Protein AF-A0A7W0VMN9-F1 (afdb_monomer_lite)

Secondary structure (DSSP, 8-state):
-----STTTTT-PPPPTT---HHHHHHHHHHHHHHHHHHHHTT-TTHHHHHHHHHHHHHHHHHHHTT-SSSHHHHHHHHHHHHHHHHHHHHHHHTT-TTS-HHHHHHHHHHHH--S-HHHHHHHHHHIIIIIIHHHHHHHHHHHTTTT-GGGGTTS-HHHHHHHHHSS-SSSSS-HHHHHHHHHHHHHHHHHHHHHHHHHHHHH-HHHHHH-HHHHHHHHHHHHHHHHHHHHHHHHHHHHHHH--SHHHHHHHHHHHHHHHHHHHHHHHT--SSHHHHHHHHHHHHHS-----HHHHHHHHHHHHH-TTTHHHHHHHHHHTT--HHHHHHHHHHTT-HHHHHHHHHHHHHHS-HHHHHHHHHHHHT--HHHHHHHHHHHHTT--GGGS-HHHHHHHHHHHHHHHHHHHHHHHHTTT-HHHHHHHHHHHHHHHHHHHHTT------PPP-TTS----THHHHHHHHS-S-HHHHHHHIIIIIS-SS---THHHHHHHHHHHTT--S-----

pLDDT: mean 73.87, std 20.2, range [22.75, 97.88]

Foldseek 3Di:
DPPPFDCVLLQLDDAPPVGFDLVLLVVLLVVLVVVLVVCVVVVQLVNLQSLLLSLLLVLLSVCLVVVVAPDSRLSRQLSNSLSSSVVVLVVCVVVVPPSNFPLSVLLNVCRVVVPDDSVLSNQSVVLCSQLANNLVSLLSSCVVVVLLPPVVVVPDDPVRVVVVVVPACPQQSGRCSSVVRLVVSLVSCVVSVVVSCVVSCVVRPVCVVVPDPPVVVVVVVVSNVVNVVSSVVSVLLSSQCSQQDDSLSNVLSSLLSSLVSNLVSLVSVQDDPDVVSVVVVVVVVVVCQDEPDPVSLVSLLVVLVVRVSCNLSSLLSCLQSQYQLLVSLVVCVVVVNLLSSLSSLLSNCVRHDPVSNVVLLVVLQVLDPSSLSSVVSVVLNVNQCVSHHVNSLVVLLVVLVVLLLVLLVLCLQCVVPVVSNVVSVVVNVVSLVSNVSSVDPPDDPDPNPNPDDPPDPPVSLVCQCVPPDPVSNVVSVVVPSDDDDDDDPPVVVVVVVVVVVPPPDDDDDD

Structure (mmCIF, N/CA/C/O backbone):
data_AF-A0A7W0VMN9-F1
#
_entry.id   AF-A0A7W0VMN9-F1
#
loop_
_atom_site.group_PDB
_atom_site.id
_atom_site.type_symbol
_atom_site.label_atom_id
_atom_site.label_alt_id
_atom_site.label_comp_id
_atom_site.label_asym_id
_atom_site.label_entity_id
_atom_site.label_seq_id
_atom_site.pdbx_PDB_ins_code
_atom_site.Cartn_x
_atom_site.Cartn_y
_atom_site.Cartn_z
_atom_site.occupancy
_atom_site.B_iso_or_equiv
_atom_site.auth_seq_id
_atom_site.auth_comp_id
_atom_site.auth_asym_id
_atom_site.auth_atom_id
_atom_site.pdbx_PDB_model_num
ATOM 1 N N . MET A 1 1 ? 13.255 -24.224 16.334 1.00 30.80 1 MET A N 1
ATOM 2 C CA . MET A 1 1 ? 12.423 -23.167 16.952 1.00 30.80 1 MET A CA 1
ATOM 3 C C . MET A 1 1 ? 11.241 -22.925 16.034 1.00 30.80 1 MET A C 1
ATOM 5 O O . MET A 1 1 ? 11.462 -22.666 14.859 1.00 30.80 1 MET A O 1
ATOM 9 N N . ARG A 1 2 ? 10.010 -23.141 16.511 1.00 28.59 2 ARG A N 1
ATOM 10 C CA . ARG A 1 2 ? 8.799 -22.928 15.706 1.00 28.59 2 ARG A CA 1
ATOM 11 C C . ARG A 1 2 ? 8.671 -21.428 15.426 1.00 28.59 2 ARG A C 1
ATOM 13 O O . ARG A 1 2 ? 8.818 -20.636 16.347 1.00 28.59 2 ARG A O 1
ATOM 20 N N . SER A 1 3 ? 8.473 -21.075 14.159 1.00 35.06 3 SER A N 1
ATOM 21 C CA . SER A 1 3 ? 8.228 -19.712 13.689 1.00 35.06 3 SER A CA 1
ATOM 22 C C . SER A 1 3 ? 6.997 -19.141 14.404 1.00 35.06 3 SER A C 1
ATOM 24 O O . SER A 1 3 ? 5.867 -19.415 14.013 1.00 35.06 3 SER A O 1
ATOM 26 N N . THR A 1 4 ? 7.209 -18.335 15.444 1.00 42.00 4 THR A N 1
ATOM 27 C CA . THR A 1 4 ? 6.246 -17.363 16.009 1.00 42.00 4 THR A CA 1
ATOM 28 C C . THR A 1 4 ? 6.082 -16.168 15.046 1.00 42.00 4 THR A C 1
ATOM 30 O O . THR A 1 4 ? 6.075 -14.990 15.404 1.00 42.00 4 THR A O 1
ATOM 33 N N . GLY A 1 5 ? 6.091 -16.480 13.746 1.00 57.03 5 GLY A N 1
ATOM 34 C CA . GLY A 1 5 ? 6.514 -15.608 12.665 1.00 57.03 5 GLY A CA 1
ATOM 35 C C . GLY A 1 5 ? 5.425 -14.650 12.238 1.00 57.03 5 GLY A C 1
ATOM 36 O O . GLY A 1 5 ? 4.455 -15.051 11.613 1.00 57.03 5 GLY A O 1
ATOM 37 N N . ILE A 1 6 ? 5.637 -13.366 12.522 1.00 58.22 6 ILE A N 1
ATOM 38 C CA . ILE A 1 6 ? 4.911 -12.211 11.968 1.00 58.22 6 ILE A CA 1
ATOM 39 C C . ILE A 1 6 ? 3.453 -12.104 12.440 1.00 58.22 6 ILE A C 1
ATOM 41 O O . ILE A 1 6 ? 3.096 -11.039 12.918 1.00 58.22 6 ILE A O 1
ATOM 45 N N . TRP A 1 7 ? 2.646 -13.167 12.413 1.00 61.31 7 TRP A N 1
ATOM 46 C CA . TRP A 1 7 ? 1.221 -13.172 12.787 1.00 61.31 7 TRP A CA 1
ATOM 47 C C . TRP A 1 7 ? 0.976 -12.774 14.239 1.00 61.31 7 TRP A C 1
ATOM 49 O O . TRP A 1 7 ? 0.133 -11.921 14.501 1.00 61.31 7 TRP A O 1
ATOM 59 N N . GLU A 1 8 ? 1.783 -13.303 15.162 1.00 60.16 8 GLU A N 1
ATOM 60 C CA . GLU A 1 8 ? 1.782 -12.855 16.558 1.00 60.16 8 GLU A CA 1
ATOM 61 C C . GLU A 1 8 ? 2.255 -11.405 16.677 1.00 60.16 8 GLU A C 1
ATOM 63 O O . GLU A 1 8 ? 1.735 -10.668 17.499 1.00 60.16 8 GLU A O 1
ATOM 68 N N . ARG A 1 9 ? 3.183 -10.939 15.831 1.00 60.81 9 ARG A N 1
ATOM 69 C CA . ARG A 1 9 ? 3.671 -9.548 15.858 1.00 60.81 9 ARG A CA 1
ATOM 70 C C . ARG A 1 9 ? 2.675 -8.537 15.285 1.00 60.81 9 ARG A C 1
ATOM 72 O O . ARG A 1 9 ? 2.675 -7.410 15.756 1.00 60.81 9 ARG A O 1
ATOM 79 N N . VAL A 1 10 ? 1.812 -8.920 14.347 1.00 59.84 10 VAL A N 1
ATOM 80 C CA . VAL A 1 10 ? 0.769 -8.040 13.771 1.00 59.84 10 VAL A CA 1
ATOM 81 C C . VAL A 1 10 ? -0.614 -8.238 14.402 1.00 59.84 10 VAL A C 1
ATOM 83 O O . VAL A 1 10 ? -1.604 -7.706 13.913 1.00 59.84 10 VAL A O 1
ATOM 86 N N . GLY A 1 11 ? -0.690 -9.033 15.470 1.00 51.75 11 GLY A N 1
ATOM 87 C CA . GLY A 1 11 ? -1.902 -9.227 16.262 1.00 51.75 11 GLY A CA 1
ATOM 88 C C . GLY A 1 11 ? -3.013 -10.040 15.587 1.00 51.75 11 GLY A C 1
ATOM 89 O O . GLY A 1 11 ? -4.190 -9.931 15.925 1.00 51.75 11 GLY A O 1
ATOM 90 N N . GLN A 1 12 ? -2.661 -10.874 14.609 1.00 65.44 12 GLN A N 1
ATOM 91 C CA . GLN A 1 12 ? -3.611 -11.770 13.952 1.00 65.44 12 GLN A CA 1
ATOM 92 C C . GLN A 1 12 ? -3.632 -13.113 14.681 1.00 65.44 12 GLN A C 1
ATOM 94 O O . GLN A 1 12 ? -2.879 -14.031 14.346 1.00 65.44 12 GLN A O 1
ATOM 99 N N . HIS A 1 13 ? -4.496 -13.223 15.688 1.00 66.19 13 HIS A N 1
ATOM 100 C CA . HIS A 1 13 ? -4.770 -14.490 16.355 1.00 66.19 13 HIS A CA 1
ATOM 101 C C . HIS A 1 13 ? -5.756 -15.352 15.554 1.00 66.19 13 HIS A C 1
ATOM 103 O O . HIS A 1 13 ? -6.503 -14.884 14.683 1.00 66.19 13 HIS A O 1
ATOM 109 N N . ALA A 1 14 ? -5.728 -16.656 15.833 1.00 66.94 14 ALA A N 1
ATOM 110 C CA . ALA A 1 14 ? -6.786 -17.546 15.384 1.00 66.94 14 ALA A CA 1
ATOM 111 C C . ALA A 1 14 ? -8.127 -17.065 15.970 1.00 66.94 14 ALA A C 1
ATOM 113 O O . ALA A 1 14 ? -8.134 -16.546 17.089 1.00 66.94 14 ALA A O 1
ATOM 114 N N . PRO A 1 15 ? -9.244 -17.230 15.239 1.00 72.00 15 PRO A N 1
ATOM 115 C CA . PRO A 1 15 ? -10.556 -16.909 15.788 1.00 72.00 15 PRO A CA 1
ATOM 116 C C . PRO A 1 15 ? -10.796 -17.694 17.089 1.00 72.00 15 PRO A C 1
ATOM 118 O O . PRO A 1 15 ? -10.224 -18.782 17.259 1.00 72.00 15 PRO A O 1
ATOM 121 N N . PRO A 1 16 ? -11.654 -17.190 17.995 1.00 77.88 16 PRO A N 1
ATOM 122 C CA . PRO A 1 16 ? -12.044 -17.934 19.185 1.00 77.88 16 PRO A CA 1
ATOM 123 C C . PRO A 1 16 ? -12.636 -19.293 18.791 1.00 77.88 16 PRO A C 1
ATOM 125 O O . PRO A 1 16 ? -13.150 -19.465 17.686 1.00 77.88 16 PRO A O 1
ATOM 128 N N . ALA A 1 17 ? -12.599 -20.272 19.699 1.00 76.25 17 ALA A N 1
ATOM 129 C CA . ALA A 1 17 ? -13.088 -21.627 19.415 1.00 76.25 17 ALA A CA 1
ATOM 130 C C . ALA A 1 17 ? -14.570 -21.663 18.987 1.00 76.25 17 ALA A C 1
ATOM 132 O O . ALA A 1 17 ? -14.974 -22.542 18.232 1.00 76.25 17 ALA A O 1
ATOM 133 N N . SER A 1 18 ? -15.366 -20.689 19.438 1.00 78.56 18 SER A N 1
ATOM 134 C CA . SER A 1 18 ? -16.763 -20.483 19.037 1.00 78.56 18 SER A CA 1
ATOM 135 C C . SER A 1 18 ? -16.936 -19.912 17.622 1.00 78.56 18 SER A C 1
ATOM 137 O O . SER A 1 18 ? -18.060 -19.848 17.132 1.00 78.56 18 SER A O 1
ATOM 139 N N . GLY A 1 19 ? -15.850 -19.475 16.980 1.00 83.62 19 GLY A N 1
ATOM 140 C CA . GLY A 1 19 ? -15.862 -18.704 15.741 1.00 83.62 19 GLY A CA 1
ATOM 141 C C . GLY A 1 19 ? -16.318 -17.255 15.940 1.00 83.62 19 GLY A C 1
ATOM 142 O O . GLY A 1 19 ? -16.834 -16.878 16.997 1.00 83.62 19 GLY A O 1
ATOM 143 N N . TYR A 1 20 ? -16.129 -16.440 14.902 1.00 91.94 20 TYR A N 1
ATOM 144 C CA . TYR A 1 20 ? -16.684 -15.091 14.847 1.00 91.94 20 TYR A CA 1
ATOM 145 C C . TYR A 1 20 ? -18.137 -15.121 14.378 1.00 91.94 20 TYR A C 1
ATOM 147 O O . TYR A 1 20 ? -18.510 -15.868 13.474 1.00 91.94 20 TYR A O 1
ATOM 155 N N . SER A 1 21 ? -18.972 -14.305 15.013 1.00 94.75 21 SER A N 1
ATOM 156 C CA . SER A 1 21 ? -20.405 -14.213 14.739 1.00 94.75 21 SER A CA 1
ATOM 157 C C . SER A 1 21 ? -20.916 -12.810 15.054 1.00 94.75 21 SER A C 1
ATOM 159 O O . SER A 1 21 ? -20.266 -12.058 15.777 1.00 94.75 21 SER A O 1
ATOM 161 N N . ILE A 1 22 ? -22.109 -12.468 14.562 1.00 96.56 22 ILE A N 1
ATOM 162 C CA . ILE A 1 22 ? -22.743 -11.178 14.876 1.00 96.56 22 ILE A CA 1
ATOM 163 C C . ILE A 1 22 ? -22.941 -11.026 16.393 1.00 96.56 22 ILE A C 1
ATOM 165 O O . ILE A 1 22 ? -22.652 -9.964 16.927 1.00 96.56 22 ILE A O 1
ATOM 169 N N . ALA A 1 23 ? -23.331 -12.093 17.099 1.00 95.94 23 ALA A N 1
ATOM 170 C CA . ALA A 1 23 ? -23.473 -12.075 18.557 1.00 95.94 23 ALA A CA 1
ATOM 171 C C . ALA A 1 23 ? -22.131 -11.844 19.280 1.00 95.94 23 ALA A C 1
ATOM 173 O O . ALA A 1 23 ? -22.070 -11.135 20.280 1.00 95.94 23 ALA A O 1
ATOM 174 N N . CYS A 1 24 ? -21.036 -12.405 18.755 1.00 94.81 24 CYS A N 1
ATOM 175 C CA . CYS A 1 24 ? -19.689 -12.107 19.245 1.00 94.81 24 CYS A CA 1
ATOM 176 C C . CYS A 1 24 ? -19.335 -10.627 19.031 1.00 94.81 24 CYS A C 1
ATOM 178 O O . CYS A 1 24 ? -18.818 -9.990 19.945 1.00 94.81 24 CYS A O 1
ATOM 180 N N . PHE A 1 25 ? -19.667 -10.061 17.867 1.00 96.94 25 PHE A N 1
ATOM 181 C CA . PHE A 1 25 ? -19.450 -8.641 17.597 1.00 96.94 25 PHE A CA 1
ATOM 182 C C . PHE A 1 25 ? -20.280 -7.737 18.520 1.00 96.94 25 PHE A C 1
ATOM 184 O O . PHE A 1 25 ? -19.755 -6.757 19.034 1.00 96.94 25 PHE A O 1
ATOM 191 N N . GLU A 1 26 ? -21.538 -8.088 18.803 1.00 97.62 26 GLU A N 1
ATOM 192 C CA . GLU A 1 26 ? -22.372 -7.388 19.792 1.00 97.62 26 GLU A CA 1
ATOM 193 C C . GLU A 1 26 ? -21.724 -7.382 21.181 1.00 97.62 26 GLU A C 1
ATOM 195 O O . GLU A 1 26 ? -21.602 -6.317 21.787 1.00 97.62 26 GLU A O 1
ATOM 200 N N . GLY A 1 27 ? -21.232 -8.537 21.641 1.00 96.88 27 GLY A N 1
ATOM 201 C CA . GLY A 1 27 ? -20.497 -8.645 22.904 1.00 96.88 27 GLY A CA 1
ATOM 202 C C . GLY A 1 27 ? -19.271 -7.730 22.954 1.00 96.88 27 GLY A C 1
ATOM 203 O O . GLY A 1 27 ? -19.061 -7.033 23.946 1.00 96.88 27 GLY A O 1
ATOM 204 N N . TYR A 1 28 ? -18.515 -7.639 21.856 1.00 96.50 28 TYR A N 1
ATOM 205 C CA . TYR A 1 28 ? -17.405 -6.694 21.760 1.00 96.50 28 TYR A CA 1
ATOM 206 C C . TYR A 1 28 ? -17.846 -5.233 21.885 1.00 96.50 28 TYR A C 1
ATOM 208 O O . TYR A 1 28 ? -17.182 -4.462 22.575 1.00 96.50 28 TYR A O 1
ATOM 216 N N . LEU A 1 29 ? -18.969 -4.831 21.278 1.00 97.75 29 LEU A N 1
ATOM 217 C CA . LEU A 1 29 ? -19.458 -3.452 21.409 1.00 97.75 29 LEU A CA 1
ATOM 218 C C . LEU A 1 29 ? -19.889 -3.129 22.844 1.00 97.75 29 LEU A C 1
ATOM 220 O O . LEU A 1 29 ? -19.682 -2.007 23.308 1.00 97.75 29 LEU A O 1
ATOM 224 N N . GLU A 1 30 ? -20.450 -4.100 23.567 1.00 97.88 30 GLU A N 1
ATOM 225 C CA . GLU A 1 30 ? -20.770 -3.940 24.989 1.00 97.88 30 GLU A CA 1
ATOM 226 C C . GLU A 1 30 ? -19.510 -3.771 25.849 1.00 97.88 30 GLU A C 1
ATOM 228 O O . GLU A 1 30 ? -19.485 -2.943 26.764 1.00 97.88 30 GLU A O 1
ATOM 233 N N . GLU A 1 31 ? -18.455 -4.538 25.571 1.00 96.94 31 GLU A N 1
ATOM 234 C CA . GLU A 1 31 ? -17.163 -4.412 26.253 1.00 96.94 31 GLU A CA 1
ATOM 235 C C . GLU A 1 31 ? -16.491 -3.067 25.964 1.00 96.94 31 GLU A C 1
ATOM 237 O O . GLU A 1 31 ? -16.035 -2.395 26.893 1.00 96.94 31 GLU A O 1
ATOM 242 N N . MET A 1 32 ? -16.494 -2.638 24.700 1.00 97.38 32 MET A N 1
ATOM 243 C CA . MET A 1 32 ? -16.014 -1.321 24.280 1.00 97.38 32 MET A CA 1
ATOM 244 C C . MET A 1 32 ? -16.763 -0.193 25.000 1.00 97.38 32 MET A C 1
ATOM 246 O O . MET A 1 32 ? -16.139 0.725 25.528 1.00 97.38 32 MET A O 1
ATOM 250 N N . ALA A 1 33 ? -18.094 -0.279 25.105 1.00 97.50 33 ALA A N 1
ATOM 251 C CA . ALA A 1 33 ? -18.896 0.710 25.826 1.00 97.50 33 ALA A CA 1
ATOM 252 C C . ALA A 1 33 ? -18.536 0.780 27.322 1.00 97.50 33 ALA A C 1
ATOM 254 O O . ALA A 1 33 ? -18.390 1.869 27.875 1.00 97.50 33 ALA A O 1
ATOM 255 N N . LYS A 1 34 ? -18.325 -0.367 27.983 1.00 97.81 34 LYS A N 1
ATOM 256 C CA . LYS A 1 34 ? -17.879 -0.414 29.391 1.00 97.81 34 LYS A CA 1
ATOM 257 C C . LYS A 1 34 ? -16.476 0.178 29.566 1.00 97.81 34 LYS A C 1
ATOM 259 O O . LYS A 1 34 ? -16.221 0.916 30.524 1.00 97.81 34 LYS A O 1
ATOM 264 N N . ARG A 1 35 ? -15.558 -0.124 28.643 1.00 96.88 35 ARG A N 1
ATOM 265 C CA . ARG A 1 35 ? -14.196 0.427 28.654 1.00 96.88 35 ARG A CA 1
ATOM 266 C C . ARG A 1 35 ? -14.194 1.933 28.406 1.00 96.88 35 ARG A C 1
ATOM 268 O O . ARG A 1 35 ? -13.466 2.645 29.092 1.00 96.88 35 ARG A O 1
ATOM 275 N N . LEU A 1 36 ? -15.050 2.427 27.513 1.00 96.00 36 LEU A N 1
ATOM 276 C CA . LEU A 1 36 ? -15.234 3.856 27.277 1.00 96.00 36 LEU A CA 1
ATOM 277 C C . LEU A 1 36 ? -15.627 4.598 28.560 1.00 96.00 36 LEU A C 1
ATOM 279 O O . LEU A 1 36 ? -15.024 5.624 28.870 1.00 96.00 36 LEU A O 1
ATOM 283 N N . GLU A 1 37 ? -16.575 4.073 29.340 1.00 96.81 37 GLU A N 1
ATOM 284 C CA . GLU A 1 37 ? -16.949 4.675 30.630 1.00 96.81 37 GLU A CA 1
ATOM 285 C C . GLU A 1 37 ? -15.781 4.696 31.625 1.00 96.81 37 GLU A C 1
ATOM 287 O O . GLU A 1 37 ? -15.580 5.684 32.330 1.00 96.81 37 GLU A O 1
ATOM 292 N N . THR A 1 38 ? -14.951 3.650 31.624 1.00 96.25 38 THR A N 1
ATOM 293 C CA . THR A 1 38 ? -13.733 3.590 32.450 1.00 96.25 38 THR A CA 1
ATOM 294 C C . THR A 1 38 ? -12.704 4.639 32.017 1.00 96.25 38 THR A C 1
ATOM 296 O O . THR A 1 38 ? -12.115 5.331 32.849 1.00 96.25 38 THR A O 1
ATOM 299 N N . PHE A 1 39 ? -12.491 4.810 30.709 1.00 94.12 39 PHE A N 1
ATOM 300 C CA . PHE A 1 39 ? -11.617 5.864 30.198 1.00 94.12 39 PHE A CA 1
ATOM 301 C C . PHE A 1 39 ? -12.159 7.254 30.546 1.00 94.12 39 PHE A C 1
ATOM 303 O O . PHE A 1 39 ? -11.403 8.106 31.011 1.00 94.12 39 PHE A O 1
ATOM 310 N N . ARG A 1 40 ? -13.474 7.473 30.428 1.00 92.44 40 ARG A N 1
ATOM 311 C CA . ARG A 1 40 ? -14.129 8.732 30.815 1.00 92.44 40 ARG A CA 1
ATOM 312 C C . ARG A 1 40 ? -13.946 9.045 32.298 1.00 92.44 40 ARG A C 1
ATOM 314 O O . ARG A 1 40 ? -13.535 10.159 32.627 1.00 92.44 40 ARG A O 1
ATOM 321 N N . SER A 1 41 ? -14.190 8.082 33.192 1.00 94.81 41 SER A N 1
ATOM 322 C CA . SER A 1 41 ? -14.037 8.289 34.640 1.00 94.81 41 SER A CA 1
ATOM 323 C C . SER A 1 41 ? -12.601 8.642 35.025 1.00 94.81 41 SER A C 1
ATOM 325 O O . SER A 1 41 ? -12.381 9.439 35.936 1.00 94.81 41 SER A O 1
ATOM 327 N N . ASN A 1 42 ? -11.631 8.096 34.291 1.00 92.94 42 ASN A N 1
ATOM 328 C CA . ASN A 1 42 ? -10.207 8.317 34.524 1.00 92.94 42 ASN A CA 1
ATOM 329 C C . ASN A 1 42 ? -9.643 9.524 33.758 1.00 92.94 42 ASN A C 1
ATOM 331 O O . ASN A 1 42 ? -8.457 9.816 33.892 1.00 92.94 42 ASN A O 1
ATOM 335 N N . ARG A 1 43 ? -10.473 10.232 32.973 1.00 88.75 43 ARG A N 1
ATOM 336 C CA . ARG A 1 43 ? -10.049 11.296 32.040 1.00 88.75 43 ARG A CA 1
ATOM 337 C C . ARG A 1 43 ? -8.940 10.838 31.087 1.00 88.75 43 ARG A C 1
ATOM 339 O O . ARG A 1 43 ? -8.044 11.602 30.742 1.00 88.75 43 ARG A O 1
ATOM 346 N N . ASP A 1 44 ? -9.009 9.581 30.678 1.00 90.50 44 ASP A N 1
ATOM 347 C CA . ASP A 1 44 ? -8.083 8.977 29.738 1.00 90.50 44 ASP A CA 1
ATOM 348 C C . ASP A 1 44 ? -8.436 9.419 28.312 1.00 90.50 44 ASP A C 1
ATOM 350 O O . ASP A 1 44 ? -9.546 9.188 27.825 1.00 90.50 44 ASP A O 1
ATOM 354 N N . HIS A 1 45 ? -7.489 10.056 27.621 1.00 89.06 45 HIS A N 1
ATOM 355 C CA . HIS A 1 45 ? -7.705 10.560 26.265 1.00 89.06 45 HIS A CA 1
ATOM 356 C C . HIS A 1 45 ? -7.922 9.452 25.224 1.00 89.06 45 HIS A C 1
ATOM 358 O O . HIS A 1 45 ? -8.445 9.739 24.143 1.00 89.06 45 HIS A O 1
ATOM 364 N N . ARG A 1 46 ? -7.627 8.184 25.550 1.00 91.88 46 ARG A N 1
ATOM 365 C CA . ARG A 1 46 ? -8.024 7.026 24.730 1.00 91.88 46 ARG A CA 1
ATOM 366 C C . ARG A 1 46 ? -9.542 6.925 24.554 1.00 91.88 46 ARG A C 1
ATOM 368 O O . ARG A 1 46 ? -9.985 6.381 23.543 1.00 91.88 46 ARG A O 1
ATOM 375 N N . ALA A 1 47 ? -10.335 7.534 25.448 1.00 91.56 47 ALA A N 1
ATOM 376 C CA . ALA A 1 47 ? -11.789 7.656 25.307 1.00 91.56 47 ALA A CA 1
ATOM 377 C C . ALA A 1 47 ? -12.218 8.253 23.955 1.00 91.56 47 ALA A C 1
ATOM 379 O O . ALA A 1 47 ? -13.256 7.871 23.422 1.00 91.56 47 ALA A O 1
ATOM 380 N N . VAL A 1 48 ? -11.427 9.168 23.379 1.00 87.69 48 VAL A N 1
ATOM 381 C CA . VAL A 1 48 ? -11.755 9.826 22.103 1.00 87.69 48 VAL A CA 1
ATOM 382 C C . VAL A 1 48 ? -11.824 8.810 20.964 1.00 87.69 48 VAL A C 1
ATOM 384 O O . VAL A 1 48 ? -12.788 8.796 20.192 1.00 87.69 48 VAL A O 1
ATOM 387 N N . PHE A 1 49 ? -10.806 7.956 20.849 1.00 90.50 49 PHE A N 1
ATOM 388 C CA . PHE A 1 49 ? -10.787 6.937 19.807 1.00 90.50 49 PHE A CA 1
ATOM 389 C C . PHE A 1 49 ? -11.740 5.784 20.126 1.00 90.50 49 PHE A C 1
ATOM 391 O O . PHE A 1 49 ? -12.453 5.352 19.228 1.00 90.50 49 PHE A O 1
ATOM 398 N N . GLU A 1 50 ? -11.823 5.348 21.385 1.00 94.50 50 GLU A N 1
ATOM 399 C CA . GLU A 1 50 ? -12.771 4.311 21.813 1.00 94.50 50 GLU A CA 1
ATOM 400 C C . GLU A 1 50 ? -14.215 4.680 21.425 1.00 94.50 50 GLU A C 1
ATOM 402 O O . GLU A 1 50 ? -14.921 3.883 20.811 1.00 94.50 50 GLU A O 1
ATOM 407 N N . LEU A 1 51 ? -14.628 5.927 21.686 1.00 92.12 51 LEU A N 1
ATOM 408 C CA . LEU A 1 51 ? -15.933 6.454 21.282 1.00 92.12 51 LEU A CA 1
ATOM 409 C C . LEU A 1 51 ? -16.098 6.488 19.760 1.00 92.12 51 LEU A C 1
ATOM 411 O O . LEU A 1 51 ? -17.118 6.044 19.235 1.00 92.12 51 LEU A O 1
ATOM 415 N N . THR A 1 52 ? -15.095 7.014 19.053 1.00 89.56 52 THR A N 1
ATOM 416 C CA . THR A 1 52 ? -15.091 7.084 17.584 1.00 89.56 52 THR A CA 1
ATOM 417 C C . THR A 1 52 ? -15.303 5.701 16.975 1.00 89.56 52 THR A C 1
ATOM 419 O O . THR A 1 52 ? -16.144 5.521 16.090 1.00 89.56 52 THR A O 1
ATOM 422 N N . TYR A 1 53 ? -14.561 4.720 17.483 1.00 93.19 53 TYR A N 1
ATOM 423 C CA . TYR A 1 53 ? -14.594 3.358 16.996 1.00 93.19 53 TYR A CA 1
ATOM 424 C C . TYR A 1 53 ? -15.910 2.665 17.356 1.00 93.19 53 TYR A C 1
ATOM 426 O O . TYR A 1 53 ? -16.527 2.061 16.485 1.00 93.19 53 TYR A O 1
ATOM 434 N N . LEU A 1 54 ? -16.415 2.833 18.583 1.00 94.81 54 LEU A N 1
ATOM 435 C CA . LEU A 1 54 ? -17.713 2.295 18.996 1.00 94.81 54 LEU A CA 1
ATOM 436 C C . LEU A 1 54 ? -18.856 2.806 18.105 1.00 94.81 54 LEU A C 1
ATOM 438 O O . LEU A 1 54 ? -19.671 2.013 17.633 1.00 94.81 54 LEU A O 1
ATOM 442 N N . VAL A 1 55 ? -18.904 4.115 17.832 1.00 91.38 55 VAL A N 1
ATOM 443 C CA . VAL A 1 55 ? -19.935 4.719 16.968 1.00 91.38 55 VAL A CA 1
ATOM 444 C C . VAL A 1 55 ? -19.876 4.144 15.554 1.00 91.38 55 VAL A C 1
ATOM 446 O O . VAL A 1 55 ? -20.921 3.829 14.979 1.00 91.38 55 VAL A O 1
ATOM 449 N N . PHE A 1 56 ? -18.674 3.987 14.993 1.00 91.69 56 PHE A N 1
ATOM 450 C CA . PHE A 1 56 ? -18.494 3.380 13.676 1.00 91.69 56 PHE A CA 1
ATOM 451 C C . PHE A 1 56 ? -18.915 1.906 13.663 1.00 91.69 56 PHE A C 1
ATOM 453 O O . PHE A 1 56 ? -19.712 1.491 12.821 1.00 91.69 56 PHE A O 1
ATOM 460 N N . SER A 1 57 ? -18.454 1.125 14.636 1.00 95.25 57 SER A N 1
ATOM 461 C CA . SER A 1 57 ? -18.738 -0.306 14.740 1.00 95.25 57 SER A CA 1
ATOM 462 C C . SER A 1 57 ? -20.223 -0.603 14.948 1.00 95.25 57 SER A C 1
ATOM 464 O O . SER A 1 57 ? -20.731 -1.589 14.421 1.00 95.25 57 SER A O 1
ATOM 466 N N . GLN A 1 58 ? -20.971 0.291 15.601 1.00 95.12 58 GLN A N 1
ATOM 467 C CA . GLN A 1 58 ? -22.434 0.217 15.633 1.00 95.12 58 GLN A CA 1
ATOM 468 C C . GLN A 1 58 ? -23.055 0.358 14.235 1.00 95.12 58 GLN A C 1
ATOM 470 O O . GLN A 1 58 ? -24.023 -0.329 13.931 1.00 95.12 58 GLN A O 1
ATOM 475 N N . GLN A 1 59 ? -22.518 1.217 13.357 1.00 93.62 59 GLN A N 1
ATOM 476 C CA . GLN A 1 59 ? -22.995 1.298 11.965 1.00 93.62 59 GLN A CA 1
ATOM 477 C C . GLN A 1 59 ? -22.688 0.018 11.184 1.00 93.62 59 GLN A C 1
ATOM 479 O O . GLN A 1 59 ? -23.526 -0.443 10.410 1.00 93.62 59 GLN A O 1
ATOM 484 N N . VAL A 1 60 ? -21.523 -0.588 11.424 1.00 95.25 60 VAL A N 1
ATOM 485 C CA . VAL A 1 60 ? -21.174 -1.895 10.850 1.00 95.25 60 VAL A CA 1
ATOM 486 C C . VAL A 1 60 ? -22.134 -2.979 11.340 1.00 95.25 60 VAL A C 1
ATOM 488 O O . VAL A 1 60 ? -22.626 -3.758 10.528 1.00 95.25 60 VAL A O 1
ATOM 491 N N . LEU A 1 61 ? -22.476 -3.001 12.632 1.00 97.00 61 LEU A N 1
ATOM 492 C CA . LEU A 1 61 ? -23.438 -3.954 13.189 1.00 97.00 61 LEU A CA 1
ATOM 493 C C . LEU A 1 61 ? -24.820 -3.820 12.533 1.00 97.00 61 LEU A C 1
ATOM 495 O O . LEU A 1 61 ? -25.406 -4.827 12.135 1.00 97.00 61 LEU A O 1
ATOM 499 N N . GLU A 1 62 ? -25.324 -2.595 12.371 1.00 95.62 62 GLU A N 1
ATOM 500 C CA . GLU A 1 62 ? -26.595 -2.352 11.677 1.00 95.62 62 GLU A CA 1
ATOM 501 C C . GLU A 1 62 ? -26.541 -2.823 10.217 1.00 95.62 62 GLU A C 1
ATOM 503 O O . GLU A 1 62 ? -27.470 -3.471 9.733 1.00 95.62 62 GLU A O 1
ATOM 508 N N . ALA A 1 63 ? -25.429 -2.579 9.519 1.00 95.12 63 ALA A N 1
ATOM 509 C CA . ALA A 1 63 ? -25.230 -3.061 8.156 1.00 95.12 63 ALA A CA 1
ATOM 510 C C . ALA A 1 63 ? -25.180 -4.594 8.066 1.00 95.12 63 ALA A C 1
ATOM 512 O O . ALA A 1 63 ? -25.728 -5.172 7.122 1.00 95.12 63 ALA A O 1
ATOM 513 N N . LEU A 1 64 ? -24.566 -5.254 9.055 1.00 96.44 64 LEU A N 1
ATOM 514 C CA . LEU A 1 64 ? -24.531 -6.710 9.150 1.00 96.44 64 LEU A CA 1
ATOM 515 C C . LEU A 1 64 ? -25.938 -7.279 9.394 1.00 96.44 64 LEU A C 1
ATOM 517 O O . LEU A 1 64 ? -26.365 -8.201 8.698 1.00 96.44 64 LEU A O 1
ATOM 521 N N . LYS A 1 65 ? -26.705 -6.692 10.322 1.00 96.25 65 LYS A N 1
ATOM 522 C CA . LYS A 1 65 ? -28.104 -7.075 10.588 1.00 96.25 65 LYS A CA 1
ATOM 523 C C . LYS A 1 65 ? -29.003 -6.860 9.371 1.00 96.25 65 LYS A C 1
ATOM 525 O O . LYS A 1 65 ? -29.856 -7.698 9.080 1.00 96.25 65 LYS A O 1
ATOM 530 N N . ALA A 1 66 ? -28.765 -5.783 8.625 1.00 95.81 66 ALA A N 1
ATOM 531 C CA . ALA A 1 66 ? -29.452 -5.470 7.376 1.00 95.81 66 ALA A CA 1
ATOM 532 C C . ALA A 1 66 ? -28.972 -6.303 6.171 1.00 95.81 66 ALA A C 1
ATOM 534 O O . ALA A 1 66 ? -29.516 -6.144 5.080 1.00 95.81 66 ALA A O 1
ATOM 535 N N . LYS A 1 67 ? -27.978 -7.187 6.348 1.00 95.50 67 LYS A N 1
ATOM 536 C CA . LYS A 1 67 ? -27.400 -8.040 5.297 1.00 95.50 67 LYS A CA 1
ATOM 537 C C . LYS A 1 67 ? -26.917 -7.255 4.067 1.00 95.50 67 LYS A C 1
ATOM 539 O O . LYS A 1 67 ? -27.194 -7.635 2.934 1.00 95.50 67 LYS A O 1
ATOM 544 N N . ARG A 1 68 ? -26.203 -6.143 4.289 1.00 93.38 68 ARG A N 1
ATOM 545 C CA . ARG A 1 68 ? -25.669 -5.275 3.214 1.00 93.38 68 ARG A CA 1
ATOM 546 C C . ARG A 1 68 ? -24.459 -5.859 2.465 1.00 93.38 68 ARG A C 1
ATOM 548 O O . ARG A 1 68 ? -24.061 -5.273 1.463 1.00 93.38 68 ARG A O 1
ATOM 555 N N . PHE A 1 69 ? -23.877 -6.959 2.943 1.00 91.81 69 PHE A N 1
ATOM 556 C CA . PHE A 1 69 ? -22.695 -7.600 2.356 1.00 91.81 69 PHE A CA 1
ATOM 557 C C . PHE A 1 69 ? -23.085 -8.846 1.556 1.00 91.81 69 PHE A C 1
ATOM 559 O O . PHE A 1 69 ? -24.025 -9.554 1.919 1.00 91.81 69 PHE A O 1
ATOM 566 N N . GLU A 1 70 ? -22.349 -9.115 0.482 1.00 89.12 70 GLU A N 1
ATOM 567 C CA . GLU A 1 70 ? -22.522 -10.287 -0.373 1.00 89.12 70 GLU A CA 1
ATOM 568 C C . GLU A 1 70 ? -22.046 -11.559 0.355 1.00 89.12 70 GLU A C 1
ATOM 570 O O . GLU A 1 70 ? -22.783 -12.546 0.404 1.00 89.12 70 GLU A O 1
ATOM 575 N N . ASP A 1 71 ? -20.883 -11.523 1.018 1.00 89.75 71 ASP A N 1
ATOM 576 C CA . ASP A 1 71 ? -20.437 -12.560 1.955 1.00 89.75 71 ASP A CA 1
ATOM 577 C C . ASP A 1 71 ? -20.491 -12.070 3.409 1.00 89.75 71 ASP A C 1
ATOM 579 O O . ASP A 1 71 ? -19.559 -11.491 3.976 1.00 89.75 71 ASP A O 1
ATOM 583 N N . MET A 1 72 ? -21.614 -12.388 4.045 1.00 93.00 72 MET A N 1
ATOM 584 C CA . MET A 1 72 ? -21.874 -12.077 5.447 1.00 93.00 72 MET A CA 1
ATOM 585 C C . MET A 1 72 ? -20.889 -12.722 6.427 1.00 93.00 72 MET A C 1
ATOM 587 O O . MET A 1 72 ? -20.630 -12.141 7.483 1.00 93.00 72 MET A O 1
ATOM 591 N N . ALA A 1 73 ? -20.352 -13.905 6.121 1.00 90.69 73 ALA A N 1
ATOM 592 C CA . ALA A 1 73 ? -19.413 -14.587 7.008 1.00 90.69 73 ALA A CA 1
ATOM 593 C C . ALA A 1 73 ? -18.053 -13.884 6.990 1.00 90.69 73 ALA A C 1
ATOM 595 O O . ALA A 1 73 ? -17.496 -13.601 8.050 1.00 90.69 73 ALA A O 1
ATOM 596 N N . TRP A 1 74 ? -17.566 -13.531 5.798 1.00 90.25 74 TRP A N 1
ATOM 597 C CA . TRP A 1 74 ? -16.334 -12.760 5.647 1.00 90.25 74 TRP A CA 1
ATOM 598 C C . TRP A 1 74 ? -16.447 -11.372 6.288 1.00 90.25 74 TRP A C 1
ATOM 600 O O . TRP A 1 74 ? -15.557 -10.968 7.034 1.00 90.25 74 TRP A O 1
ATOM 610 N N . ALA A 1 75 ? -17.559 -10.662 6.067 1.00 93.62 75 ALA A N 1
ATOM 611 C CA . ALA A 1 75 ? -17.773 -9.338 6.652 1.00 93.62 75 ALA A CA 1
ATOM 612 C C . ALA A 1 75 ? -17.857 -9.378 8.192 1.00 93.62 75 ALA A C 1
ATOM 614 O O . ALA A 1 75 ? -17.333 -8.491 8.867 1.00 93.62 75 ALA A O 1
ATOM 615 N N . THR A 1 76 ? -18.475 -10.422 8.755 1.00 94.62 76 THR A N 1
ATOM 616 C CA . THR A 1 76 ? -18.545 -10.625 10.212 1.00 94.62 76 THR A CA 1
ATOM 617 C C . THR A 1 76 ? -17.171 -10.955 10.801 1.00 94.62 76 THR A C 1
ATOM 619 O O . THR A 1 76 ? -16.795 -10.387 11.823 1.00 94.62 76 THR A O 1
ATOM 622 N N . ASP A 1 77 ? -16.401 -11.834 10.151 1.00 92.25 77 ASP A N 1
ATOM 623 C CA . ASP A 1 77 ? -15.035 -12.169 10.569 1.00 92.25 77 ASP A CA 1
ATOM 624 C C . ASP A 1 77 ? -14.129 -10.921 10.539 1.00 92.25 77 ASP A C 1
ATOM 626 O O . ASP A 1 77 ? -13.462 -10.631 11.533 1.00 92.25 77 ASP A O 1
ATOM 630 N N . MET A 1 78 ? -14.203 -10.110 9.475 1.00 92.19 78 MET A N 1
ATOM 631 C CA . MET A 1 78 ? -13.521 -8.813 9.385 1.00 92.19 78 MET A CA 1
ATOM 632 C C . MET A 1 78 ? -13.846 -7.896 10.568 1.00 92.19 78 MET A C 1
ATOM 634 O O . MET A 1 78 ? -12.927 -7.369 11.195 1.00 92.19 78 MET A O 1
ATOM 638 N N . ALA A 1 79 ? -15.135 -7.711 10.878 1.00 94.56 79 ALA A N 1
ATOM 639 C CA . ALA A 1 79 ? -15.592 -6.817 11.942 1.00 94.56 79 ALA A CA 1
ATOM 640 C C . ALA A 1 79 ? -15.089 -7.256 13.328 1.00 94.56 79 ALA A C 1
ATOM 642 O O . ALA A 1 79 ? -14.559 -6.442 14.083 1.00 94.56 79 ALA A O 1
ATOM 643 N N . CYS A 1 80 ? -15.182 -8.551 13.643 1.00 94.75 80 CYS A N 1
ATOM 644 C CA . CYS A 1 80 ? -14.670 -9.091 14.900 1.00 94.75 80 CYS A CA 1
ATOM 645 C C . CYS A 1 80 ? -13.139 -8.989 15.004 1.00 94.75 80 CYS A C 1
ATOM 647 O O . CYS A 1 80 ? -12.626 -8.525 16.022 1.00 94.75 80 CYS A O 1
ATOM 649 N N . ARG A 1 81 ? -12.399 -9.362 13.949 1.00 92.19 81 ARG A N 1
ATOM 650 C CA . ARG A 1 81 ? -10.926 -9.272 13.931 1.00 92.19 81 ARG A CA 1
ATOM 651 C C . ARG A 1 81 ? -10.426 -7.849 14.130 1.00 92.19 81 ARG A C 1
ATOM 653 O O . ARG A 1 81 ? -9.380 -7.650 14.740 1.00 92.19 81 ARG A O 1
ATOM 660 N N . PHE A 1 82 ? -11.154 -6.870 13.603 1.00 92.06 82 PHE A N 1
ATOM 661 C CA . PHE A 1 82 ? -10.840 -5.458 13.777 1.00 92.06 82 PHE A CA 1
ATOM 662 C C . PHE A 1 82 ? -10.842 -5.060 15.258 1.00 92.06 82 PHE A C 1
ATOM 664 O O . PHE A 1 82 ? -9.925 -4.383 15.727 1.00 92.06 82 PHE A O 1
ATOM 671 N N . VAL A 1 83 ? -11.834 -5.531 16.022 1.00 93.94 83 VAL A N 1
ATOM 672 C CA . VAL A 1 83 ? -11.902 -5.293 17.471 1.00 93.94 83 VAL A CA 1
ATOM 673 C C . VAL A 1 83 ? -10.794 -6.039 18.208 1.00 93.94 83 VAL A C 1
ATOM 675 O O . VAL A 1 83 ? -10.110 -5.435 19.032 1.00 93.94 83 VAL A O 1
ATOM 678 N N . ASP A 1 84 ? -10.550 -7.305 17.865 1.00 91.94 84 ASP A N 1
ATOM 679 C CA . ASP A 1 84 ? -9.483 -8.097 18.488 1.00 91.94 84 ASP A CA 1
ATOM 680 C C . ASP A 1 84 ? -8.103 -7.468 18.309 1.00 91.94 84 ASP A C 1
ATOM 682 O O . ASP A 1 84 ? -7.319 -7.428 19.259 1.00 91.94 84 ASP A O 1
ATOM 686 N N . VAL A 1 85 ? -7.788 -6.975 17.108 1.00 90.88 85 VAL A N 1
ATOM 687 C CA . VAL A 1 85 ? -6.513 -6.291 16.872 1.00 90.88 85 VAL A CA 1
ATOM 688 C C . VAL A 1 85 ? -6.435 -5.037 17.734 1.00 90.88 85 VAL A C 1
ATOM 690 O O . VAL A 1 85 ? -5.449 -4.866 18.442 1.00 90.88 85 VAL A O 1
ATOM 693 N N . TYR A 1 86 ? -7.475 -4.200 17.768 1.00 92.75 86 TYR A N 1
ATOM 694 C CA . TYR A 1 86 ? -7.463 -3.000 18.607 1.00 92.75 86 TYR A CA 1
ATOM 695 C C . TYR A 1 86 ? -7.259 -3.316 20.101 1.00 92.75 86 TYR A C 1
ATOM 697 O O . TYR A 1 86 ? -6.424 -2.686 20.755 1.00 92.75 86 TYR A O 1
ATOM 705 N N . HIS A 1 87 ? -7.948 -4.330 20.632 1.00 91.75 87 HIS A N 1
ATOM 706 C CA . HIS A 1 87 ? -7.756 -4.795 22.009 1.00 91.75 87 HIS A CA 1
ATOM 707 C C . HIS A 1 87 ? -6.313 -5.236 22.270 1.00 91.75 87 HIS A C 1
ATOM 709 O O . HIS A 1 87 ? -5.721 -4.854 23.277 1.00 91.75 87 HIS A O 1
ATOM 715 N N . GLN A 1 88 ? -5.700 -5.968 21.341 1.00 88.88 88 GLN A N 1
ATOM 716 C CA . GLN A 1 88 ? -4.299 -6.363 21.477 1.00 88.88 88 GLN A CA 1
ATOM 717 C C . GLN A 1 88 ? -3.347 -5.167 21.458 1.00 88.88 88 GLN A C 1
ATOM 719 O O . GLN A 1 88 ? -2.360 -5.162 22.193 1.00 88.88 88 GLN A O 1
ATOM 724 N N . GLN A 1 89 ? -3.625 -4.144 20.649 1.00 90.88 89 GLN A N 1
ATOM 725 C CA . GLN A 1 89 ? -2.809 -2.931 20.625 1.00 90.88 89 GLN A CA 1
ATOM 726 C C . GLN A 1 89 ? -2.903 -2.172 21.957 1.00 90.88 89 GLN A C 1
ATOM 728 O O . GLN A 1 89 ? -1.877 -1.696 22.447 1.00 90.88 89 GLN A O 1
ATOM 733 N N . LEU A 1 90 ? -4.087 -2.132 22.581 1.00 92.38 90 LEU A N 1
ATOM 734 C CA . LEU A 1 90 ? -4.263 -1.621 23.945 1.00 92.38 90 LEU A CA 1
ATOM 735 C C . LEU A 1 90 ? -3.477 -2.449 24.972 1.00 92.38 90 LEU A C 1
ATOM 737 O O . LEU A 1 90 ? -2.713 -1.882 25.749 1.00 92.38 90 LEU A O 1
ATOM 741 N N . GLU A 1 91 ? -3.586 -3.781 24.945 1.00 91.62 91 GLU A N 1
ATOM 742 C CA . GLU A 1 91 ? -2.850 -4.650 25.876 1.00 91.62 91 GLU A CA 1
ATOM 743 C C . GLU A 1 91 ? -1.330 -4.488 25.759 1.00 91.62 91 GLU A C 1
ATOM 745 O O . GLU A 1 91 ? -0.615 -4.440 26.764 1.00 91.62 91 GLU A O 1
ATOM 750 N N . ARG A 1 92 ? -0.820 -4.400 24.527 1.00 91.31 92 ARG A N 1
ATOM 751 C CA . ARG A 1 92 ? 0.602 -4.158 24.256 1.00 91.31 92 ARG A CA 1
ATOM 752 C C . ARG A 1 92 ? 1.051 -2.816 24.794 1.00 91.31 92 ARG A C 1
ATOM 754 O O . ARG A 1 92 ? 2.136 -2.725 25.363 1.00 91.31 92 ARG A O 1
ATOM 761 N N . TRP A 1 93 ? 0.232 -1.785 24.619 1.00 94.06 93 TRP A N 1
ATOM 762 C CA . TRP A 1 93 ? 0.514 -0.470 25.170 1.00 94.06 93 TRP A CA 1
ATOM 763 C C . TRP A 1 93 ? 0.583 -0.499 26.698 1.00 94.06 93 TRP A C 1
ATOM 765 O O . TRP A 1 93 ? 1.582 -0.058 27.265 1.00 94.06 93 TRP A O 1
ATOM 775 N N . ASP A 1 94 ? -0.408 -1.099 27.357 1.00 92.88 94 ASP A N 1
ATOM 776 C CA . ASP A 1 94 ? -0.473 -1.173 28.820 1.00 92.88 94 ASP A CA 1
ATOM 777 C C . ASP A 1 94 ? 0.713 -1.959 29.412 1.00 92.88 94 ASP A C 1
ATOM 779 O O . ASP A 1 94 ? 1.241 -1.607 30.468 1.00 92.88 94 ASP A O 1
ATOM 783 N N . ARG A 1 95 ? 1.197 -2.990 28.705 1.00 94.00 95 ARG A N 1
ATOM 784 C CA . ARG A 1 95 ? 2.391 -3.771 29.085 1.00 94.00 95 ARG A CA 1
ATOM 785 C C . ARG A 1 95 ? 3.718 -3.140 28.646 1.00 94.00 95 ARG A C 1
ATOM 787 O O . ARG A 1 95 ? 4.768 -3.710 28.934 1.00 94.00 95 ARG A O 1
ATOM 794 N N . ARG A 1 96 ? 3.687 -1.992 27.955 1.00 92.50 96 ARG A N 1
ATOM 795 C CA . ARG A 1 96 ? 4.854 -1.330 27.339 1.00 92.50 96 ARG A CA 1
ATOM 796 C C . ARG A 1 96 ? 5.655 -2.273 26.429 1.00 92.50 96 ARG A C 1
ATOM 798 O O . ARG A 1 96 ? 6.884 -2.302 26.460 1.00 92.50 96 ARG A O 1
ATOM 805 N N . ASP A 1 97 ? 4.945 -3.049 25.614 1.00 89.50 97 ASP A N 1
ATOM 806 C CA . ASP A 1 97 ? 5.530 -4.025 24.697 1.00 89.50 97 ASP A CA 1
ATOM 807 C C . ASP A 1 97 ? 6.419 -3.331 23.635 1.00 89.50 97 ASP A C 1
ATOM 809 O O . ASP A 1 97 ? 5.942 -2.465 22.884 1.00 89.50 97 ASP A O 1
ATOM 813 N N . PRO A 1 98 ? 7.710 -3.702 23.513 1.00 84.75 98 PRO A N 1
ATOM 814 C CA . PRO A 1 98 ? 8.602 -3.135 22.501 1.00 84.75 98 PRO A CA 1
ATOM 815 C C . PRO A 1 98 ? 8.167 -3.440 21.057 1.00 84.75 98 PRO A C 1
ATOM 817 O O . PRO A 1 98 ? 8.546 -2.698 20.147 1.00 84.75 98 PRO A O 1
ATOM 820 N N . TYR A 1 99 ? 7.356 -4.479 20.834 1.00 81.50 99 TYR A N 1
ATOM 821 C CA . TYR A 1 99 ? 6.828 -4.871 19.524 1.00 81.50 99 TYR A CA 1
ATOM 822 C C . TYR A 1 99 ? 5.539 -4.143 19.124 1.00 81.50 99 TYR A C 1
ATOM 824 O O . TYR A 1 99 ? 4.988 -4.431 18.059 1.00 81.50 99 TYR A O 1
ATOM 832 N N . LEU A 1 100 ? 5.040 -3.199 19.931 1.00 87.12 100 LEU A N 1
ATOM 833 C CA . LEU A 1 100 ? 3.975 -2.302 19.488 1.00 87.12 100 LEU A CA 1
ATOM 834 C C . LEU A 1 100 ? 4.440 -1.518 18.250 1.00 87.12 100 LEU A C 1
ATOM 836 O O . LEU A 1 100 ? 5.520 -0.920 18.261 1.00 87.12 100 LEU A O 1
ATOM 840 N N . CYS A 1 1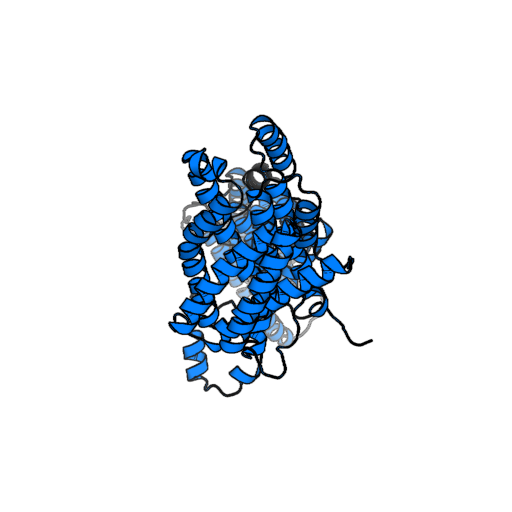01 ? 3.635 -1.522 17.184 1.00 86.19 101 CYS A N 1
ATOM 841 C CA . CYS A 1 101 ? 3.995 -0.817 15.958 1.00 86.19 101 CYS A CA 1
ATOM 842 C C . CYS A 1 101 ? 4.086 0.693 16.191 1.00 86.19 101 CYS A C 1
ATOM 844 O O . CYS A 1 101 ? 3.458 1.252 17.100 1.00 86.19 101 CYS A O 1
ATOM 846 N N . ARG A 1 102 ? 4.881 1.371 15.361 1.00 87.19 102 ARG A N 1
ATOM 847 C CA . ARG A 1 102 ? 5.187 2.784 15.582 1.00 87.19 102 ARG A CA 1
ATOM 848 C C . ARG A 1 102 ? 3.940 3.657 15.465 1.00 87.19 102 ARG A C 1
ATOM 850 O O . ARG A 1 102 ? 3.788 4.572 16.266 1.00 87.19 102 ARG A O 1
ATOM 857 N N . ALA A 1 103 ? 3.044 3.367 14.521 1.00 88.81 103 ALA A N 1
ATOM 858 C CA . ALA A 1 103 ? 1.821 4.146 14.333 1.00 88.81 103 ALA A CA 1
ATOM 859 C C . ALA A 1 103 ? 0.932 4.150 15.592 1.00 88.81 103 ALA A C 1
ATOM 861 O O . ALA A 1 103 ? 0.508 5.217 16.037 1.00 88.81 103 ALA A O 1
ATOM 862 N N . TRP A 1 104 ? 0.718 2.981 16.209 1.00 93.31 104 TRP A N 1
ATOM 863 C CA . TRP A 1 104 ? -0.037 2.871 17.461 1.00 93.31 104 TRP A CA 1
ATOM 864 C C . TRP A 1 104 ? 0.712 3.466 18.653 1.00 93.31 104 TRP A C 1
ATOM 866 O O . TRP A 1 104 ? 0.100 4.161 19.460 1.00 93.31 104 TRP A O 1
ATOM 876 N N . ARG A 1 105 ? 2.034 3.263 18.742 1.00 92.50 105 ARG A N 1
ATOM 877 C CA . ARG A 1 105 ? 2.867 3.884 19.783 1.00 92.50 105 ARG A CA 1
ATOM 878 C C . ARG A 1 105 ? 2.731 5.406 19.768 1.00 92.50 105 ARG A C 1
ATOM 880 O O . ARG A 1 105 ? 2.394 5.984 20.791 1.00 92.50 105 ARG A O 1
ATOM 887 N N . VAL A 1 106 ? 2.907 6.031 18.604 1.00 89.31 106 VAL A N 1
ATOM 888 C CA . VAL A 1 106 ? 2.766 7.484 18.433 1.00 89.31 106 VAL A CA 1
ATOM 889 C C . VAL A 1 106 ? 1.366 7.957 18.828 1.00 89.31 106 VAL A C 1
ATOM 891 O O . VAL A 1 106 ? 1.229 8.983 19.489 1.00 89.31 106 VAL A O 1
ATOM 894 N N . ALA A 1 107 ? 0.320 7.220 18.440 1.00 91.50 107 ALA A N 1
ATOM 895 C CA . ALA A 1 107 ? -1.049 7.569 18.800 1.00 91.50 107 ALA A CA 1
ATOM 896 C C . ALA A 1 107 ? -1.263 7.535 20.322 1.00 91.50 107 ALA A C 1
ATOM 898 O O . ALA A 1 107 ? -1.800 8.491 20.882 1.00 91.50 107 ALA A O 1
ATOM 899 N N . PHE A 1 108 ? -0.835 6.465 20.996 1.00 93.25 108 PHE A N 1
ATOM 900 C CA . PHE A 1 108 ? -1.030 6.326 22.437 1.00 93.25 108 PHE A CA 1
ATOM 901 C C . PHE A 1 108 ? -0.133 7.254 23.262 1.00 93.25 108 PHE A C 1
ATOM 903 O O . PHE A 1 108 ? -0.632 7.845 24.214 1.00 93.25 108 PHE A O 1
ATOM 910 N N . GLU A 1 109 ? 1.131 7.461 22.874 1.00 90.44 109 GLU A N 1
ATOM 911 C CA . GLU A 1 109 ? 2.021 8.462 23.489 1.00 90.44 109 GLU A CA 1
ATOM 912 C C . GLU A 1 109 ? 1.392 9.855 23.413 1.00 90.44 109 GLU A C 1
ATOM 914 O O . GLU A 1 109 ? 1.319 10.570 24.407 1.00 90.44 109 GLU A O 1
ATOM 919 N N . ALA A 1 110 ? 0.853 10.224 22.250 1.00 85.25 110 ALA A N 1
ATOM 920 C CA . ALA A 1 110 ? 0.194 11.509 22.072 1.00 85.25 110 ALA A CA 1
ATOM 921 C C . ALA A 1 110 ? -1.070 11.680 22.935 1.00 85.25 110 ALA A C 1
ATOM 923 O O . ALA A 1 110 ? -1.366 12.792 23.384 1.00 85.25 110 ALA A O 1
ATOM 924 N N . MET A 1 111 ? -1.822 10.597 23.152 1.00 88.19 111 MET A N 1
ATOM 925 C CA . MET A 1 111 ? -2.983 10.586 24.044 1.00 88.19 111 MET A CA 1
ATOM 926 C C . MET A 1 111 ? -2.561 10.663 25.520 1.00 88.19 111 MET A C 1
ATOM 928 O O . MET A 1 111 ? -3.155 11.437 26.270 1.00 88.19 111 MET A O 1
ATOM 932 N N . GLU A 1 112 ? -1.518 9.933 25.926 1.00 88.88 112 GLU A N 1
ATOM 933 C CA . GLU A 1 112 ? -0.960 9.953 27.288 1.00 88.88 112 GLU A CA 1
ATOM 934 C C . GLU A 1 112 ? -0.375 11.332 27.643 1.00 88.88 112 GLU A C 1
ATOM 936 O O . GLU A 1 112 ? -0.637 11.855 28.725 1.00 88.88 112 GLU A O 1
ATOM 941 N N . ASP A 1 113 ? 0.321 11.977 26.703 1.00 83.31 113 ASP A N 1
ATOM 942 C CA . ASP A 1 113 ? 0.906 13.311 26.874 1.00 83.31 113 ASP A CA 1
ATOM 943 C C . ASP A 1 113 ? -0.137 14.425 27.066 1.00 83.31 113 ASP A C 1
ATOM 945 O O . ASP A 1 113 ? 0.172 15.481 27.620 1.00 83.31 113 ASP A O 1
ATOM 949 N N . GLY A 1 114 ? -1.353 14.253 26.535 1.00 74.88 114 GLY A N 1
ATOM 950 C CA . GLY A 1 114 ? -2.453 15.219 26.649 1.00 74.88 114 GLY A CA 1
ATOM 951 C C . GLY A 1 114 ? -2.237 16.580 25.973 1.00 74.88 114 GLY A C 1
ATOM 952 O O . GLY A 1 114 ? -3.030 17.499 26.170 1.00 74.88 114 GLY A O 1
ATOM 953 N N . ARG A 1 115 ? -1.174 16.732 25.173 1.00 71.44 115 ARG A N 1
ATOM 954 C CA . ARG A 1 115 ? -0.806 17.995 24.501 1.00 71.44 115 ARG A CA 1
ATOM 955 C C . ARG A 1 115 ? -1.466 18.191 23.135 1.00 71.44 115 ARG A C 1
ATOM 957 O O . ARG A 1 115 ? -1.413 19.297 22.598 1.00 71.44 115 ARG A O 1
ATOM 964 N N . LEU A 1 116 ? -2.043 17.140 22.550 1.00 70.38 116 LEU A N 1
ATOM 965 C CA . LEU A 1 116 ? -2.702 17.217 21.246 1.00 70.38 116 LEU A CA 1
ATOM 966 C C . LEU A 1 116 ? -4.183 17.574 21.368 1.00 70.38 116 LEU A C 1
ATOM 968 O O . LEU A 1 116 ? -4.871 17.193 22.311 1.00 70.38 116 LEU A O 1
ATOM 972 N N . HIS A 1 117 ? -4.696 18.261 20.349 1.00 75.31 117 HIS A N 1
ATOM 973 C CA . HIS A 1 117 ? -6.127 18.509 20.219 1.00 75.31 117 HIS A CA 1
ATOM 974 C C . HIS A 1 117 ? -6.857 17.187 19.929 1.00 75.31 117 HIS A C 1
ATOM 976 O O . HIS A 1 117 ? -6.337 16.334 19.207 1.00 75.31 117 HIS A O 1
ATOM 982 N N . VAL A 1 118 ? -8.100 17.060 20.403 1.00 76.94 118 VAL A N 1
ATOM 983 C CA . VAL A 1 118 ? -8.978 15.876 20.245 1.00 76.94 118 VAL A CA 1
ATOM 984 C C . VAL A 1 118 ? -8.960 15.312 18.819 1.00 76.94 118 VAL A C 1
ATOM 986 O O . VAL A 1 118 ? -8.839 14.109 18.613 1.00 76.94 118 VAL A O 1
ATOM 989 N N . LEU A 1 119 ? -9.024 16.191 17.816 1.00 74.81 119 LEU A N 1
ATOM 990 C CA . LEU A 1 119 ? -9.043 15.809 16.406 1.00 74.81 119 LEU A CA 1
ATOM 991 C C . LEU A 1 119 ? -7.727 15.178 15.930 1.00 74.81 119 LEU A C 1
ATOM 993 O O . LEU A 1 119 ? -7.756 14.256 15.122 1.00 74.81 119 LEU A O 1
ATOM 997 N N . GLN A 1 120 ? -6.581 15.647 16.427 1.00 78.56 120 GLN A N 1
ATOM 998 C CA . GLN A 1 120 ? -5.284 15.052 16.096 1.00 78.56 120 GLN A CA 1
ATOM 999 C C . GLN A 1 120 ? -5.147 13.667 16.731 1.00 78.56 120 GLN A C 1
ATOM 1001 O O . GLN A 1 120 ? -4.746 12.732 16.047 1.00 78.56 120 GLN A O 1
ATOM 1006 N N . ALA A 1 121 ? -5.534 13.521 18.003 1.00 81.50 121 ALA A N 1
ATOM 1007 C CA . ALA A 1 121 ? -5.530 12.229 18.692 1.00 81.50 121 ALA A CA 1
ATOM 1008 C C . ALA A 1 121 ? -6.429 11.204 17.978 1.00 81.50 121 ALA A C 1
ATOM 1010 O O . ALA A 1 121 ? -6.007 10.079 17.712 1.00 81.50 121 ALA A O 1
ATOM 1011 N N . MET A 1 122 ? -7.634 11.626 17.579 1.00 83.75 122 MET A N 1
ATOM 1012 C CA . MET A 1 122 ? -8.560 10.808 16.796 1.00 83.75 122 MET A CA 1
ATOM 1013 C C . MET A 1 122 ? -7.953 10.387 15.450 1.00 83.75 122 MET A C 1
ATOM 1015 O O . MET A 1 122 ? -7.968 9.206 15.114 1.00 83.75 122 MET A O 1
ATOM 1019 N N . LEU A 1 123 ? -7.388 11.330 14.686 1.00 83.19 123 LEU A N 1
ATOM 1020 C CA . LEU A 1 123 ? -6.785 11.036 13.383 1.00 83.19 123 LEU A CA 1
ATOM 1021 C C . LEU A 1 123 ? -5.563 10.115 13.497 1.00 83.19 123 LEU A C 1
ATOM 1023 O O . LEU A 1 123 ? -5.391 9.257 12.637 1.00 83.19 123 LEU A O 1
ATOM 1027 N N . LEU A 1 124 ? -4.738 10.248 14.542 1.00 88.00 124 LEU A N 1
ATOM 1028 C CA . LEU A 1 124 ? -3.593 9.359 14.775 1.00 88.00 124 LEU A CA 1
ATOM 1029 C C . LEU A 1 124 ? -4.027 7.910 14.993 1.00 88.00 124 LEU A C 1
ATOM 1031 O O . LEU A 1 124 ? -3.435 6.998 14.417 1.00 88.00 124 LEU A O 1
ATOM 1035 N N . ALA A 1 125 ? -5.072 7.707 15.791 1.00 90.75 125 ALA A N 1
ATOM 1036 C CA . ALA A 1 125 ? -5.600 6.379 16.056 1.00 90.75 125 ALA A CA 1
ATOM 1037 C C . ALA A 1 125 ? -6.316 5.789 14.832 1.00 90.75 125 ALA A C 1
ATOM 1039 O O . ALA A 1 125 ? -6.070 4.638 14.490 1.00 90.75 125 ALA A O 1
ATOM 1040 N N . ILE A 1 126 ? -7.104 6.588 14.099 1.00 88.19 126 ILE A N 1
ATOM 1041 C CA . ILE A 1 126 ? -7.681 6.184 12.802 1.00 88.19 126 ILE A CA 1
ATOM 1042 C C . ILE A 1 126 ? -6.572 5.782 11.824 1.00 88.19 126 ILE A C 1
ATOM 1044 O O . ILE A 1 126 ? -6.685 4.765 11.146 1.00 88.19 126 ILE A O 1
ATOM 1048 N N . ASN A 1 127 ? -5.485 6.554 11.764 1.00 88.38 127 ASN A N 1
ATOM 1049 C CA . ASN A 1 127 ? -4.341 6.238 10.924 1.00 88.38 127 ASN A CA 1
ATOM 1050 C C . ASN A 1 127 ? -3.731 4.883 11.289 1.00 88.38 127 ASN A C 1
ATOM 1052 O O . ASN A 1 127 ? -3.558 4.049 10.409 1.00 88.38 127 ASN A O 1
ATOM 1056 N N . ALA A 1 128 ? -3.442 4.640 12.567 1.00 91.88 128 ALA A N 1
ATOM 1057 C CA . ALA A 1 128 ? -2.914 3.351 12.993 1.00 91.88 128 ALA A CA 1
ATOM 1058 C C . ALA A 1 128 ? -3.900 2.212 12.671 1.00 91.88 128 ALA A C 1
ATOM 1060 O O . ALA A 1 128 ? -3.520 1.201 12.088 1.00 91.88 128 ALA A O 1
ATOM 1061 N N . HIS A 1 129 ? -5.189 2.419 12.921 1.00 92.31 129 HIS A N 1
ATOM 1062 C CA . HIS A 1 129 ? -6.203 1.393 12.716 1.00 92.31 129 HIS A CA 1
ATOM 1063 C C . HIS A 1 129 ? -6.480 1.053 11.244 1.00 92.31 129 HIS A C 1
ATOM 1065 O O . HIS A 1 129 ? -6.778 -0.088 10.904 1.00 92.31 129 HIS A O 1
ATOM 1071 N N . ILE A 1 130 ? -6.359 2.025 10.338 1.00 87.88 130 ILE A N 1
ATOM 1072 C CA . ILE A 1 130 ? -6.647 1.816 8.913 1.00 87.88 130 ILE A CA 1
ATOM 1073 C C . ILE A 1 130 ? -5.369 1.552 8.122 1.00 87.88 130 ILE A C 1
ATOM 1075 O O . ILE A 1 130 ? -5.316 0.590 7.361 1.00 87.88 130 ILE A O 1
ATOM 1079 N N . HIS A 1 131 ? -4.325 2.365 8.286 1.00 85.38 131 HIS A N 1
ATOM 1080 C CA . HIS A 1 131 ? -3.094 2.183 7.517 1.00 85.38 131 HIS A CA 1
ATOM 1081 C C . HIS A 1 131 ? -2.262 0.997 8.001 1.00 85.38 131 HIS A C 1
ATOM 1083 O O . HIS A 1 131 ? -1.564 0.415 7.179 1.00 85.38 131 HIS A O 1
ATOM 1089 N N . TYR A 1 132 ? -2.316 0.635 9.290 1.00 90.12 132 TYR A N 1
ATOM 1090 C CA . TYR A 1 132 ? -1.566 -0.510 9.812 1.00 90.12 132 TYR A CA 1
ATOM 1091 C C . TYR A 1 132 ? -2.436 -1.770 9.914 1.00 90.12 132 TYR A C 1
ATOM 1093 O O . TYR A 1 132 ? -2.150 -2.757 9.240 1.00 90.12 132 TYR A O 1
ATOM 1101 N N . ASP A 1 133 ? -3.512 -1.751 10.710 1.00 92.25 133 ASP A N 1
ATOM 1102 C CA . ASP A 1 133 ? -4.228 -2.989 11.075 1.00 92.25 133 ASP A CA 1
ATOM 1103 C C . ASP A 1 133 ? -5.009 -3.614 9.904 1.00 92.25 133 ASP A C 1
ATOM 1105 O O . ASP A 1 133 ? -5.002 -4.837 9.722 1.00 92.25 133 ASP A O 1
ATOM 1109 N N . LEU A 1 134 ? -5.670 -2.788 9.083 1.00 91.25 134 LEU A N 1
ATOM 1110 C CA . LEU A 1 134 ? -6.627 -3.235 8.063 1.00 91.25 134 LEU A CA 1
ATOM 1111 C C . LEU A 1 134 ? -6.052 -4.257 7.080 1.00 91.25 134 LEU A C 1
ATOM 1113 O O . LEU A 1 134 ? -6.736 -5.223 6.727 1.00 91.25 134 LEU A O 1
ATOM 1117 N N . ALA A 1 135 ? -4.801 -4.075 6.651 1.00 90.12 135 ALA A N 1
ATOM 1118 C CA . ALA A 1 135 ? -4.196 -4.962 5.665 1.00 90.12 135 ALA A CA 1
ATOM 1119 C C . ALA A 1 135 ? -4.046 -6.387 6.226 1.00 90.12 135 ALA A C 1
ATOM 1121 O O . ALA A 1 135 ? -4.296 -7.373 5.521 1.00 90.12 135 ALA A O 1
ATOM 1122 N N . PHE A 1 136 ? -3.696 -6.485 7.513 1.00 90.31 136 PHE A N 1
ATOM 1123 C CA . PHE A 1 136 ? -3.547 -7.742 8.239 1.00 90.31 136 PHE A CA 1
ATOM 1124 C C . PHE A 1 136 ? -4.894 -8.380 8.567 1.00 90.31 136 PHE A C 1
ATOM 1126 O O . PHE A 1 136 ? -5.026 -9.595 8.421 1.00 90.31 136 PHE A O 1
ATOM 1133 N N . VAL A 1 137 ? -5.899 -7.584 8.944 1.00 91.19 137 VAL A N 1
ATOM 1134 C CA . VAL A 1 137 ? -7.255 -8.092 9.205 1.00 91.19 137 VAL A CA 1
ATOM 1135 C C . VAL A 1 137 ? -7.873 -8.666 7.932 1.00 91.19 137 VAL A C 1
ATOM 1137 O O . VAL A 1 137 ? -8.347 -9.802 7.942 1.00 91.19 137 VAL A O 1
ATOM 1140 N N . THR A 1 138 ? -7.760 -7.949 6.811 1.00 89.25 138 THR A N 1
ATOM 1141 C CA . THR A 1 138 ? -8.250 -8.405 5.498 1.00 89.25 138 THR A CA 1
ATOM 1142 C C . THR A 1 138 ? -7.611 -9.728 5.087 1.00 89.25 138 THR A C 1
ATOM 1144 O O . THR A 1 138 ? -8.282 -10.634 4.584 1.00 89.25 138 THR A O 1
ATOM 1147 N N . LEU A 1 139 ? -6.317 -9.889 5.357 1.00 86.38 139 LEU A N 1
ATOM 1148 C CA . LEU A 1 139 ? -5.614 -11.143 5.129 1.00 86.38 139 LEU A CA 1
ATOM 1149 C C . LEU A 1 139 ? -6.085 -12.270 6.060 1.00 86.38 139 LEU A C 1
ATOM 1151 O O . LEU A 1 139 ? -6.269 -13.398 5.598 1.00 86.38 139 LEU A O 1
ATOM 1155 N N . GLY A 1 140 ? -6.266 -11.984 7.351 1.00 86.69 140 GLY A N 1
ATOM 1156 C CA . GLY A 1 140 ? -6.777 -12.937 8.337 1.00 86.69 140 GLY A CA 1
ATOM 1157 C C . GLY A 1 140 ? -8.146 -13.487 7.940 1.00 86.69 140 GLY A C 1
ATOM 1158 O O . GLY A 1 140 ? -8.327 -14.706 7.894 1.00 86.69 140 GLY A O 1
ATOM 1159 N N . ALA A 1 141 ? -9.059 -12.600 7.541 1.00 88.00 141 ALA A N 1
ATOM 1160 C CA . ALA A 1 141 ? -10.389 -12.971 7.071 1.00 88.00 141 ALA A CA 1
ATOM 1161 C C . ALA A 1 141 ? -10.352 -13.787 5.777 1.00 88.00 141 ALA A C 1
ATOM 1163 O O . ALA A 1 141 ? -10.967 -14.850 5.685 1.00 88.00 141 ALA A O 1
ATOM 1164 N N . SER A 1 142 ? -9.548 -13.359 4.798 1.00 83.62 142 SER A N 1
ATOM 1165 C CA . SER A 1 142 ? -9.384 -14.091 3.531 1.00 83.62 142 SER A CA 1
ATOM 1166 C C . SER A 1 142 ? -8.844 -15.512 3.756 1.00 83.62 142 SER A C 1
ATOM 1168 O O . SER A 1 142 ? -9.262 -16.469 3.102 1.00 83.62 142 SER A O 1
ATOM 1170 N N . ARG A 1 143 ? -7.939 -15.693 4.728 1.00 80.25 143 ARG A N 1
ATOM 1171 C CA . ARG A 1 143 ? -7.452 -17.023 5.128 1.00 80.25 143 ARG A CA 1
ATOM 1172 C C . ARG A 1 143 ? -8.521 -17.868 5.788 1.00 80.25 143 ARG A C 1
ATOM 1174 O O . ARG A 1 143 ? -8.633 -19.044 5.452 1.00 80.25 143 ARG A O 1
ATOM 1181 N N . HIS A 1 144 ? -9.270 -17.287 6.720 1.00 81.62 144 HIS A N 1
ATOM 1182 C CA . HIS A 1 144 ? -10.311 -18.003 7.445 1.00 81.62 144 HIS A CA 1
ATOM 1183 C C . HIS A 1 144 ? -11.403 -18.518 6.500 1.00 81.62 144 HIS A C 1
ATOM 1185 O O . HIS A 1 144 ? -11.808 -19.673 6.596 1.00 81.62 144 HIS A O 1
ATOM 1191 N N . CYS A 1 145 ? -11.785 -17.715 5.504 1.00 78.69 145 CYS A N 1
ATOM 1192 C CA . CYS A 1 145 ? -12.731 -18.108 4.458 1.00 78.69 145 CYS A CA 1
ATOM 1193 C C . CYS A 1 145 ? -12.164 -19.110 3.431 1.00 78.69 145 CYS A C 1
ATOM 1195 O O . CYS A 1 145 ? -12.867 -19.498 2.494 1.00 78.69 145 CYS A O 1
ATOM 1197 N N . GLY A 1 146 ? -10.905 -19.534 3.584 1.00 74.00 146 GLY A N 1
ATOM 1198 C CA . GLY A 1 146 ? -10.256 -20.511 2.715 1.00 74.00 146 GLY A CA 1
ATOM 1199 C C . GLY A 1 146 ? -9.860 -19.970 1.341 1.00 74.00 146 GLY A C 1
ATOM 1200 O O . GLY A 1 146 ? -9.507 -20.766 0.469 1.00 74.00 146 GLY A O 1
ATOM 1201 N N . ASP A 1 147 ? -9.873 -18.647 1.137 1.00 71.81 147 ASP A N 1
ATOM 1202 C CA . ASP A 1 147 ? -9.587 -18.029 -0.166 1.00 71.81 147 ASP A CA 1
ATOM 1203 C C . ASP A 1 147 ? -8.137 -18.268 -0.612 1.00 71.81 147 ASP A C 1
ATOM 1205 O O . ASP A 1 147 ? -7.842 -18.253 -1.801 1.00 71.81 147 ASP A O 1
ATOM 1209 N N . LEU A 1 148 ? -7.239 -18.553 0.337 1.00 69.81 148 LEU A N 1
ATOM 1210 C CA . LEU A 1 148 ? -5.823 -18.829 0.073 1.00 69.81 148 LEU A CA 1
ATOM 1211 C C . LEU A 1 148 ? -5.493 -20.328 -0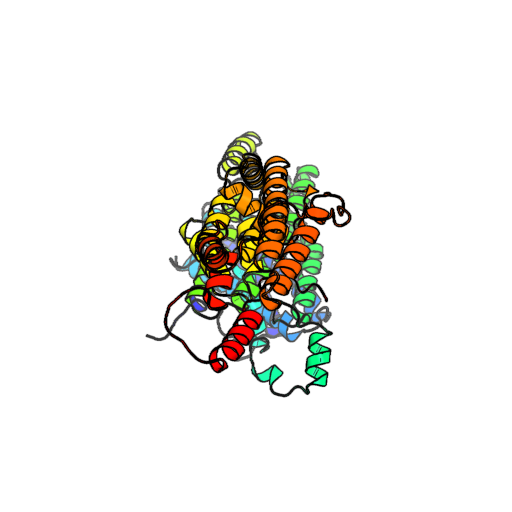.038 1.00 69.81 148 LEU A C 1
ATOM 1213 O O . LEU A 1 148 ? -4.324 -20.698 -0.143 1.00 69.81 148 LEU A O 1
ATOM 1217 N N . SER A 1 149 ? -6.495 -21.212 0.027 1.00 60.56 149 SER A N 1
ATOM 1218 C CA . SER A 1 149 ? -6.281 -22.659 -0.069 1.00 60.56 149 SER A CA 1
ATOM 1219 C C . SER A 1 149 ? -6.287 -23.129 -1.530 1.00 60.56 149 SER A C 1
ATOM 1221 O O . SER A 1 149 ? -7.256 -22.936 -2.264 1.00 60.56 149 SER A O 1
ATOM 1223 N N . ALA A 1 150 ? -5.210 -23.800 -1.960 1.00 51.34 150 ALA A N 1
ATOM 1224 C CA . ALA A 1 150 ? -5.096 -24.359 -3.315 1.00 51.34 150 ALA A CA 1
ATOM 1225 C C . ALA A 1 150 ? -6.241 -25.342 -3.657 1.00 51.34 150 ALA A C 1
ATOM 1227 O O . ALA A 1 150 ? -6.631 -25.468 -4.818 1.00 51.34 150 ALA A O 1
ATOM 1228 N N . SER A 1 151 ? -6.834 -25.984 -2.642 1.00 42.31 151 SER A N 1
ATOM 1229 C CA . SER A 1 151 ? -7.893 -26.993 -2.786 1.00 42.31 151 SER A CA 1
ATOM 1230 C C . SER A 1 151 ? -9.200 -26.497 -3.410 1.00 42.31 151 SER A C 1
ATOM 1232 O O . SER A 1 151 ? -9.936 -27.329 -3.935 1.00 42.31 151 SER A O 1
ATOM 1234 N N . ARG A 1 152 ? -9.504 -25.188 -3.431 1.00 47.34 152 ARG A N 1
ATOM 1235 C CA . ARG A 1 152 ? -10.712 -24.694 -4.133 1.00 47.34 152 ARG A CA 1
ATOM 1236 C C . ARG A 1 152 ? -10.650 -24.900 -5.653 1.00 47.34 152 ARG A C 1
ATOM 1238 O O . ARG A 1 152 ? -11.692 -25.037 -6.281 1.00 47.34 152 ARG A O 1
ATOM 1245 N N . HIS A 1 153 ? -9.448 -24.984 -6.228 1.00 41.94 153 HIS A N 1
ATOM 1246 C CA . HIS A 1 153 ? -9.243 -25.115 -7.676 1.00 41.94 153 HIS A CA 1
ATOM 1247 C C . HIS A 1 153 ? -9.122 -26.574 -8.148 1.00 41.94 153 HIS A C 1
ATOM 1249 O O . HIS A 1 153 ? -9.209 -26.838 -9.342 1.00 41.94 153 HIS A O 1
ATOM 1255 N N . ALA A 1 154 ? -8.949 -27.534 -7.231 1.00 39.53 154 ALA A N 1
ATOM 1256 C CA . ALA A 1 154 ? -8.724 -28.943 -7.566 1.00 39.53 154 ALA A CA 1
ATOM 1257 C C . ALA A 1 154 ? -10.008 -29.720 -7.935 1.00 39.53 154 ALA A C 1
ATOM 1259 O O . ALA A 1 154 ? -9.919 -30.834 -8.443 1.00 39.53 154 ALA A O 1
ATOM 1260 N N . GLY A 1 155 ? -11.193 -29.149 -7.679 1.00 41.28 155 GLY A N 1
ATOM 1261 C CA . GLY A 1 155 ? -12.495 -29.777 -7.952 1.00 41.28 155 GLY A CA 1
ATOM 1262 C C . GLY A 1 155 ? -13.365 -29.058 -8.990 1.00 41.28 155 GLY A C 1
ATOM 1263 O O . GLY A 1 155 ? -14.490 -29.490 -9.234 1.00 41.28 155 GLY A O 1
ATOM 1264 N N . MET A 1 156 ? -12.891 -27.958 -9.586 1.00 46.00 156 MET A N 1
ATOM 1265 C CA . MET A 1 156 ? -13.649 -27.202 -10.590 1.00 46.00 156 MET A CA 1
ATOM 1266 C C . MET A 1 156 ? -13.402 -27.768 -11.993 1.00 46.00 156 MET A C 1
ATOM 1268 O O . MET A 1 156 ? -12.264 -28.025 -12.379 1.00 46.00 156 MET A O 1
ATOM 1272 N N . SER A 1 157 ? -14.471 -27.959 -12.772 1.00 43.12 157 SER A N 1
ATOM 1273 C CA . SER A 1 157 ? -14.354 -28.387 -14.171 1.00 43.12 157 SER A CA 1
ATOM 1274 C C . SER A 1 157 ? -13.619 -27.330 -15.010 1.00 43.12 157 SER A C 1
ATOM 1276 O O . SER A 1 157 ? -13.650 -26.141 -14.692 1.00 43.12 157 SER A O 1
ATOM 1278 N N . SER A 1 158 ? -12.990 -27.734 -16.119 1.00 44.41 158 SER A N 1
ATOM 1279 C CA . SER A 1 158 ? -12.265 -26.828 -17.035 1.00 44.41 158 SER A CA 1
ATOM 1280 C C . SER A 1 158 ? -13.125 -25.669 -17.567 1.00 44.41 158 SER A C 1
ATOM 1282 O O . SER A 1 158 ? -12.617 -24.579 -17.837 1.00 44.41 158 SER A O 1
ATOM 1284 N N . VAL A 1 159 ? -14.440 -25.880 -17.661 1.00 44.84 159 VAL A N 1
ATOM 1285 C CA . VAL A 1 159 ? -15.426 -24.868 -18.062 1.00 44.84 159 VAL A CA 1
ATOM 1286 C C . VAL A 1 159 ? -15.727 -23.899 -16.917 1.00 44.84 159 VAL A C 1
ATOM 1288 O O . VAL A 1 159 ? -15.842 -22.705 -17.161 1.00 44.84 159 VAL A O 1
ATOM 1291 N N . ALA A 1 160 ? -15.787 -24.375 -15.669 1.00 45.72 160 ALA A N 1
ATOM 1292 C CA . ALA A 1 160 ? -15.930 -23.517 -14.492 1.00 45.72 160 ALA A CA 1
ATOM 1293 C C . ALA A 1 160 ? -14.661 -22.694 -14.223 1.00 45.72 160 ALA A C 1
ATOM 1295 O O . ALA A 1 160 ? -14.777 -21.546 -13.816 1.00 45.72 160 ALA A O 1
ATOM 1296 N N . LEU A 1 161 ? -13.474 -23.242 -14.517 1.00 47.09 161 LEU A N 1
ATOM 1297 C CA . LEU A 1 161 ? -12.204 -22.508 -14.512 1.00 47.09 161 LEU A CA 1
ATOM 1298 C C . LEU A 1 161 ? -12.167 -21.423 -15.595 1.00 47.09 161 LEU A C 1
ATOM 1300 O O . LEU A 1 161 ? -11.749 -20.305 -15.313 1.00 47.09 161 LEU A O 1
ATOM 1304 N N . SER A 1 162 ? -12.650 -21.722 -16.806 1.00 37.22 162 SER A N 1
ATOM 1305 C CA . SER A 1 162 ? -12.756 -20.727 -17.886 1.00 37.22 162 SER A CA 1
ATOM 1306 C C . SER A 1 162 ? -13.813 -19.663 -17.589 1.00 37.22 162 SER A C 1
ATOM 1308 O O . SER A 1 162 ? -13.578 -18.490 -17.852 1.00 37.22 162 SER A O 1
ATOM 1310 N N . LEU A 1 163 ? -14.948 -20.029 -16.980 1.00 36.97 163 LEU A N 1
ATOM 1311 C CA . LEU A 1 163 ? -15.940 -19.054 -16.527 1.00 36.97 163 LEU A CA 1
ATOM 1312 C C . LEU A 1 163 ? -15.440 -18.233 -15.334 1.00 36.97 163 LEU A C 1
ATOM 1314 O O . LEU A 1 163 ? -15.693 -17.043 -15.319 1.00 36.97 163 LEU A O 1
ATOM 1318 N N . SER A 1 164 ? -14.704 -18.805 -14.372 1.00 38.50 164 SER A N 1
ATOM 1319 C CA . SER A 1 164 ? -14.081 -18.043 -13.274 1.00 38.50 164 SER A CA 1
ATOM 1320 C C . SER A 1 164 ? -12.895 -17.193 -13.733 1.00 38.50 164 SER A C 1
ATOM 1322 O O . SER A 1 164 ? -12.595 -16.174 -13.124 1.00 38.50 164 SER A O 1
ATOM 1324 N N . ALA A 1 165 ? -12.223 -17.590 -14.815 1.00 36.09 165 ALA A N 1
ATOM 1325 C CA . ALA A 1 165 ? -11.247 -16.746 -15.492 1.00 36.09 165 ALA A CA 1
ATOM 1326 C C . ALA A 1 165 ? -11.950 -15.561 -16.178 1.00 36.09 165 ALA A C 1
ATOM 1328 O O . ALA A 1 165 ? -11.520 -14.427 -16.015 1.00 36.09 165 ALA A O 1
ATOM 1329 N N . LEU A 1 166 ? -13.095 -15.801 -16.834 1.00 34.00 166 LEU A N 1
ATOM 1330 C CA . LEU A 1 166 ? -13.933 -14.763 -17.456 1.00 34.00 166 LEU A CA 1
ATOM 1331 C C . LEU A 1 166 ? -14.701 -13.900 -16.438 1.00 34.00 166 LEU A C 1
ATOM 1333 O O . LEU A 1 166 ? -15.016 -12.744 -16.707 1.00 34.00 166 LEU A O 1
ATOM 1337 N N . THR A 1 167 ? -14.985 -14.434 -15.251 1.00 39.50 167 THR A N 1
ATOM 1338 C CA . THR A 1 167 ? -15.531 -13.708 -14.110 1.00 39.50 167 THR A CA 1
ATOM 1339 C C . THR A 1 167 ? -14.578 -13.839 -12.935 1.00 39.50 167 THR A C 1
ATOM 1341 O O . THR A 1 167 ? -14.743 -14.683 -12.052 1.00 39.50 167 THR A O 1
ATOM 1344 N N . THR A 1 168 ? -13.671 -12.869 -12.844 1.00 40.78 168 THR A N 1
ATOM 1345 C CA . THR A 1 168 ? -13.177 -12.373 -11.557 1.00 40.78 168 THR A CA 1
ATOM 1346 C C . THR A 1 168 ? -12.199 -13.258 -10.780 1.00 40.78 168 THR A C 1
ATOM 1348 O O . THR A 1 168 ? -12.362 -13.495 -9.583 1.00 40.78 168 THR A O 1
ATOM 1351 N N . LEU A 1 169 ? -11.107 -13.634 -11.447 1.00 44.25 169 LEU A N 1
ATOM 1352 C CA . LEU A 1 169 ? -9.871 -14.105 -10.806 1.00 44.25 169 LEU A CA 1
ATOM 1353 C C . LEU A 1 169 ? -8.602 -13.498 -11.428 1.00 44.25 169 LEU A C 1
ATOM 1355 O O . LEU A 1 169 ? -7.488 -13.954 -11.176 1.00 44.25 169 LEU A O 1
ATOM 1359 N N . GLU A 1 170 ? -8.747 -12.451 -12.238 1.00 43.19 170 GLU A N 1
ATOM 1360 C CA . GLU A 1 170 ? -7.617 -11.858 -12.943 1.00 43.19 170 GLU A CA 1
ATOM 1361 C C . GLU A 1 170 ? -6.865 -10.855 -12.055 1.00 43.19 170 GLU A C 1
ATOM 1363 O O . GLU A 1 170 ? -7.393 -9.838 -11.608 1.00 43.19 170 GLU A O 1
ATOM 1368 N N . ARG A 1 171 ? -5.581 -11.164 -11.840 1.00 43.59 171 ARG A N 1
ATOM 1369 C CA . ARG A 1 171 ? -4.502 -10.372 -11.213 1.00 43.59 171 ARG A CA 1
ATOM 1370 C C . ARG A 1 171 ? -4.348 -10.420 -9.694 1.00 43.59 171 ARG A C 1
ATOM 1372 O O . ARG A 1 171 ? -3.210 -10.315 -9.250 1.00 43.59 171 ARG A O 1
ATOM 1379 N N . THR A 1 172 ? -5.399 -10.588 -8.892 1.00 50.41 172 THR A N 1
ATOM 1380 C CA . THR A 1 172 ? -5.268 -10.479 -7.418 1.00 50.41 172 THR A CA 1
ATOM 1381 C C . THR A 1 172 ? -5.294 -11.798 -6.654 1.00 50.41 172 THR A C 1
ATOM 1383 O O . THR A 1 172 ? -4.913 -11.802 -5.490 1.00 50.41 172 THR A O 1
ATOM 1386 N N . GLY A 1 173 ? -5.722 -12.917 -7.248 1.00 55.78 173 GLY A N 1
ATOM 1387 C CA . GLY A 1 173 ? -5.821 -14.209 -6.546 1.00 55.78 173 GLY A CA 1
ATOM 1388 C C . GLY A 1 173 ? -6.843 -14.251 -5.397 1.00 55.78 173 GLY A C 1
ATOM 1389 O O . GLY A 1 173 ? -6.841 -15.202 -4.622 1.00 55.78 173 GLY A O 1
ATOM 1390 N N . VAL A 1 174 ? -7.709 -13.237 -5.286 1.00 60.97 174 VAL A N 1
ATOM 1391 C CA . VAL A 1 174 ? -8.764 -13.118 -4.269 1.00 60.97 174 VAL A CA 1
ATOM 1392 C C . VAL A 1 174 ? -10.113 -12.947 -4.973 1.00 60.97 174 VAL A C 1
ATOM 1394 O O . VAL A 1 174 ? -10.178 -12.166 -5.927 1.00 60.97 174 VAL A O 1
ATOM 1397 N N . PRO A 1 175 ? -11.194 -13.621 -4.526 1.00 65.12 175 PRO A N 1
ATOM 1398 C CA . PRO A 1 175 ? -12.518 -13.468 -5.128 1.00 65.12 175 PRO A CA 1
ATOM 1399 C C . PRO A 1 175 ? -12.978 -12.004 -5.146 1.00 65.12 175 PRO A C 1
ATOM 1401 O O . PRO A 1 175 ? -12.853 -11.300 -4.145 1.00 65.12 175 PRO A O 1
ATOM 1404 N N . THR A 1 176 ? -13.561 -11.527 -6.247 1.00 68.31 176 THR A N 1
ATOM 1405 C CA . THR A 1 176 ? -13.996 -10.115 -6.347 1.00 68.31 176 THR A CA 1
ATOM 1406 C C . THR A 1 176 ? -15.111 -9.727 -5.401 1.00 68.31 176 THR A C 1
ATOM 1408 O O . THR A 1 176 ? -15.212 -8.548 -5.064 1.00 68.31 176 THR A O 1
ATOM 1411 N N . VAL A 1 177 ? -15.886 -10.698 -4.917 1.00 73.94 177 VAL A N 1
ATOM 1412 C CA . VAL A 1 177 ? -16.819 -10.490 -3.808 1.00 73.94 177 VAL A CA 1
ATOM 1413 C C . VAL A 1 177 ? -16.118 -9.854 -2.603 1.00 73.94 177 VAL A C 1
ATOM 1415 O O . VAL A 1 177 ? -16.661 -8.936 -2.004 1.00 73.94 177 VAL A O 1
ATOM 1418 N N . ARG A 1 178 ? -14.852 -10.211 -2.327 1.00 83.12 178 ARG A N 1
ATOM 1419 C CA . ARG A 1 178 ? -14.056 -9.596 -1.250 1.00 83.12 178 ARG A CA 1
ATOM 1420 C C . ARG A 1 178 ? -13.812 -8.123 -1.490 1.00 83.12 178 ARG A C 1
ATOM 1422 O O . ARG A 1 178 ? -13.949 -7.330 -0.571 1.00 83.12 178 ARG A O 1
ATOM 1429 N N . TYR A 1 179 ? -13.475 -7.749 -2.721 1.00 80.56 179 TYR A N 1
ATOM 1430 C CA . TYR A 1 179 ? -13.276 -6.345 -3.058 1.00 80.56 179 TYR A CA 1
ATOM 1431 C C . TYR A 1 179 ? -14.593 -5.565 -2.979 1.00 80.56 179 TYR A C 1
ATOM 1433 O O . TYR A 1 179 ? -14.614 -4.456 -2.459 1.00 80.56 179 TYR A O 1
ATOM 1441 N N . ARG A 1 180 ? -15.710 -6.148 -3.430 1.00 82.50 180 ARG A N 1
ATOM 1442 C CA . ARG A 1 180 ? -17.036 -5.517 -3.332 1.00 82.50 180 ARG A CA 1
ATOM 1443 C C . ARG A 1 180 ? -17.464 -5.308 -1.883 1.00 82.50 180 ARG A C 1
ATOM 1445 O O . ARG A 1 180 ? -17.820 -4.189 -1.529 1.00 82.50 180 ARG A O 1
ATOM 1452 N N . ASP A 1 181 ? -17.355 -6.333 -1.042 1.00 86.44 181 ASP A N 1
ATOM 1453 C CA . ASP A 1 181 ? -17.672 -6.232 0.386 1.00 86.44 181 ASP A CA 1
ATOM 1454 C C . ASP A 1 181 ? -16.721 -5.278 1.113 1.00 86.44 181 ASP A C 1
ATOM 1456 O O . ASP A 1 181 ? -17.145 -4.505 1.974 1.00 86.44 181 ASP A O 1
ATOM 1460 N N . PHE A 1 182 ? -15.445 -5.248 0.715 1.00 83.00 182 PHE A N 1
ATOM 1461 C CA . PHE A 1 182 ? -14.503 -4.235 1.175 1.00 83.00 182 PHE A CA 1
ATOM 1462 C C . PHE A 1 182 ? -15.003 -2.827 0.816 1.00 83.00 182 PHE A C 1
ATOM 1464 O O . PHE A 1 182 ? -14.990 -1.951 1.674 1.00 83.00 182 PHE A O 1
ATOM 1471 N N . LEU A 1 183 ? -15.520 -2.592 -0.393 1.00 82.19 183 LEU A N 1
ATOM 1472 C CA . LEU A 1 183 ? -16.079 -1.291 -0.783 1.00 82.19 183 LEU A CA 1
ATOM 1473 C C . LEU A 1 183 ? -17.380 -0.926 -0.045 1.00 82.19 183 LEU A C 1
ATOM 1475 O O . LEU A 1 183 ? -17.625 0.264 0.160 1.00 82.19 183 LEU A O 1
ATOM 1479 N N . VAL A 1 184 ? -18.187 -1.893 0.411 1.00 85.19 184 VAL A N 1
ATOM 1480 C CA . VAL A 1 184 ? -19.380 -1.609 1.240 1.00 85.19 184 VAL A CA 1
ATOM 1481 C C . VAL A 1 184 ? -18.987 -0.882 2.529 1.00 85.19 184 VAL A C 1
ATOM 1483 O O . VAL A 1 184 ? -19.650 0.079 2.917 1.00 85.19 184 VAL A O 1
ATOM 1486 N N . ILE A 1 185 ? -17.869 -1.260 3.156 1.00 82.00 185 ILE A N 1
ATOM 1487 C CA . ILE A 1 185 ? -17.348 -0.558 4.340 1.00 82.00 185 ILE A CA 1
ATOM 1488 C C . ILE A 1 185 ? -17.010 0.908 4.024 1.00 82.00 185 ILE A C 1
ATOM 1490 O O . ILE A 1 185 ? -17.320 1.772 4.838 1.00 82.00 185 ILE A O 1
ATOM 1494 N N . ASN A 1 186 ? -16.477 1.229 2.836 1.00 75.38 186 ASN A N 1
ATOM 1495 C CA . ASN A 1 186 ? -16.208 2.628 2.451 1.00 75.38 186 ASN A CA 1
ATOM 1496 C C . ASN A 1 186 ? -17.497 3.462 2.422 1.00 75.38 186 ASN A C 1
ATOM 1498 O O . ASN A 1 186 ? -17.500 4.640 2.780 1.00 75.38 186 ASN A O 1
ATOM 1502 N N . GLN A 1 187 ? -18.609 2.852 2.003 1.00 78.62 187 GLN A N 1
ATOM 1503 C CA . GLN A 1 187 ? -19.910 3.508 2.045 1.00 78.62 187 GLN A CA 1
ATOM 1504 C C . GLN A 1 187 ? -20.372 3.737 3.493 1.00 78.62 187 GLN A C 1
ATOM 1506 O O . GLN A 1 187 ? -20.871 4.816 3.809 1.00 78.62 187 GLN A O 1
ATOM 1511 N N . LEU A 1 188 ? -20.173 2.761 4.384 1.00 81.94 188 LEU A N 1
ATOM 1512 C CA . LEU A 1 188 ? -20.504 2.911 5.805 1.00 81.94 188 LEU A CA 1
ATOM 1513 C C . LEU A 1 188 ? -19.648 3.979 6.488 1.00 81.94 188 LEU A C 1
ATOM 1515 O O . LEU A 1 188 ? -20.172 4.753 7.282 1.00 81.94 188 LEU A O 1
ATOM 1519 N N . GLU A 1 189 ? -18.357 4.067 6.161 1.00 74.06 189 GLU A N 1
ATOM 1520 C CA . GLU A 1 189 ? -17.476 5.141 6.633 1.00 74.06 189 GLU A CA 1
ATOM 1521 C C . GLU A 1 189 ? -18.027 6.505 6.217 1.00 74.06 189 GLU A C 1
ATOM 1523 O O . GLU A 1 189 ? -18.141 7.408 7.047 1.00 74.06 189 GLU A O 1
ATOM 1528 N N . TRP A 1 190 ? -18.455 6.640 4.959 1.00 72.69 190 TRP A N 1
ATOM 1529 C CA . TRP A 1 190 ? -19.068 7.870 4.464 1.00 72.69 190 TRP A CA 1
ATOM 1530 C C . TRP A 1 190 ? -20.330 8.260 5.245 1.00 72.69 190 TRP A C 1
ATOM 1532 O O . TRP A 1 190 ? -20.481 9.419 5.639 1.00 72.69 190 TRP A O 1
ATOM 1542 N N . GLU A 1 191 ? -21.216 7.295 5.498 1.00 76.25 191 GLU A N 1
ATOM 1543 C CA . GLU A 1 191 ? -22.441 7.478 6.288 1.00 76.25 191 GLU A CA 1
ATOM 1544 C C . GLU A 1 191 ? -22.118 7.824 7.760 1.00 76.25 191 GLU A C 1
ATOM 1546 O O . GLU A 1 191 ? -22.784 8.665 8.370 1.00 76.25 191 GLU A O 1
ATOM 1551 N N . ALA A 1 192 ? -21.053 7.242 8.320 1.00 77.69 192 ALA A N 1
ATOM 1552 C CA . ALA A 1 192 ? -20.671 7.395 9.719 1.00 77.69 192 ALA A CA 1
ATOM 1553 C C . ALA A 1 192 ? -19.911 8.693 10.034 1.00 77.69 192 ALA A C 1
ATOM 1555 O O . ALA A 1 192 ? -20.012 9.171 11.163 1.00 77.69 192 ALA A O 1
ATOM 1556 N N . ILE A 1 193 ? -19.182 9.298 9.082 1.00 72.25 193 ILE A N 1
ATOM 1557 C CA . ILE A 1 193 ? -18.361 10.505 9.329 1.00 72.25 193 ILE A CA 1
ATOM 1558 C C . ILE A 1 193 ? -19.165 11.616 10.012 1.00 72.25 193 ILE A C 1
ATOM 1560 O O . ILE A 1 193 ? -18.683 12.215 10.972 1.00 72.25 193 ILE A O 1
ATOM 1564 N N . ALA A 1 194 ? -20.382 11.897 9.536 1.00 70.88 194 ALA A N 1
ATOM 1565 C CA . ALA A 1 194 ? -21.224 12.936 10.127 1.00 70.88 194 ALA A CA 1
ATOM 1566 C C . ALA A 1 194 ? -21.587 12.596 11.581 1.00 70.88 194 ALA A C 1
ATOM 1568 O O . ALA A 1 194 ? -21.404 13.421 12.470 1.00 70.88 194 ALA A O 1
ATOM 1569 N N . LYS A 1 195 ? -21.994 11.346 11.828 1.00 76.44 195 LYS A N 1
ATOM 1570 C CA . LYS A 1 195 ? -22.371 10.853 13.156 1.00 76.44 195 LYS A CA 1
ATOM 1571 C C . LYS A 1 195 ? -21.198 10.878 14.139 1.00 76.44 195 LYS A C 1
ATOM 1573 O O . LYS A 1 195 ? -21.362 11.316 15.272 1.00 76.44 195 LYS A O 1
ATOM 1578 N N . ILE A 1 196 ? -20.014 10.447 13.706 1.00 76.38 196 ILE A N 1
ATOM 1579 C CA . ILE A 1 196 ? -18.788 10.471 14.515 1.00 76.38 196 ILE A CA 1
ATOM 1580 C C . ILE A 1 196 ? -18.416 11.911 14.864 1.00 76.38 196 ILE A C 1
ATOM 1582 O O . ILE A 1 196 ? -18.136 12.203 16.021 1.00 76.38 196 ILE A O 1
ATOM 1586 N N . GLN A 1 197 ? -18.430 12.819 13.884 1.00 68.12 197 GLN A N 1
ATOM 1587 C CA . GLN A 1 197 ? -18.122 14.228 14.126 1.00 68.12 197 GLN A CA 1
ATOM 1588 C C . GLN A 1 197 ? -19.091 14.848 15.132 1.00 68.12 197 GLN A C 1
ATOM 1590 O O . GLN A 1 197 ? -18.636 15.518 16.057 1.00 68.12 197 GLN A O 1
ATOM 1595 N N . ASP A 1 198 ? -20.392 14.606 14.973 1.00 71.44 198 ASP A N 1
ATOM 1596 C CA . ASP A 1 198 ? -21.411 15.151 15.867 1.00 71.44 198 ASP A CA 1
ATOM 1597 C C . ASP A 1 198 ? -21.210 14.644 17.298 1.00 71.44 198 ASP A C 1
ATOM 1599 O O . ASP A 1 198 ? -21.142 15.453 18.218 1.00 71.44 198 ASP A O 1
ATOM 1603 N N . VAL A 1 199 ? -21.014 13.338 17.490 1.00 75.50 199 VAL A N 1
ATOM 1604 C CA . VAL A 1 199 ? -20.843 12.743 18.825 1.00 75.50 199 VAL A CA 1
ATOM 1605 C C . VAL A 1 199 ? -19.513 13.159 19.468 1.00 75.50 199 VAL A C 1
ATOM 1607 O O . VAL A 1 199 ? -19.487 13.662 20.590 1.00 75.50 199 VAL A O 1
ATOM 1610 N N . VAL A 1 200 ? -18.392 13.018 18.755 1.00 71.62 200 VAL A N 1
ATOM 1611 C CA . VAL A 1 200 ? -17.052 13.241 19.325 1.00 71.62 200 VAL A CA 1
ATOM 1612 C C . VAL A 1 200 ? -16.790 14.723 19.600 1.00 71.62 200 VAL A C 1
ATOM 1614 O O . VAL A 1 200 ? -16.214 15.061 20.640 1.00 71.62 200 VAL A O 1
ATOM 1617 N N . LEU A 1 201 ? -17.204 15.625 18.700 1.00 67.50 201 LEU A N 1
ATOM 1618 C CA . LEU A 1 201 ? -16.973 17.063 18.874 1.00 67.50 201 LEU A CA 1
ATOM 1619 C C . LEU A 1 201 ? -17.920 17.685 19.901 1.00 67.50 201 LEU A C 1
ATOM 1621 O O . LEU A 1 201 ? -17.476 18.561 20.645 1.00 67.50 201 LEU A O 1
ATOM 1625 N N . GLN A 1 202 ? -19.183 17.244 19.974 1.00 67.00 202 GLN A N 1
ATOM 1626 C CA . GLN A 1 202 ? -20.107 17.728 21.005 1.00 67.00 202 GLN A CA 1
ATOM 1627 C C . GLN A 1 202 ? -19.611 17.380 22.410 1.00 67.00 202 GLN A C 1
ATOM 1629 O O . GLN A 1 202 ? -19.669 18.232 23.293 1.00 67.00 202 GLN A O 1
ATOM 1634 N N . GLU A 1 203 ? -19.083 16.170 22.609 1.00 68.00 203 GLU A N 1
ATOM 1635 C CA . GLU A 1 203 ? -18.616 15.733 23.926 1.00 68.00 203 GLU A CA 1
ATOM 1636 C C . GLU A 1 203 ? -17.290 16.377 24.354 1.00 68.00 203 GLU A C 1
ATOM 1638 O O . GLU A 1 203 ? -17.130 16.735 25.518 1.00 68.00 203 GLU A O 1
ATOM 1643 N N . ASN A 1 204 ? -16.332 16.541 23.434 1.00 63.09 204 ASN A N 1
ATOM 1644 C CA . ASN A 1 204 ? -14.959 16.899 23.809 1.00 63.09 204 ASN A CA 1
ATOM 1645 C C . ASN A 1 204 ? -14.590 18.365 23.533 1.00 63.09 204 ASN A C 1
ATOM 1647 O O . ASN A 1 204 ? -13.618 18.871 24.095 1.00 63.09 204 ASN A O 1
ATOM 1651 N N . SER A 1 205 ? -15.318 19.076 22.662 1.00 63.44 205 SER A N 1
ATOM 1652 C CA . SER A 1 205 ? -15.066 20.503 22.429 1.00 63.44 205 SER A CA 1
ATOM 1653 C C . SER A 1 205 ? -16.292 21.245 21.868 1.00 63.44 205 SER A C 1
ATOM 1655 O O . SER A 1 205 ? -16.358 21.547 20.670 1.00 63.44 205 SER A O 1
ATOM 1657 N N . PRO A 1 206 ? -17.243 21.642 22.737 1.00 59.25 206 PRO A N 1
ATOM 1658 C CA . PRO A 1 206 ? -18.436 22.392 22.331 1.00 59.25 206 PRO A CA 1
ATOM 1659 C C . PRO A 1 206 ? -18.100 23.705 21.604 1.00 59.25 206 PRO A C 1
ATOM 1661 O O . PRO A 1 206 ? -18.801 24.119 20.682 1.00 59.25 206 PRO A O 1
ATOM 1664 N N . LEU A 1 207 ? -16.989 24.349 21.979 1.00 52.22 207 LEU A N 1
ATOM 1665 C CA . LEU A 1 207 ? -16.498 25.570 21.336 1.00 52.22 207 LEU A CA 1
ATOM 1666 C C . LEU A 1 207 ? -16.013 25.333 19.897 1.00 52.22 207 LEU A C 1
ATOM 1668 O O . LEU A 1 207 ? -16.228 26.200 19.057 1.00 52.22 207 LEU A O 1
ATOM 1672 N N . LEU A 1 208 ? -15.413 24.179 19.570 1.00 55.94 208 LEU A N 1
ATOM 1673 C CA . LEU A 1 208 ? -15.037 23.833 18.188 1.00 55.94 208 LEU A CA 1
ATOM 1674 C C . LEU A 1 208 ? -16.251 23.443 17.333 1.00 55.94 208 LEU A C 1
ATOM 1676 O O . LEU A 1 208 ? -16.268 23.751 16.141 1.00 55.94 208 LEU A O 1
ATOM 1680 N N . TYR A 1 209 ? -17.278 22.834 17.937 1.00 53.16 209 TYR A N 1
ATOM 1681 C CA . TYR A 1 209 ? -18.552 22.533 17.272 1.00 53.16 209 TYR A CA 1
ATOM 1682 C C . TYR A 1 209 ? -19.249 23.811 16.766 1.00 53.16 209 TYR A C 1
ATOM 1684 O O . TYR A 1 209 ? -19.719 23.860 15.628 1.00 53.16 209 TYR A O 1
ATOM 1692 N N . TRP A 1 210 ? -19.232 24.884 17.565 1.00 50.19 210 TRP A N 1
ATOM 1693 C CA . TRP A 1 210 ? -19.769 26.195 17.173 1.00 50.19 210 TRP A CA 1
ATOM 1694 C C . TRP A 1 210 ? -18.758 27.088 16.428 1.00 50.19 210 TRP A C 1
ATOM 1696 O O . TRP A 1 210 ? -19.153 27.986 15.684 1.00 50.19 210 TRP A O 1
ATOM 1706 N N . GLY A 1 211 ? -17.458 26.841 16.605 1.00 44.59 211 GLY A N 1
ATOM 1707 C CA . GLY A 1 211 ? -16.397 27.820 16.364 1.00 44.59 211 GLY A CA 1
ATOM 1708 C C . GLY A 1 211 ? -15.808 27.913 14.960 1.00 44.59 211 GLY A C 1
ATOM 1709 O O . GLY A 1 211 ? -15.165 28.921 14.683 1.00 44.59 211 GLY A O 1
ATOM 1710 N N . ASN A 1 212 ? -15.986 26.954 14.038 1.00 43.75 212 ASN A N 1
ATOM 1711 C CA . ASN A 1 212 ? -15.547 27.202 12.654 1.00 43.75 212 ASN A CA 1
ATOM 1712 C C . ASN A 1 212 ? -16.134 26.249 11.595 1.00 43.75 212 ASN A C 1
ATOM 1714 O O . ASN A 1 212 ? -15.561 25.207 11.267 1.00 43.75 212 ASN A O 1
ATOM 1718 N N . ARG A 1 213 ? -17.240 26.655 10.954 1.00 48.78 213 ARG A N 1
ATOM 1719 C CA . ARG A 1 213 ? -17.825 25.949 9.789 1.00 48.78 213 ARG A CA 1
ATOM 1720 C C . ARG A 1 213 ? -16.833 25.752 8.630 1.00 48.78 213 ARG A C 1
ATOM 1722 O O . ARG A 1 213 ? -16.992 24.814 7.851 1.00 48.78 213 ARG A O 1
ATOM 1729 N N . LEU A 1 214 ? -15.826 26.620 8.498 1.00 43.94 214 LEU A N 1
ATOM 1730 C CA . LEU A 1 214 ? -14.791 26.538 7.460 1.00 43.94 214 LEU A CA 1
ATOM 1731 C C . LEU A 1 214 ? -13.706 25.506 7.792 1.00 43.94 214 LEU A C 1
ATOM 1733 O O . LEU A 1 214 ? -13.394 24.677 6.937 1.00 43.94 214 LEU A O 1
ATOM 1737 N N . THR A 1 215 ? -13.193 25.488 9.027 1.00 47.03 215 THR A N 1
ATOM 1738 C CA . THR A 1 215 ? -12.235 24.460 9.477 1.00 47.03 215 THR A CA 1
ATOM 1739 C C . THR A 1 215 ? -12.877 23.077 9.431 1.00 47.03 215 THR A C 1
ATOM 1741 O O . THR A 1 215 ? -12.278 22.158 8.889 1.00 47.03 215 THR A O 1
ATOM 1744 N N . LEU A 1 216 ? -14.145 22.947 9.841 1.00 52.22 216 LEU A N 1
ATOM 1745 C CA . LEU A 1 216 ? -14.908 21.697 9.725 1.00 52.22 216 LEU A CA 1
ATOM 1746 C C . LEU A 1 216 ? -15.023 21.195 8.274 1.00 52.22 216 LEU A C 1
ATOM 1748 O O . LEU A 1 216 ? -14.907 19.996 8.037 1.00 52.22 216 LEU A O 1
ATOM 1752 N N . ARG A 1 217 ? -15.203 22.086 7.286 1.00 53.34 217 ARG A N 1
ATOM 1753 C CA . ARG A 1 217 ? -15.249 21.710 5.858 1.00 53.34 217 ARG A CA 1
ATOM 1754 C C . ARG A 1 217 ? -13.888 21.271 5.318 1.00 53.34 217 ARG A C 1
ATOM 1756 O O . ARG A 1 217 ? -13.817 20.265 4.617 1.00 53.34 217 ARG A O 1
ATOM 1763 N N . ALA A 1 218 ? -12.823 22.000 5.648 1.00 44.81 218 ALA A N 1
ATOM 1764 C CA . ALA A 1 218 ? -11.469 21.662 5.216 1.00 44.81 218 ALA A CA 1
ATOM 1765 C C . ALA A 1 218 ? -10.985 20.350 5.852 1.00 44.81 218 ALA A C 1
ATOM 1767 O O . ALA A 1 218 ? -10.464 19.485 5.150 1.00 44.81 218 ALA A O 1
ATOM 1768 N N . THR A 1 219 ? -11.224 20.157 7.152 1.00 52.62 219 THR A N 1
ATOM 1769 C CA . THR A 1 219 ? -10.869 18.914 7.839 1.00 52.62 219 THR A CA 1
ATOM 1770 C C . THR A 1 219 ? -11.743 17.745 7.396 1.00 52.62 219 THR A C 1
ATOM 1772 O O . THR A 1 219 ? -11.238 16.634 7.301 1.00 52.62 219 THR A O 1
ATOM 1775 N N . ARG A 1 220 ? -13.018 17.976 7.042 1.00 57.34 220 ARG A N 1
ATOM 1776 C CA . ARG A 1 220 ? -13.864 16.945 6.421 1.00 57.34 220 ARG A CA 1
ATOM 1777 C C . ARG A 1 220 ? -13.278 16.482 5.089 1.00 57.34 220 ARG A C 1
ATOM 1779 O O . ARG A 1 220 ? -13.110 15.287 4.909 1.00 57.34 220 ARG A O 1
ATOM 1786 N N . TYR A 1 221 ? -12.904 17.402 4.202 1.00 53.00 221 TYR A N 1
ATOM 1787 C CA . TYR A 1 221 ? -12.294 17.045 2.917 1.00 53.00 221 TYR A CA 1
ATOM 1788 C C . TYR A 1 221 ? -10.928 16.353 3.080 1.00 53.00 221 TYR A C 1
ATOM 1790 O O . TYR A 1 221 ? -10.655 15.356 2.416 1.00 53.00 221 TYR A O 1
ATOM 1798 N N . PHE A 1 222 ? -10.080 16.850 3.987 1.00 54.34 222 PHE A N 1
ATOM 1799 C CA . PHE A 1 222 ? -8.772 16.254 4.268 1.00 54.34 222 PHE A CA 1
ATOM 1800 C C . PHE A 1 222 ? -8.895 14.857 4.891 1.00 54.34 222 PHE A C 1
ATOM 1802 O O . PHE A 1 222 ? -8.279 13.921 4.394 1.00 54.34 222 PHE A O 1
ATOM 1809 N N . GLY A 1 223 ? -9.733 14.699 5.920 1.00 58.88 223 GLY A N 1
ATOM 1810 C CA . GLY A 1 223 ? -10.003 13.408 6.553 1.00 58.88 223 GLY A CA 1
ATOM 1811 C C . GLY A 1 223 ? -10.630 12.404 5.585 1.00 58.88 223 GLY A C 1
ATOM 1812 O O . GLY A 1 223 ? -10.209 11.258 5.558 1.00 58.88 223 GLY A O 1
ATOM 1813 N N . GLN A 1 224 ? -11.561 12.840 4.727 1.00 61.03 224 GLN A N 1
ATOM 1814 C CA . GLN A 1 224 ? -12.158 11.996 3.683 1.00 61.03 224 GLN A CA 1
ATOM 1815 C C . GLN A 1 224 ? -11.120 11.485 2.688 1.00 61.03 224 GLN A C 1
ATOM 1817 O O . GLN A 1 224 ? -11.085 10.296 2.390 1.00 61.03 224 GLN A O 1
ATOM 1822 N N . ARG A 1 225 ? -10.262 12.373 2.179 1.00 59.69 225 ARG A N 1
ATOM 1823 C CA . ARG A 1 225 ? -9.231 11.983 1.216 1.00 59.69 225 ARG A CA 1
ATOM 1824 C C . ARG A 1 225 ? -8.202 11.043 1.841 1.00 59.69 225 ARG A C 1
ATOM 1826 O O . ARG A 1 225 ? -7.829 10.063 1.212 1.00 59.69 225 ARG A O 1
ATOM 1833 N N . LEU A 1 226 ? -7.803 11.322 3.081 1.00 61.62 226 LEU A N 1
ATOM 1834 C CA . LEU A 1 226 ? -6.878 10.487 3.841 1.00 61.62 226 LEU A CA 1
ATOM 1835 C C . LEU A 1 226 ? -7.461 9.086 4.071 1.00 61.62 226 LEU A C 1
ATOM 1837 O O . LEU A 1 226 ? -6.777 8.111 3.800 1.00 61.62 226 LEU A O 1
ATOM 1841 N N . LEU A 1 227 ? -8.736 8.984 4.465 1.00 65.31 227 LEU A N 1
ATOM 1842 C CA . LEU A 1 227 ? -9.445 7.708 4.625 1.00 65.31 227 LEU A CA 1
ATOM 1843 C C . LEU A 1 227 ? -9.534 6.912 3.314 1.00 65.31 227 LEU A C 1
ATOM 1845 O O . LEU A 1 227 ? -9.210 5.728 3.296 1.00 65.31 227 LEU A O 1
ATOM 1849 N N . MET A 1 228 ? -9.929 7.553 2.209 1.00 64.50 228 MET A N 1
ATOM 1850 C CA . MET A 1 228 ? -10.045 6.876 0.911 1.00 64.50 228 MET A CA 1
ATOM 1851 C C . MET A 1 228 ? -8.689 6.367 0.407 1.00 64.50 228 MET A C 1
ATOM 1853 O O . MET A 1 228 ? -8.571 5.193 0.056 1.00 64.50 228 MET A O 1
ATOM 1857 N N . ASP A 1 229 ? -7.659 7.219 0.431 1.00 65.94 229 ASP A N 1
ATOM 1858 C CA . ASP A 1 229 ? -6.308 6.843 0.002 1.00 65.94 229 ASP A CA 1
ATOM 1859 C C . ASP A 1 229 ? -5.738 5.726 0.908 1.00 65.94 229 ASP A C 1
ATOM 1861 O O . ASP A 1 229 ? -5.079 4.805 0.417 1.00 65.94 229 ASP A O 1
ATOM 1865 N N . ALA A 1 230 ? -6.038 5.750 2.215 1.00 71.12 230 ALA A N 1
ATOM 1866 C CA . ALA A 1 230 ? -5.647 4.712 3.171 1.00 71.12 230 ALA A CA 1
ATOM 1867 C C . ALA A 1 230 ? -6.266 3.351 2.856 1.00 71.12 230 ALA A C 1
ATOM 1869 O O . ALA A 1 230 ? -5.566 2.338 2.835 1.00 71.12 230 ALA A O 1
ATOM 1870 N N . ARG A 1 231 ? -7.578 3.325 2.604 1.00 77.81 231 ARG A N 1
ATOM 1871 C CA . ARG A 1 231 ? -8.344 2.103 2.330 1.00 77.81 231 ARG A CA 1
ATOM 1872 C C . ARG A 1 231 ? -7.911 1.460 1.018 1.00 77.81 231 ARG A C 1
ATOM 1874 O O . ARG A 1 231 ? -7.683 0.250 0.982 1.00 77.81 231 ARG A O 1
ATOM 1881 N N . ASP A 1 232 ? -7.720 2.267 -0.024 1.00 74.12 232 ASP A N 1
ATOM 1882 C CA . ASP A 1 232 ? -7.188 1.795 -1.302 1.00 74.12 232 ASP A CA 1
ATOM 1883 C C . ASP A 1 232 ? -5.781 1.213 -1.127 1.00 74.12 232 ASP A C 1
ATOM 1885 O O . ASP A 1 232 ? -5.522 0.088 -1.557 1.00 74.12 232 ASP A O 1
ATOM 1889 N N . SER A 1 233 ? -4.889 1.936 -0.442 1.00 77.12 233 SER A N 1
ATOM 1890 C CA . SER A 1 233 ? -3.526 1.463 -0.150 1.00 77.12 233 SER A CA 1
ATOM 1891 C C . SER A 1 233 ? -3.539 0.154 0.639 1.00 77.12 233 SER A C 1
ATOM 1893 O O . SER A 1 233 ? -2.801 -0.776 0.320 1.00 77.12 233 SER A O 1
ATOM 1895 N N . SER A 1 234 ? -4.427 0.041 1.627 1.00 85.06 234 SER A N 1
ATOM 1896 C CA . SER A 1 234 ? -4.559 -1.158 2.447 1.00 85.06 234 SER A CA 1
ATOM 1897 C C . SER A 1 234 ? -4.973 -2.380 1.628 1.00 85.06 234 SER A C 1
ATOM 1899 O O . SER A 1 234 ? -4.386 -3.448 1.792 1.00 85.06 234 SER A O 1
ATOM 1901 N N . TRP A 1 235 ? -5.901 -2.225 0.676 1.00 84.62 235 TRP A N 1
ATOM 1902 C CA . TRP A 1 235 ? -6.270 -3.312 -0.232 1.00 84.62 235 TRP A CA 1
ATOM 1903 C C . TRP A 1 235 ? -5.061 -3.824 -1.029 1.00 84.62 235 TRP A C 1
ATOM 1905 O O . TRP A 1 235 ? -4.822 -5.032 -1.109 1.00 84.62 235 TRP A O 1
ATOM 1915 N N . TYR A 1 236 ? -4.252 -2.915 -1.577 1.00 80.50 236 TYR A N 1
ATOM 1916 C CA . TYR A 1 236 ? -3.024 -3.278 -2.288 1.00 80.50 236 TYR A CA 1
ATOM 1917 C C . TYR A 1 236 ? -2.012 -3.972 -1.375 1.00 80.50 236 TYR A C 1
ATOM 1919 O O . TYR A 1 236 ? -1.449 -5.002 -1.744 1.00 80.50 236 TYR A O 1
ATOM 1927 N N . GLN A 1 237 ? -1.828 -3.473 -0.157 1.00 87.19 237 GLN A N 1
ATOM 1928 C CA . GLN A 1 237 ? -0.948 -4.080 0.838 1.00 87.19 237 GLN A CA 1
ATOM 1929 C C . GLN A 1 237 ? -1.423 -5.479 1.253 1.00 87.19 237 GLN A C 1
ATOM 1931 O O . GLN A 1 237 ? -0.603 -6.389 1.382 1.00 87.19 237 GLN A O 1
ATOM 1936 N N . THR A 1 238 ? -2.734 -5.710 1.370 1.00 87.69 238 THR A N 1
ATOM 1937 C CA . THR A 1 238 ? -3.285 -7.057 1.557 1.00 87.69 238 THR A CA 1
ATOM 1938 C C . THR A 1 238 ? -2.917 -7.965 0.391 1.00 87.69 238 THR A C 1
ATOM 1940 O O . THR A 1 238 ? -2.479 -9.089 0.627 1.00 87.69 238 THR A O 1
ATOM 1943 N N . MET A 1 239 ? -3.037 -7.501 -0.858 1.00 84.00 239 MET A N 1
ATOM 1944 C CA . MET A 1 239 ? -2.647 -8.313 -2.018 1.00 84.00 239 MET A CA 1
ATOM 1945 C C . MET A 1 239 ? -1.153 -8.656 -1.988 1.00 84.00 239 MET A C 1
ATOM 1947 O O . MET A 1 239 ? -0.785 -9.802 -2.245 1.00 84.00 239 MET A O 1
ATOM 1951 N N . LEU A 1 240 ? -0.293 -7.707 -1.604 1.00 85.81 240 LEU A N 1
ATOM 1952 C CA . LEU A 1 240 ? 1.134 -7.972 -1.400 1.00 85.81 240 LEU A CA 1
ATOM 1953 C C . LEU A 1 240 ? 1.364 -9.068 -0.351 1.00 85.81 240 LEU A C 1
ATOM 1955 O O . LEU A 1 240 ? 2.138 -9.992 -0.593 1.00 85.81 240 LEU A O 1
ATOM 1959 N N . LEU A 1 241 ? 0.673 -9.005 0.791 1.00 87.38 241 LEU A N 1
ATOM 1960 C CA . LEU A 1 241 ? 0.809 -10.005 1.853 1.00 87.38 241 LEU A CA 1
ATOM 1961 C C . LEU A 1 241 ? 0.252 -11.383 1.464 1.00 87.38 241 LEU A C 1
ATOM 1963 O O . LEU A 1 241 ? 0.799 -12.400 1.894 1.00 87.38 241 LEU A O 1
ATOM 1967 N N . ILE A 1 242 ? -0.829 -11.430 0.682 1.00 83.25 242 ILE A N 1
ATOM 1968 C CA . ILE A 1 242 ? -1.443 -12.674 0.197 1.00 83.25 242 ILE A CA 1
ATOM 1969 C C . ILE A 1 242 ? -0.473 -13.442 -0.704 1.00 83.25 242 ILE A C 1
ATOM 1971 O O . ILE A 1 242 ? -0.328 -14.655 -0.558 1.00 83.25 242 ILE A O 1
ATOM 1975 N N . HIS A 1 243 ? 0.224 -12.732 -1.592 1.00 80.56 243 HIS A N 1
ATOM 1976 C CA . HIS A 1 243 ? 1.150 -13.322 -2.565 1.00 80.56 243 HIS A CA 1
ATOM 1977 C C . HIS A 1 243 ? 2.601 -13.409 -2.083 1.00 80.56 243 HIS A C 1
ATOM 1979 O O . HIS A 1 243 ? 3.462 -13.903 -2.817 1.00 80.56 243 HIS A O 1
ATOM 1985 N N . ALA A 1 244 ? 2.888 -12.952 -0.862 1.00 84.38 244 ALA A N 1
ATOM 1986 C CA . ALA A 1 244 ? 4.198 -13.086 -0.240 1.00 84.38 244 ALA A CA 1
ATOM 1987 C C . ALA A 1 244 ? 4.479 -14.557 0.114 1.00 84.38 244 ALA A C 1
ATOM 1989 O O . ALA A 1 244 ? 3.835 -15.156 0.984 1.00 84.38 244 ALA A O 1
ATOM 1990 N N . ARG A 1 245 ? 5.481 -15.146 -0.544 1.00 81.88 245 ARG A N 1
ATOM 1991 C CA . ARG A 1 245 ? 5.710 -16.603 -0.574 1.00 81.88 245 ARG A CA 1
ATOM 1992 C C . ARG A 1 245 ? 6.365 -17.138 0.697 1.00 81.88 245 ARG A C 1
ATOM 1994 O O . ARG A 1 245 ? 6.129 -18.276 1.094 1.00 81.88 245 ARG A O 1
ATOM 2001 N N . ASN A 1 246 ? 7.177 -16.325 1.361 1.00 83.81 246 ASN A N 1
ATOM 2002 C CA . ASN A 1 246 ? 7.975 -16.719 2.523 1.00 83.81 246 ASN A CA 1
ATOM 2003 C C . ASN A 1 246 ? 7.989 -15.620 3.600 1.00 83.81 246 ASN A C 1
ATOM 2005 O O . ASN A 1 246 ? 7.499 -14.512 3.384 1.00 83.81 246 ASN A O 1
ATOM 2009 N N . ASP A 1 247 ? 8.535 -15.937 4.777 1.00 84.94 247 ASP A N 1
ATOM 2010 C CA . ASP A 1 247 ? 8.558 -15.008 5.917 1.00 84.94 247 ASP A CA 1
ATOM 2011 C C . ASP A 1 247 ? 9.378 -13.744 5.632 1.00 84.94 247 ASP A C 1
ATOM 2013 O O . ASP A 1 247 ? 9.048 -12.681 6.147 1.00 84.94 247 ASP A O 1
ATOM 2017 N N . ARG A 1 248 ? 10.395 -13.822 4.765 1.00 87.56 248 ARG A N 1
ATOM 2018 C CA . ARG A 1 248 ? 11.193 -12.656 4.367 1.00 87.56 248 ARG A CA 1
ATOM 2019 C C . ARG A 1 248 ? 10.388 -11.688 3.501 1.00 87.56 248 ARG A C 1
ATOM 2021 O O . ARG A 1 248 ? 10.424 -10.490 3.754 1.00 87.56 248 ARG A O 1
ATOM 2028 N N . GLU A 1 249 ? 9.656 -12.187 2.505 1.00 89.50 249 GLU A N 1
ATOM 2029 C CA . GLU A 1 249 ? 8.769 -11.352 1.680 1.00 89.50 249 GLU A CA 1
ATOM 2030 C C . GLU A 1 249 ? 7.680 -10.703 2.540 1.00 89.50 249 GLU A C 1
ATOM 2032 O O . GLU A 1 249 ? 7.431 -9.505 2.424 1.00 89.50 249 GLU A O 1
ATOM 2037 N N . ARG A 1 250 ? 7.085 -11.471 3.463 1.00 88.38 250 ARG A N 1
ATOM 2038 C CA . ARG A 1 250 ? 6.084 -10.952 4.403 1.00 88.38 250 ARG A CA 1
ATOM 2039 C C . ARG A 1 250 ? 6.648 -9.860 5.305 1.00 88.38 250 ARG A C 1
ATOM 2041 O O . ARG A 1 250 ? 5.988 -8.848 5.490 1.00 88.38 250 ARG A O 1
ATOM 2048 N N . ASP A 1 251 ? 7.859 -10.035 5.826 1.00 88.31 251 ASP A N 1
ATOM 2049 C CA . ASP A 1 251 ? 8.530 -9.024 6.648 1.00 88.31 251 ASP A CA 1
ATOM 2050 C C . ASP A 1 251 ? 8.764 -7.714 5.880 1.00 88.31 251 ASP A C 1
ATOM 2052 O O . ASP A 1 251 ? 8.491 -6.636 6.406 1.00 88.31 251 ASP A O 1
ATOM 2056 N N . ILE A 1 252 ? 9.196 -7.794 4.615 1.00 90.56 252 ILE A N 1
ATOM 2057 C CA . ILE A 1 252 ? 9.385 -6.616 3.753 1.00 90.56 252 ILE A CA 1
ATOM 2058 C C . ILE A 1 252 ? 8.060 -5.865 3.561 1.00 90.56 252 ILE A C 1
ATOM 2060 O O . ILE A 1 252 ? 8.020 -4.643 3.703 1.00 90.56 252 ILE A O 1
ATOM 2064 N N . VAL A 1 253 ? 6.967 -6.580 3.277 1.00 89.94 253 VAL A N 1
ATOM 2065 C CA . VAL A 1 253 ? 5.642 -5.963 3.104 1.00 89.94 253 VAL A CA 1
ATOM 2066 C C . VAL A 1 253 ? 5.119 -5.387 4.426 1.00 89.94 253 VAL A C 1
ATOM 2068 O O . VAL A 1 253 ? 4.591 -4.279 4.441 1.00 89.94 253 VAL A O 1
ATOM 2071 N N . THR A 1 254 ? 5.323 -6.067 5.556 1.00 89.50 254 THR A N 1
ATOM 2072 C CA . THR A 1 254 ? 4.976 -5.532 6.883 1.00 89.50 254 THR A CA 1
ATOM 2073 C C . THR A 1 254 ? 5.741 -4.244 7.193 1.00 89.50 254 THR A C 1
ATOM 2075 O O . THR A 1 254 ? 5.147 -3.291 7.693 1.00 89.50 254 THR A O 1
ATOM 2078 N N . ARG A 1 255 ? 7.037 -4.172 6.860 1.00 87.56 255 ARG A N 1
ATOM 2079 C CA . ARG A 1 255 ? 7.835 -2.944 7.009 1.00 87.56 255 ARG A CA 1
ATOM 2080 C C . ARG A 1 255 ? 7.345 -1.812 6.105 1.00 87.56 255 ARG A C 1
ATOM 2082 O O . ARG A 1 255 ? 7.364 -0.663 6.534 1.00 87.56 255 ARG A O 1
ATOM 2089 N N . LEU A 1 256 ? 6.878 -2.119 4.892 1.00 87.56 256 LEU A N 1
ATOM 2090 C CA . LEU A 1 256 ? 6.220 -1.141 4.016 1.00 87.56 256 LEU A CA 1
ATOM 2091 C C . LEU A 1 256 ? 4.955 -0.565 4.669 1.00 87.56 256 LEU A C 1
ATOM 2093 O O . LEU A 1 256 ? 4.794 0.653 4.701 1.00 87.56 256 LEU A O 1
ATOM 2097 N N . ILE A 1 257 ? 4.097 -1.427 5.218 1.00 88.25 257 ILE A N 1
ATOM 2098 C CA . ILE A 1 257 ? 2.864 -1.022 5.908 1.00 88.25 257 ILE A CA 1
ATOM 2099 C C . ILE A 1 257 ? 3.185 -0.123 7.116 1.00 88.25 257 ILE A C 1
ATOM 2101 O O . ILE A 1 257 ? 2.618 0.963 7.250 1.00 88.25 257 ILE A O 1
ATOM 2105 N N . ASP A 1 258 ? 4.149 -0.524 7.954 1.00 86.38 258 ASP A N 1
ATOM 2106 C CA . ASP A 1 258 ? 4.576 0.260 9.123 1.00 86.38 258 ASP A CA 1
ATOM 2107 C C . ASP A 1 258 ? 5.173 1.617 8.734 1.00 86.38 258 ASP A C 1
ATOM 2109 O O . ASP A 1 258 ? 4.852 2.636 9.349 1.00 86.38 258 ASP A O 1
ATOM 2113 N N . ALA A 1 259 ? 6.004 1.655 7.686 1.00 82.88 259 ALA A N 1
ATOM 2114 C CA . ALA A 1 259 ? 6.586 2.891 7.175 1.00 82.88 259 ALA A CA 1
ATOM 2115 C C . ALA A 1 259 ? 5.502 3.858 6.681 1.00 82.88 259 ALA A C 1
ATOM 2117 O O . ALA A 1 259 ? 5.548 5.043 7.006 1.00 82.88 259 ALA A O 1
ATOM 2118 N N . TYR A 1 260 ? 4.500 3.357 5.953 1.00 81.44 260 TYR A N 1
ATOM 2119 C CA . TYR A 1 260 ? 3.409 4.185 5.445 1.00 81.44 260 TYR A CA 1
ATOM 2120 C C . TYR A 1 260 ? 2.545 4.759 6.579 1.00 81.44 260 TYR A C 1
ATOM 2122 O O . TYR A 1 260 ? 2.361 5.975 6.663 1.00 81.44 260 TYR A O 1
ATOM 2130 N N . ALA A 1 261 ? 2.104 3.913 7.516 1.00 85.81 261 ALA A N 1
ATOM 2131 C CA . ALA A 1 261 ? 1.337 4.349 8.685 1.00 85.81 261 ALA A CA 1
ATOM 2132 C C . ALA A 1 261 ? 2.134 5.335 9.565 1.00 85.81 261 ALA A C 1
ATOM 2134 O O . ALA A 1 261 ? 1.578 6.275 10.136 1.00 85.81 261 ALA A O 1
ATOM 2135 N N . SER A 1 262 ? 3.452 5.154 9.646 1.00 83.38 262 SER A N 1
ATOM 2136 C CA . SER A 1 262 ? 4.368 6.037 10.369 1.00 83.38 262 SER A CA 1
ATOM 2137 C C . SER A 1 262 ? 4.530 7.411 9.724 1.00 83.38 262 SER A C 1
ATOM 2139 O O . SER A 1 262 ? 4.486 8.413 10.440 1.00 83.38 262 SER A O 1
ATOM 2141 N N . SER A 1 263 ? 4.685 7.477 8.399 1.00 77.38 263 SER A N 1
ATOM 2142 C CA . SER A 1 263 ? 4.755 8.746 7.659 1.00 77.38 263 SER A CA 1
ATOM 2143 C C . SER A 1 263 ? 3.482 9.567 7.847 1.00 77.38 263 SER A C 1
ATOM 2145 O O . SER A 1 263 ? 3.531 10.773 8.100 1.00 77.38 263 SER A O 1
ATOM 2147 N N . MET A 1 264 ? 2.331 8.898 7.804 1.00 77.94 264 MET A N 1
ATOM 2148 C CA . MET A 1 264 ? 1.039 9.535 8.024 1.00 77.94 264 MET A CA 1
ATOM 2149 C C . MET A 1 264 ? 0.859 10.005 9.474 1.00 77.94 264 MET A C 1
ATOM 2151 O O . MET A 1 264 ? 0.352 11.105 9.700 1.00 77.94 264 MET A O 1
ATOM 2155 N N . ALA A 1 265 ? 1.341 9.243 10.461 1.00 82.69 265 ALA A N 1
ATOM 2156 C CA . ALA A 1 265 ? 1.337 9.676 11.859 1.00 82.69 265 ALA A CA 1
ATOM 2157 C C . ALA A 1 265 ? 2.172 10.953 12.070 1.00 82.69 265 ALA A C 1
ATOM 2159 O O . ALA A 1 265 ? 1.749 11.869 12.780 1.00 82.69 265 ALA A O 1
ATOM 2160 N N . ASP A 1 266 ? 3.333 11.054 11.421 1.00 77.94 266 ASP A N 1
ATOM 2161 C CA . ASP A 1 266 ? 4.167 12.258 11.466 1.00 77.94 266 ASP A CA 1
ATOM 2162 C C . ASP A 1 266 ? 3.447 13.460 10.826 1.00 77.94 266 ASP A C 1
ATOM 2164 O O . ASP A 1 266 ? 3.487 14.563 11.373 1.00 77.94 266 ASP A O 1
ATOM 2168 N N . LEU A 1 267 ? 2.737 13.257 9.708 1.00 73.00 267 LEU A N 1
ATOM 2169 C CA . LEU A 1 267 ? 1.934 14.299 9.052 1.00 73.00 267 LEU A CA 1
ATOM 2170 C C . LEU A 1 267 ? 0.804 14.810 9.959 1.00 73.00 267 LEU A C 1
ATOM 2172 O O . LEU A 1 267 ? 0.584 16.017 10.063 1.00 73.00 267 LEU A O 1
ATOM 2176 N N . ILE A 1 268 ? 0.087 13.908 10.628 1.00 76.75 268 ILE A N 1
ATOM 2177 C CA . ILE A 1 268 ? -1.033 14.270 11.507 1.00 76.75 268 ILE A CA 1
ATOM 2178 C C . ILE A 1 268 ? -0.536 15.053 12.729 1.00 76.75 268 ILE A C 1
ATOM 2180 O O . ILE A 1 268 ? -1.153 16.047 13.119 1.00 76.75 268 ILE A O 1
ATOM 2184 N N . GLN A 1 269 ? 0.615 14.680 13.297 1.00 75.12 269 GLN A N 1
ATOM 2185 C CA . GLN A 1 269 ? 1.243 15.449 14.380 1.00 75.12 269 GLN A CA 1
ATOM 2186 C C . GLN A 1 269 ? 1.599 16.880 13.955 1.00 75.12 269 GLN A C 1
ATOM 2188 O O . GLN A 1 269 ? 1.551 17.800 14.771 1.00 75.12 269 GLN A O 1
ATOM 2193 N N . MET A 1 270 ? 1.901 17.099 12.671 1.00 67.25 270 MET A N 1
ATOM 2194 C CA . MET A 1 270 ? 2.182 18.432 12.135 1.00 67.25 270 MET A CA 1
ATOM 2195 C C . MET A 1 270 ? 0.933 19.314 11.979 1.00 67.25 270 MET A C 1
ATOM 2197 O O . MET A 1 270 ? 1.089 20.529 11.821 1.00 67.25 270 MET A O 1
ATOM 2201 N N . MET A 1 271 ? -0.285 18.752 12.029 1.00 64.50 271 MET A N 1
ATOM 2202 C CA . MET A 1 271 ? -1.539 19.506 11.902 1.00 64.50 271 MET A CA 1
ATOM 2203 C C . MET A 1 271 ? -1.769 20.424 13.112 1.00 64.50 271 MET A C 1
ATOM 2205 O O . MET A 1 271 ? -2.427 20.048 14.074 1.00 64.50 271 MET A O 1
ATOM 2209 N N . SER A 1 272 ? -1.265 21.655 13.065 1.00 58.19 272 SER A N 1
ATOM 2210 C CA . SER A 1 272 ? -1.511 22.662 14.105 1.00 58.19 272 SER A CA 1
ATOM 2211 C C . SER A 1 272 ? -2.682 23.582 13.745 1.00 58.19 272 SER A C 1
ATOM 2213 O O . SER A 1 272 ? -2.904 23.907 12.579 1.00 58.19 272 SER A O 1
ATOM 2215 N N . VAL A 1 273 ? -3.411 24.055 14.759 1.00 51.56 273 VAL A N 1
ATOM 2216 C CA . VAL A 1 273 ? -4.420 25.125 14.617 1.00 51.56 273 VAL A CA 1
ATOM 2217 C C . VAL A 1 273 ? -3.740 26.495 14.424 1.00 51.56 273 VAL A C 1
ATOM 2219 O O . VAL A 1 273 ? -4.371 27.448 13.973 1.00 51.56 273 VAL A O 1
ATOM 2222 N N . MET A 1 274 ? -2.434 26.593 14.714 1.00 47.19 274 MET A N 1
ATOM 2223 C CA . MET A 1 274 ? -1.636 27.812 14.581 1.00 47.19 274 MET A CA 1
ATOM 2224 C C . MET A 1 274 ? -0.990 27.928 13.182 1.00 47.19 274 MET A C 1
ATOM 2226 O O . MET A 1 274 ? -0.092 27.144 12.859 1.00 47.19 274 MET A O 1
ATOM 2230 N N . PRO A 1 275 ? -1.352 28.937 12.359 1.00 43.97 275 PRO A N 1
ATOM 2231 C CA . PRO A 1 275 ? -0.918 29.039 10.958 1.00 43.97 275 PRO A CA 1
ATOM 2232 C C . PRO A 1 275 ? 0.602 29.085 10.729 1.00 43.97 275 PRO A C 1
ATOM 2234 O O . PRO A 1 275 ? 1.084 28.583 9.719 1.00 43.97 275 PRO A O 1
ATOM 2237 N N . HIS A 1 276 ? 1.379 29.662 11.652 1.00 50.28 276 HIS A N 1
ATOM 2238 C CA . HIS A 1 276 ? 2.837 29.782 11.503 1.00 50.28 276 HIS A CA 1
ATOM 2239 C C . HIS A 1 276 ? 3.562 28.435 11.681 1.00 50.28 276 HIS A C 1
ATOM 2241 O O . HIS A 1 276 ? 4.484 28.136 10.926 1.00 50.28 276 HIS A O 1
ATOM 2247 N N . GLN A 1 277 ? 3.084 27.581 12.595 1.00 50.81 277 GLN A N 1
ATOM 2248 C CA . GLN A 1 277 ? 3.596 26.217 12.777 1.00 50.81 277 GLN A CA 1
ATOM 2249 C C . GLN A 1 277 ? 3.241 25.324 11.585 1.00 50.81 277 GLN A C 1
ATOM 2251 O O . GLN A 1 277 ? 4.042 24.492 11.178 1.00 50.81 277 GLN A O 1
ATOM 2256 N N . VAL A 1 278 ? 2.073 25.539 10.968 1.00 48.12 278 VAL A N 1
ATOM 2257 C CA . VAL A 1 278 ? 1.683 24.855 9.725 1.00 48.12 278 VAL A CA 1
ATOM 2258 C C . VAL A 1 278 ? 2.642 25.196 8.585 1.00 48.12 278 VAL A C 1
ATOM 2260 O O . VAL A 1 278 ? 3.028 24.300 7.844 1.00 48.12 278 VAL A O 1
ATOM 2263 N N . VAL A 1 279 ? 3.072 26.454 8.446 1.00 44.94 279 VAL A N 1
ATOM 2264 C CA . VAL A 1 279 ? 4.028 26.866 7.402 1.00 44.94 279 VAL A CA 1
ATOM 2265 C C . VAL A 1 279 ? 5.417 26.271 7.649 1.00 44.94 279 VAL A C 1
ATOM 2267 O O . VAL A 1 279 ? 6.023 25.737 6.722 1.00 44.94 279 VAL A O 1
ATOM 2270 N N . GLU A 1 280 ? 5.911 26.300 8.885 1.00 45.66 280 GLU A N 1
ATOM 2271 C CA . GLU A 1 280 ? 7.221 25.744 9.243 1.00 45.66 280 GLU A CA 1
ATOM 2272 C C . GLU A 1 280 ? 7.253 24.208 9.106 1.00 45.66 280 GLU A C 1
ATOM 2274 O O . GLU A 1 280 ? 8.178 23.643 8.512 1.00 45.66 280 GLU A O 1
ATOM 2279 N N . HIS A 1 281 ? 6.187 23.522 9.534 1.00 44.19 281 HIS A N 1
ATOM 2280 C CA . HIS A 1 281 ? 6.036 22.075 9.387 1.00 44.19 281 HIS A CA 1
ATOM 2281 C C . HIS A 1 281 ? 5.765 21.640 7.947 1.00 44.19 281 HIS A C 1
ATOM 2283 O O . HIS A 1 281 ? 6.350 20.647 7.514 1.00 44.19 281 HIS A O 1
ATOM 2289 N N . ALA A 1 282 ? 4.977 22.399 7.178 1.00 40.91 282 ALA A N 1
ATOM 2290 C CA . ALA A 1 282 ? 4.799 22.175 5.748 1.00 40.91 282 ALA A CA 1
ATOM 2291 C C . ALA A 1 282 ? 6.134 22.316 5.018 1.00 40.91 282 ALA A C 1
ATOM 2293 O O . ALA A 1 282 ? 6.476 21.445 4.230 1.00 40.91 282 ALA A O 1
ATOM 2294 N N . VAL A 1 283 ? 6.946 23.338 5.317 1.00 41.41 283 VAL A N 1
ATOM 2295 C CA . VAL A 1 283 ? 8.307 23.470 4.767 1.00 41.41 283 VAL A CA 1
ATOM 2296 C C . VAL A 1 283 ? 9.199 22.296 5.197 1.00 41.41 283 VAL A C 1
ATOM 2298 O O . VAL A 1 283 ? 9.986 21.810 4.384 1.00 41.41 283 VAL A O 1
ATOM 2301 N N . SER A 1 284 ? 9.053 21.780 6.425 1.00 42.97 284 SER A N 1
ATOM 2302 C CA . SER A 1 284 ? 9.771 20.585 6.895 1.00 42.97 284 SER A CA 1
ATOM 2303 C C . SER A 1 284 ? 9.352 19.303 6.162 1.00 42.97 284 SER A C 1
ATOM 2305 O O . SER A 1 284 ? 10.215 18.497 5.826 1.00 42.97 284 SER A O 1
ATOM 2307 N N . TRP A 1 285 ? 8.062 19.124 5.868 1.00 45.50 285 TRP A N 1
ATOM 2308 C CA . TRP A 1 285 ? 7.506 17.993 5.118 1.00 45.50 285 TRP A CA 1
ATOM 2309 C C . TRP A 1 285 ? 7.850 18.101 3.625 1.00 45.50 285 TRP A C 1
ATOM 2311 O O . TRP A 1 285 ? 8.332 17.149 3.020 1.00 45.50 285 TRP A O 1
ATOM 2321 N N . PHE A 1 286 ? 7.767 19.308 3.055 1.00 40.66 286 PHE A N 1
ATOM 2322 C CA . PHE A 1 286 ? 8.232 19.621 1.701 1.00 40.66 286 PHE A CA 1
ATOM 2323 C C . PHE A 1 286 ? 9.748 19.433 1.523 1.00 40.66 286 PHE A C 1
ATOM 2325 O O . PHE A 1 286 ? 10.188 19.251 0.389 1.00 40.66 286 PHE A O 1
ATOM 2332 N N . ARG A 1 287 ? 10.552 19.489 2.598 1.00 43.44 287 ARG A N 1
ATOM 2333 C CA . ARG A 1 287 ? 11.989 19.139 2.586 1.00 43.44 287 ARG A CA 1
ATOM 2334 C C . ARG A 1 287 ? 12.240 17.660 2.905 1.00 43.44 287 ARG A C 1
ATOM 2336 O O . ARG A 1 287 ? 13.173 17.081 2.355 1.00 43.44 287 ARG A O 1
ATOM 2343 N N . ARG A 1 288 ? 11.401 17.036 3.737 1.00 46.00 288 ARG A N 1
ATOM 2344 C CA . ARG A 1 288 ? 11.374 15.596 4.041 1.00 46.00 288 ARG A CA 1
ATOM 2345 C C . ARG A 1 288 ? 10.513 14.838 3.032 1.00 46.00 288 ARG A C 1
ATOM 2347 O O . ARG A 1 288 ? 9.639 14.078 3.424 1.00 46.00 288 ARG A O 1
ATOM 2354 N N . GLY A 1 289 ? 10.754 15.027 1.732 1.00 43.44 289 GLY A N 1
ATOM 2355 C CA . GLY A 1 289 ? 10.131 14.178 0.716 1.00 43.44 289 GLY A CA 1
ATOM 2356 C C . GLY A 1 289 ? 10.443 12.719 1.043 1.00 43.44 289 GLY A C 1
ATOM 2357 O O . GLY A 1 289 ? 11.595 12.316 0.871 1.00 43.44 289 GLY A O 1
ATOM 2358 N N . GLU A 1 290 ? 9.449 12.004 1.572 1.00 51.22 290 GLU A N 1
ATOM 2359 C CA . GLU A 1 290 ? 9.548 10.714 2.260 1.00 51.22 290 GLU A CA 1
ATOM 2360 C C . GLU A 1 290 ? 10.619 9.834 1.619 1.00 51.22 290 GLU A C 1
ATOM 2362 O O . GLU A 1 290 ? 10.525 9.418 0.464 1.00 51.22 290 GLU A O 1
ATOM 2367 N N . ARG A 1 291 ? 11.736 9.652 2.329 1.00 58.94 291 ARG A N 1
ATOM 2368 C CA . ARG A 1 291 ? 12.662 8.582 1.991 1.00 58.94 291 ARG A CA 1
ATOM 2369 C C . ARG A 1 291 ? 12.016 7.343 2.577 1.00 58.94 291 ARG A C 1
ATOM 2371 O O . ARG A 1 291 ? 12.074 7.164 3.789 1.00 58.94 291 ARG A O 1
ATOM 2378 N N . ILE A 1 292 ? 11.440 6.501 1.721 1.00 71.75 292 ILE A N 1
ATOM 2379 C CA . ILE A 1 292 ? 11.426 5.073 2.035 1.00 71.75 292 ILE A CA 1
ATOM 2380 C C . ILE A 1 292 ? 12.857 4.743 2.450 1.00 71.75 292 ILE A C 1
ATOM 2382 O O . ILE A 1 292 ? 13.809 5.145 1.767 1.00 71.75 292 ILE A O 1
ATOM 2386 N N . ASP A 1 293 ? 12.994 4.124 3.618 1.00 80.88 293 ASP A N 1
ATOM 2387 C CA . ASP A 1 293 ? 14.293 3.724 4.130 1.00 80.88 293 ASP A CA 1
ATOM 2388 C C . ASP A 1 293 ? 15.084 3.005 3.013 1.00 80.88 293 ASP A C 1
ATOM 2390 O O . ASP A 1 293 ? 14.502 2.172 2.312 1.00 80.88 293 ASP A O 1
ATOM 2394 N N . PRO A 1 294 ? 16.364 3.345 2.759 1.00 85.00 294 PRO A N 1
ATOM 2395 C CA . PRO A 1 294 ? 17.101 2.774 1.636 1.00 85.00 294 PRO A CA 1
ATOM 2396 C C . PRO A 1 294 ? 17.164 1.243 1.652 1.00 85.00 294 PRO A C 1
ATOM 2398 O O . PRO A 1 294 ? 17.147 0.634 0.581 1.00 85.00 294 PRO A O 1
ATOM 2401 N N . GLU A 1 295 ? 17.203 0.621 2.835 1.00 89.00 295 GLU A N 1
ATOM 2402 C CA . GLU A 1 295 ? 17.179 -0.835 2.973 1.00 89.00 295 GLU A CA 1
ATOM 2403 C C . GLU A 1 295 ? 15.806 -1.389 2.584 1.00 89.00 295 GLU A C 1
ATOM 2405 O O . GLU A 1 295 ? 15.719 -2.335 1.800 1.00 89.00 295 GLU A O 1
ATOM 2410 N N . LEU A 1 296 ? 14.725 -0.762 3.057 1.00 89.56 296 LEU A N 1
ATOM 2411 C CA . LEU A 1 296 ? 13.363 -1.124 2.663 1.00 89.56 296 LEU A CA 1
ATOM 2412 C C . LEU A 1 296 ? 13.131 -0.931 1.156 1.00 89.56 296 LEU A C 1
ATOM 2414 O O . LEU A 1 296 ? 12.552 -1.801 0.508 1.00 89.56 296 LEU A O 1
ATOM 2418 N N . GLN A 1 297 ? 13.621 0.165 0.569 1.00 92.06 297 GLN A N 1
ATOM 2419 C CA . GLN A 1 297 ? 13.531 0.420 -0.870 1.00 92.06 297 GLN A CA 1
ATOM 2420 C C . GLN A 1 297 ? 14.269 -0.662 -1.669 1.00 92.06 297 GLN A C 1
ATOM 2422 O O . GLN A 1 297 ? 13.732 -1.172 -2.655 1.00 92.06 297 GLN A O 1
ATOM 2427 N N . ALA A 1 298 ? 15.484 -1.024 -1.250 1.00 92.00 298 ALA A N 1
ATOM 2428 C CA . ALA A 1 298 ? 16.252 -2.097 -1.874 1.00 92.00 298 ALA A CA 1
ATOM 2429 C C . ALA A 1 298 ? 15.529 -3.446 -1.741 1.00 92.00 298 ALA A C 1
ATOM 2431 O O . ALA A 1 298 ? 15.356 -4.144 -2.738 1.00 92.00 298 ALA A O 1
ATOM 2432 N N . GLY A 1 299 ? 15.014 -3.764 -0.549 1.00 94.06 299 GLY A N 1
ATOM 2433 C CA . GLY A 1 299 ? 14.248 -4.982 -0.291 1.00 94.06 299 GLY A CA 1
ATOM 2434 C C . GLY A 1 299 ? 12.979 -5.090 -1.140 1.00 94.06 299 GLY A C 1
ATOM 2435 O O . GLY A 1 299 ? 12.701 -6.152 -1.688 1.00 94.06 299 GLY A O 1
ATOM 2436 N N . LEU A 1 300 ? 12.238 -3.993 -1.314 1.00 93.81 300 LEU A N 1
ATOM 2437 C CA . LEU A 1 300 ? 11.068 -3.932 -2.197 1.00 93.81 300 LEU A CA 1
ATOM 2438 C C . LEU A 1 300 ? 11.462 -4.033 -3.678 1.00 93.81 300 LEU A C 1
ATOM 2440 O O . LEU A 1 300 ? 10.778 -4.690 -4.455 1.00 93.81 300 LEU A O 1
ATOM 2444 N N . THR A 1 301 ? 12.584 -3.436 -4.079 1.00 94.94 301 THR A N 1
ATOM 2445 C CA . THR A 1 301 ? 13.088 -3.571 -5.455 1.00 94.94 301 THR A CA 1
ATOM 2446 C C . THR A 1 301 ? 13.463 -5.029 -5.750 1.00 94.94 301 THR A C 1
ATOM 2448 O O . THR A 1 301 ? 13.055 -5.577 -6.770 1.00 94.94 301 THR A O 1
ATOM 2451 N N . ASP A 1 302 ? 14.161 -5.693 -4.825 1.00 94.75 302 ASP A N 1
ATOM 2452 C CA . ASP A 1 302 ? 14.489 -7.121 -4.914 1.00 94.75 302 ASP A CA 1
ATOM 2453 C C . ASP A 1 302 ? 13.235 -8.006 -4.906 1.00 94.75 302 ASP A C 1
ATOM 2455 O O . ASP A 1 302 ? 13.161 -8.996 -5.642 1.00 94.75 302 ASP A O 1
ATOM 2459 N N . LEU A 1 303 ? 12.231 -7.646 -4.101 1.00 92.44 303 LEU A N 1
ATOM 2460 C CA . LEU A 1 303 ? 10.937 -8.322 -4.075 1.00 92.44 303 LEU A CA 1
ATOM 2461 C C . LEU A 1 303 ? 10.242 -8.235 -5.438 1.00 92.44 303 LEU A C 1
ATOM 2463 O O . LEU A 1 303 ? 9.747 -9.245 -5.932 1.00 92.44 303 LEU A O 1
ATOM 2467 N N . ALA A 1 304 ? 10.250 -7.061 -6.073 1.00 90.19 304 ALA A N 1
ATOM 2468 C CA . ALA A 1 304 ? 9.649 -6.880 -7.389 1.00 90.19 304 ALA A CA 1
ATOM 2469 C C . ALA A 1 304 ? 10.336 -7.740 -8.462 1.00 90.19 304 ALA A C 1
ATOM 2471 O O . ALA A 1 304 ? 9.657 -8.314 -9.308 1.00 90.19 304 ALA A O 1
ATOM 2472 N N . CYS A 1 305 ? 11.662 -7.887 -8.402 1.00 90.00 305 CYS A N 1
ATOM 2473 C CA . CYS A 1 305 ? 12.392 -8.762 -9.322 1.00 90.00 305 CYS A CA 1
ATOM 2474 C C . CYS A 1 305 ? 12.143 -10.253 -9.051 1.00 90.00 305 CYS A C 1
ATOM 2476 O O . CYS A 1 305 ? 12.123 -11.059 -9.975 1.00 90.00 305 CYS A O 1
ATOM 2478 N N . SER A 1 306 ? 11.980 -10.650 -7.786 1.00 89.00 306 SER A N 1
ATOM 2479 C CA . SER A 1 306 ? 11.884 -12.070 -7.409 1.00 89.00 306 SER A CA 1
ATOM 2480 C C . SER A 1 306 ? 10.458 -12.628 -7.435 1.00 89.00 306 SER A C 1
ATOM 2482 O O . SER A 1 306 ? 10.272 -13.839 -7.592 1.00 89.00 306 SER A O 1
ATOM 2484 N N . ASN A 1 307 ? 9.440 -11.772 -7.317 1.00 81.94 307 ASN A N 1
ATOM 2485 C CA . ASN A 1 307 ? 8.041 -12.180 -7.271 1.00 81.94 307 ASN A CA 1
ATOM 2486 C C . ASN A 1 307 ? 7.212 -11.477 -8.360 1.00 81.94 307 ASN A C 1
ATOM 2488 O O . ASN A 1 307 ? 6.557 -10.460 -8.129 1.00 81.94 307 ASN A O 1
ATOM 2492 N N . ALA A 1 308 ? 7.200 -12.081 -9.554 1.00 78.81 308 ALA A N 1
ATOM 2493 C CA . ALA A 1 308 ? 6.493 -11.572 -10.732 1.00 78.81 308 ALA A CA 1
ATOM 2494 C C . ALA A 1 308 ? 4.988 -11.323 -10.507 1.00 78.81 308 ALA A C 1
ATOM 2496 O O . ALA A 1 308 ? 4.420 -10.436 -11.138 1.00 78.81 308 ALA A O 1
ATOM 2497 N N . THR A 1 309 ? 4.350 -12.060 -9.590 1.00 76.62 309 THR A N 1
ATOM 2498 C CA . THR A 1 309 ? 2.918 -11.923 -9.276 1.00 76.62 309 THR A CA 1
ATOM 2499 C C . THR A 1 309 ? 2.587 -10.545 -8.705 1.00 76.62 309 THR A C 1
ATOM 2501 O O . THR A 1 309 ? 1.539 -9.983 -9.009 1.00 76.62 309 THR A O 1
ATOM 2504 N N . ILE A 1 310 ? 3.492 -9.985 -7.899 1.00 78.12 310 ILE A N 1
ATOM 2505 C CA . ILE A 1 310 ? 3.298 -8.701 -7.212 1.00 78.12 310 ILE A CA 1
ATOM 2506 C C . ILE A 1 310 ? 4.241 -7.603 -7.691 1.00 78.12 310 ILE A C 1
ATOM 2508 O O . ILE A 1 310 ? 4.163 -6.491 -7.179 1.00 78.12 310 ILE A O 1
ATOM 2512 N N . ALA A 1 311 ? 5.102 -7.878 -8.672 1.00 82.62 311 ALA A N 1
ATOM 2513 C CA . ALA A 1 311 ? 6.132 -6.953 -9.137 1.00 82.62 311 ALA A CA 1
ATOM 2514 C C . ALA A 1 311 ? 5.576 -5.558 -9.452 1.00 82.62 311 ALA A C 1
ATOM 2516 O O . ALA A 1 311 ? 5.990 -4.570 -8.849 1.00 82.62 311 ALA A O 1
ATOM 2517 N N . ASP A 1 312 ? 4.574 -5.482 -10.328 1.00 82.06 312 ASP A N 1
ATOM 2518 C CA . ASP A 1 312 ? 3.928 -4.222 -10.704 1.00 82.06 312 ASP A CA 1
ATOM 2519 C C . ASP A 1 312 ? 3.312 -3.508 -9.487 1.00 82.06 312 ASP A C 1
ATOM 2521 O O . ASP A 1 312 ? 3.344 -2.281 -9.398 1.00 82.06 312 ASP A O 1
ATOM 2525 N N . LEU A 1 313 ? 2.770 -4.265 -8.530 1.00 83.25 313 LEU A N 1
ATOM 2526 C CA . LEU A 1 313 ? 2.149 -3.697 -7.341 1.00 83.25 313 LEU A CA 1
ATOM 2527 C C . LEU A 1 313 ? 3.189 -3.110 -6.383 1.00 83.25 313 LEU A C 1
ATOM 2529 O O . LEU A 1 313 ? 3.031 -1.987 -5.918 1.00 83.25 313 LEU A O 1
ATOM 2533 N N . VAL A 1 314 ? 4.294 -3.820 -6.157 1.00 87.25 314 VAL A N 1
ATOM 2534 C CA . VAL A 1 314 ? 5.419 -3.328 -5.351 1.00 87.25 314 VAL A CA 1
ATOM 2535 C C . VAL A 1 314 ? 6.018 -2.061 -5.965 1.00 87.25 314 VAL A C 1
ATOM 2537 O O . VAL A 1 314 ? 6.274 -1.087 -5.258 1.00 87.25 314 VAL A O 1
ATOM 2540 N N . LEU A 1 315 ? 6.204 -2.036 -7.288 1.00 88.56 315 LEU A N 1
ATOM 2541 C CA . LEU A 1 315 ? 6.722 -0.865 -8.000 1.00 88.56 315 LEU A CA 1
ATOM 2542 C C . LEU A 1 315 ? 5.773 0.334 -7.905 1.00 88.56 315 LEU A C 1
ATOM 2544 O O . LEU A 1 315 ? 6.231 1.474 -7.784 1.00 88.56 315 LEU A O 1
ATOM 2548 N N . ARG A 1 316 ? 4.460 0.088 -7.912 1.00 84.06 316 ARG A N 1
ATOM 2549 C CA . ARG A 1 316 ? 3.459 1.129 -7.678 1.00 84.06 316 ARG A CA 1
ATOM 2550 C C . ARG A 1 316 ? 3.588 1.708 -6.272 1.00 84.06 316 ARG A C 1
ATOM 2552 O O . ARG A 1 316 ? 3.630 2.931 -6.154 1.00 84.06 316 ARG A O 1
ATOM 2559 N N . GLU A 1 317 ? 3.676 0.863 -5.246 1.00 82.75 317 GLU A N 1
ATOM 2560 C CA . GLU A 1 317 ? 3.818 1.308 -3.852 1.00 82.75 317 GLU A CA 1
ATOM 2561 C C . GLU A 1 317 ? 5.120 2.090 -3.639 1.00 82.75 317 GLU A C 1
ATOM 2563 O O . GLU A 1 317 ? 5.111 3.146 -3.010 1.00 82.75 317 GLU A O 1
ATOM 2568 N N . LEU A 1 318 ? 6.229 1.655 -4.250 1.00 87.81 318 LEU A N 1
ATOM 2569 C CA . LEU A 1 318 ? 7.484 2.412 -4.258 1.00 87.81 318 LEU A CA 1
ATOM 2570 C C . LEU A 1 318 ? 7.309 3.800 -4.890 1.00 87.81 318 LEU A C 1
ATOM 2572 O O . LEU A 1 318 ? 7.754 4.803 -4.330 1.00 87.81 318 LEU A O 1
ATOM 2576 N N . ALA A 1 319 ? 6.665 3.879 -6.057 1.00 84.94 319 ALA A N 1
ATOM 2577 C CA . ALA A 1 319 ? 6.451 5.149 -6.744 1.00 84.94 319 ALA A CA 1
ATOM 2578 C C . ALA A 1 319 ? 5.561 6.093 -5.922 1.00 84.94 319 ALA A C 1
ATOM 2580 O O . ALA A 1 319 ? 5.894 7.269 -5.764 1.00 84.94 319 ALA A O 1
ATOM 2581 N N . PHE A 1 320 ? 4.452 5.576 -5.390 1.00 77.75 320 PHE A N 1
ATOM 2582 C CA . PHE A 1 320 ? 3.500 6.325 -4.575 1.00 77.75 320 PHE A CA 1
ATOM 2583 C C . PHE A 1 320 ? 4.116 6.802 -3.253 1.00 77.75 320 PHE A C 1
ATOM 2585 O O . PHE A 1 320 ? 4.043 7.993 -2.954 1.00 77.75 320 PHE A O 1
ATOM 2592 N N . GLY A 1 321 ? 4.832 5.924 -2.542 1.00 75.38 321 GLY A N 1
ATOM 2593 C CA . GLY A 1 321 ? 5.564 6.232 -1.308 1.00 75.38 321 GLY A CA 1
ATOM 2594 C C . GLY A 1 321 ? 6.786 7.138 -1.497 1.00 75.38 321 GLY A C 1
ATOM 2595 O O . GLY A 1 321 ? 7.541 7.378 -0.560 1.00 75.38 321 GLY A O 1
ATOM 2596 N N . GLY A 1 322 ? 7.019 7.649 -2.710 1.00 78.19 322 GLY A N 1
ATOM 2597 C CA . GLY A 1 322 ? 8.044 8.657 -2.960 1.00 78.19 322 GLY A CA 1
ATOM 2598 C C . GLY A 1 322 ? 9.472 8.123 -3.042 1.00 78.19 322 GLY A C 1
ATOM 2599 O O . GLY A 1 322 ? 10.408 8.918 -2.880 1.00 78.19 322 GLY A O 1
ATOM 2600 N N . ALA A 1 323 ? 9.647 6.831 -3.351 1.00 86.81 323 ALA A N 1
ATOM 2601 C CA . ALA A 1 323 ? 10.950 6.232 -3.629 1.00 86.81 323 ALA A CA 1
ATOM 2602 C C . ALA A 1 323 ? 11.757 7.072 -4.626 1.00 86.81 323 ALA A C 1
ATOM 2604 O O . ALA A 1 323 ? 11.218 7.755 -5.510 1.00 86.81 323 ALA A O 1
ATOM 2605 N N . ASP A 1 324 ? 13.082 7.028 -4.500 1.00 89.75 324 ASP A N 1
ATOM 2606 C CA . ASP A 1 324 ? 13.925 7.752 -5.441 1.00 89.75 324 ASP A CA 1
ATOM 2607 C C . ASP A 1 324 ? 13.894 7.080 -6.814 1.00 89.75 324 ASP A C 1
ATOM 2609 O O . ASP A 1 324 ? 14.550 6.065 -7.046 1.00 89.75 324 ASP A O 1
ATOM 2613 N N . ALA A 1 325 ? 13.124 7.670 -7.732 1.00 92.44 325 ALA A N 1
ATOM 2614 C CA . ALA A 1 325 ? 12.814 7.019 -8.994 1.00 92.44 325 ALA A CA 1
ATOM 2615 C C . ALA A 1 325 ? 14.058 6.714 -9.846 1.00 92.44 325 ALA A C 1
ATOM 2617 O O . ALA A 1 325 ? 14.104 5.712 -10.553 1.00 92.44 325 ALA A O 1
ATOM 2618 N N . ILE A 1 326 ? 15.088 7.556 -9.746 1.00 94.06 326 ILE A N 1
ATOM 2619 C CA . ILE A 1 326 ? 16.367 7.350 -10.434 1.00 94.06 326 ILE A CA 1
ATOM 2620 C C . ILE A 1 326 ? 17.063 6.113 -9.856 1.00 94.06 326 ILE A C 1
ATOM 2622 O O . ILE A 1 326 ? 17.404 5.204 -10.607 1.00 94.06 326 ILE A O 1
ATOM 2626 N N . SER A 1 327 ? 17.205 6.049 -8.527 1.00 93.19 327 SER A N 1
ATOM 2627 C CA . SER A 1 327 ? 17.849 4.924 -7.841 1.00 93.19 327 SER A CA 1
ATOM 2628 C C . SER A 1 327 ? 17.147 3.589 -8.108 1.00 93.19 327 SER A C 1
ATOM 2630 O O . SER A 1 327 ? 17.814 2.614 -8.439 1.00 93.19 327 SER A O 1
ATOM 2632 N N . VAL A 1 328 ? 15.812 3.536 -8.017 1.00 95.06 328 VAL A N 1
ATOM 2633 C CA . VAL A 1 328 ? 15.051 2.296 -8.265 1.00 95.06 328 VAL A CA 1
ATOM 2634 C C . VAL A 1 328 ? 15.175 1.857 -9.723 1.00 95.06 328 VAL A C 1
ATOM 2636 O O . VAL A 1 328 ? 15.468 0.696 -9.993 1.00 95.06 328 VAL A O 1
ATOM 2639 N N . THR A 1 329 ? 15.019 2.783 -10.675 1.00 95.62 329 THR A N 1
ATOM 2640 C CA . THR A 1 329 ? 15.163 2.464 -12.104 1.00 95.62 329 THR A CA 1
ATOM 2641 C C . THR A 1 329 ? 16.553 1.904 -12.402 1.00 95.62 329 THR A C 1
ATOM 2643 O O . THR A 1 329 ? 16.676 0.925 -13.132 1.00 95.62 329 THR A O 1
ATOM 2646 N N . PHE A 1 330 ? 17.604 2.486 -11.820 1.00 94.38 330 PHE A N 1
ATOM 2647 C CA . PHE A 1 330 ? 18.972 2.010 -12.028 1.00 94.38 330 PHE A CA 1
ATOM 2648 C C . PHE A 1 330 ? 19.198 0.633 -11.421 1.00 94.38 330 PHE A C 1
ATOM 2650 O O . PHE A 1 330 ? 19.721 -0.232 -12.113 1.00 94.38 330 PHE A O 1
ATOM 2657 N N . ALA A 1 331 ? 18.724 0.392 -10.199 1.00 94.88 331 ALA A N 1
ATOM 2658 C CA . ALA A 1 331 ? 18.810 -0.925 -9.578 1.00 94.88 331 ALA A CA 1
ATOM 2659 C C . ALA A 1 331 ? 18.111 -2.011 -10.422 1.00 94.88 331 ALA A C 1
ATOM 2661 O O . ALA A 1 331 ? 18.631 -3.117 -10.568 1.00 94.88 331 ALA A O 1
ATOM 2662 N N . LEU A 1 332 ? 16.961 -1.694 -11.030 1.00 94.75 332 LEU A N 1
ATOM 2663 C CA . LEU A 1 332 ? 16.261 -2.600 -11.947 1.00 94.75 332 LEU A CA 1
ATOM 2664 C C . LEU A 1 332 ? 17.069 -2.842 -13.234 1.00 94.75 332 LEU A C 1
ATOM 2666 O O . LEU A 1 332 ? 17.240 -3.986 -13.649 1.00 94.75 332 LEU A O 1
ATOM 2670 N N . LEU A 1 333 ? 17.622 -1.790 -13.843 1.00 91.81 333 LEU A N 1
ATOM 2671 C CA . LEU A 1 333 ? 18.452 -1.908 -15.049 1.00 91.81 333 LEU A CA 1
ATOM 2672 C C . LEU A 1 333 ? 19.753 -2.688 -14.799 1.00 91.81 333 LEU A C 1
ATOM 2674 O O . LEU A 1 333 ? 20.138 -3.507 -15.632 1.00 91.81 333 LEU A O 1
ATOM 2678 N N . GLU A 1 334 ? 20.405 -2.495 -13.652 1.00 93.56 334 GLU A N 1
ATOM 2679 C CA . GLU A 1 334 ? 21.595 -3.255 -13.237 1.00 93.56 334 GLU A CA 1
ATOM 2680 C C . GLU A 1 334 ? 21.291 -4.750 -13.083 1.00 93.56 334 GLU A C 1
ATOM 2682 O O . GLU A 1 334 ? 22.099 -5.599 -13.464 1.00 93.56 334 GLU A O 1
ATOM 2687 N N . LYS A 1 335 ? 20.085 -5.081 -12.609 1.00 91.06 335 LYS A N 1
ATOM 2688 C CA . LYS A 1 335 ? 19.564 -6.455 -12.545 1.00 91.06 335 LYS A CA 1
ATOM 2689 C C . LYS A 1 335 ? 19.066 -6.988 -13.894 1.00 91.06 335 LYS A C 1
ATOM 2691 O O . LYS A 1 335 ? 18.601 -8.120 -13.949 1.00 91.06 335 LYS A O 1
ATOM 2696 N N . LYS A 1 336 ? 19.209 -6.218 -14.980 1.00 88.88 336 LYS A N 1
ATOM 2697 C CA . LYS A 1 336 ? 18.731 -6.531 -16.341 1.00 88.88 336 LYS A CA 1
ATOM 2698 C C . LYS A 1 336 ? 17.203 -6.628 -16.457 1.00 88.88 336 LYS A C 1
ATOM 2700 O O . LYS A 1 336 ? 16.692 -7.215 -17.404 1.00 88.88 336 LYS A O 1
ATOM 2705 N N . GLU A 1 337 ? 16.477 -5.988 -15.546 1.00 90.06 337 GLU A N 1
ATOM 2706 C CA . GLU A 1 337 ? 15.013 -5.945 -15.511 1.00 90.06 337 GLU A CA 1
ATOM 2707 C C . GLU A 1 337 ? 14.470 -4.708 -16.244 1.00 90.06 337 GLU A C 1
ATOM 2709 O O . GLU A 1 337 ? 13.776 -3.860 -15.674 1.00 90.06 337 GLU A O 1
ATOM 2714 N N . SER A 1 338 ? 14.788 -4.575 -17.537 1.00 87.44 338 SER A N 1
ATOM 2715 C CA . SER A 1 338 ? 14.393 -3.411 -18.350 1.00 87.44 338 SER A CA 1
ATOM 2716 C C . SER A 1 338 ? 12.876 -3.208 -18.404 1.00 87.44 338 SER A C 1
ATOM 2718 O O . SER A 1 338 ? 12.409 -2.070 -18.368 1.00 87.44 338 SER A O 1
ATOM 2720 N N . ARG A 1 339 ? 12.089 -4.294 -18.411 1.00 87.44 339 ARG A N 1
ATOM 2721 C CA . ARG A 1 339 ? 10.621 -4.217 -18.346 1.00 87.44 339 ARG A CA 1
ATOM 2722 C C . ARG A 1 339 ? 10.163 -3.526 -17.065 1.00 87.44 339 ARG A C 1
ATOM 2724 O O . ARG A 1 339 ? 9.379 -2.580 -17.120 1.00 87.44 339 ARG A O 1
ATOM 2731 N N . LEU A 1 340 ? 10.651 -3.996 -15.917 1.00 88.44 340 LEU A N 1
ATOM 2732 C CA . LEU A 1 340 ? 10.274 -3.455 -14.613 1.00 88.44 340 LEU A CA 1
ATOM 2733 C C . LEU A 1 340 ? 10.748 -2.009 -14.459 1.00 88.44 340 LEU A C 1
ATOM 2735 O O . LEU A 1 340 ? 9.996 -1.184 -13.951 1.00 88.44 340 LEU A O 1
ATOM 2739 N N . ALA A 1 341 ? 11.939 -1.674 -14.964 1.00 93.19 341 ALA A N 1
ATOM 2740 C CA . ALA A 1 341 ? 12.436 -0.299 -14.993 1.00 93.19 341 ALA A CA 1
ATOM 2741 C C . ALA A 1 341 ? 11.485 0.639 -15.761 1.00 93.19 341 ALA A C 1
ATOM 2743 O O . ALA A 1 341 ? 11.151 1.723 -15.279 1.00 93.19 341 ALA A O 1
ATOM 2744 N N . GLY A 1 342 ? 10.985 0.200 -16.921 1.00 89.25 342 GLY A N 1
ATOM 2745 C CA . GLY A 1 342 ? 9.996 0.942 -17.703 1.00 89.25 342 GLY A CA 1
ATOM 2746 C C . GLY A 1 342 ? 8.644 1.087 -17.000 1.00 89.25 342 GLY A C 1
ATOM 2747 O O . GLY A 1 342 ? 8.093 2.190 -16.931 1.00 89.25 342 GLY A O 1
ATOM 2748 N N . VAL A 1 343 ? 8.126 -0.010 -16.432 1.00 87.25 343 VAL A N 1
ATOM 2749 C CA . VAL A 1 343 ? 6.872 -0.025 -15.653 1.00 87.25 343 VAL A CA 1
ATOM 2750 C C . VAL A 1 343 ? 6.965 0.918 -14.455 1.00 87.25 343 VAL A C 1
ATOM 2752 O O . VAL A 1 343 ? 6.064 1.731 -14.239 1.00 87.25 343 VAL A O 1
ATOM 2755 N N . PHE A 1 344 ? 8.068 0.862 -13.713 1.00 94.81 344 PHE A N 1
ATOM 2756 C CA . PHE A 1 344 ? 8.304 1.740 -12.580 1.00 94.81 344 PHE A CA 1
ATOM 2757 C C . PHE A 1 344 ? 8.446 3.204 -13.011 1.00 94.81 344 PHE A C 1
ATOM 2759 O O . PHE A 1 344 ? 7.821 4.074 -12.411 1.00 94.81 344 PHE A O 1
ATOM 2766 N N . GLY A 1 345 ? 9.179 3.494 -14.092 1.00 94.31 345 GLY A N 1
ATOM 2767 C CA . GLY A 1 345 ? 9.274 4.847 -14.645 1.00 94.31 345 GLY A CA 1
ATOM 2768 C C . GLY A 1 345 ? 7.898 5.430 -14.990 1.00 94.31 345 GLY A C 1
ATOM 2769 O O . GLY A 1 345 ? 7.601 6.579 -14.651 1.00 94.31 345 GLY A O 1
ATOM 2770 N N . ARG A 1 346 ? 7.014 4.627 -15.599 1.00 91.44 346 ARG A N 1
ATOM 2771 C CA . ARG A 1 346 ? 5.612 4.999 -15.864 1.00 91.44 346 ARG A CA 1
ATOM 2772 C C . ARG A 1 346 ? 4.858 5.322 -14.573 1.00 91.44 346 ARG A C 1
ATOM 2774 O O . ARG A 1 346 ? 4.196 6.356 -14.491 1.00 91.44 346 ARG A O 1
ATOM 2781 N N . MET A 1 347 ? 4.973 4.461 -13.563 1.00 87.69 347 MET A N 1
ATOM 2782 C CA . MET A 1 347 ? 4.334 4.660 -12.258 1.00 87.69 347 MET A CA 1
ATOM 2783 C C . MET A 1 347 ? 4.874 5.901 -11.542 1.00 87.69 347 MET A C 1
ATOM 2785 O O . MET A 1 347 ? 4.095 6.652 -10.960 1.00 87.69 347 MET A O 1
ATOM 2789 N N . ALA A 1 348 ? 6.172 6.185 -11.646 1.00 91.00 348 ALA A N 1
ATOM 2790 C CA . ALA A 1 348 ? 6.787 7.382 -11.086 1.00 91.00 348 ALA A CA 1
ATOM 2791 C C . ALA A 1 348 ? 6.251 8.669 -11.739 1.00 91.00 348 ALA A C 1
ATOM 2793 O O . ALA A 1 348 ? 6.035 9.667 -11.050 1.00 91.00 348 ALA A O 1
ATOM 2794 N N . LEU A 1 349 ? 5.973 8.662 -13.048 1.00 89.69 349 LEU A N 1
ATOM 2795 C CA . LEU A 1 349 ? 5.329 9.799 -13.717 1.00 89.69 349 LEU A CA 1
ATOM 2796 C C . LEU A 1 349 ? 3.874 10.006 -13.268 1.00 89.69 349 LEU A C 1
ATOM 2798 O O . LEU A 1 349 ? 3.436 11.149 -13.110 1.00 89.69 349 LEU A O 1
ATOM 2802 N N . ALA A 1 350 ? 3.133 8.919 -13.061 1.00 83.12 350 ALA A N 1
ATOM 2803 C CA . ALA A 1 350 ? 1.712 8.972 -12.730 1.00 83.12 350 ALA A CA 1
ATOM 2804 C C . ALA A 1 350 ? 1.451 9.265 -11.242 1.00 83.12 350 ALA A C 1
ATOM 2806 O O . ALA A 1 350 ? 0.647 10.139 -10.914 1.00 83.12 350 ALA A O 1
ATOM 2807 N N . HIS A 1 351 ? 2.148 8.563 -10.348 1.00 78.88 351 HIS A N 1
ATOM 2808 C CA . HIS A 1 351 ? 1.777 8.447 -8.936 1.00 78.88 351 HIS A CA 1
ATOM 2809 C C . HIS A 1 351 ? 2.768 9.099 -7.974 1.00 78.88 351 HIS A C 1
ATOM 2811 O O . HIS A 1 351 ? 2.380 9.413 -6.852 1.00 78.88 351 HIS A O 1
ATOM 2817 N N . ALA A 1 352 ? 4.016 9.359 -8.385 1.00 82.88 352 ALA A N 1
ATOM 2818 C CA . ALA A 1 352 ? 4.992 9.907 -7.449 1.00 82.88 352 ALA A CA 1
ATOM 2819 C C . ALA A 1 352 ? 4.639 11.337 -7.000 1.00 82.88 352 ALA A C 1
ATOM 2821 O O . ALA A 1 352 ? 4.107 12.139 -7.796 1.00 82.88 352 ALA A O 1
ATOM 2822 N N . PRO A 1 353 ? 5.019 11.714 -5.762 1.00 80.19 353 PRO A N 1
ATOM 2823 C CA . PRO A 1 353 ? 4.891 13.077 -5.268 1.00 80.19 353 PRO A CA 1
ATOM 2824 C C . PRO A 1 353 ? 5.492 14.092 -6.244 1.00 80.19 353 PRO A C 1
ATOM 2826 O O . PRO A 1 353 ? 6.515 13.841 -6.890 1.00 80.19 353 PRO A O 1
ATOM 2829 N N . ARG A 1 354 ? 4.872 15.274 -6.345 1.00 80.50 354 ARG A N 1
ATOM 2830 C CA . ARG A 1 354 ? 5.190 16.284 -7.373 1.00 80.50 354 ARG A CA 1
ATOM 2831 C C . ARG A 1 354 ? 6.689 16.585 -7.489 1.00 80.50 354 ARG A C 1
ATOM 2833 O O . ARG A 1 354 ? 7.209 16.628 -8.600 1.00 80.50 354 ARG A O 1
ATOM 2840 N N . GLN A 1 355 ? 7.392 16.754 -6.369 1.00 82.94 355 GLN A N 1
ATOM 2841 C CA . GLN A 1 355 ? 8.833 17.031 -6.377 1.00 82.94 355 GLN A CA 1
ATOM 2842 C C . GLN A 1 355 ? 9.674 15.844 -6.882 1.00 82.94 355 GLN A C 1
ATOM 2844 O O . GLN A 1 355 ? 10.622 16.048 -7.642 1.00 82.94 355 GLN A O 1
ATOM 2849 N N . ARG A 1 356 ? 9.327 14.607 -6.494 1.00 86.00 356 ARG A N 1
ATOM 2850 C CA . ARG A 1 356 ? 10.012 13.376 -6.937 1.00 86.00 356 ARG A CA 1
ATOM 2851 C C . ARG A 1 356 ? 9.850 13.183 -8.436 1.00 86.00 356 ARG A C 1
ATOM 2853 O O . ARG A 1 356 ? 10.836 13.004 -9.147 1.00 86.00 356 ARG A O 1
ATOM 2860 N N . ARG A 1 357 ? 8.622 13.359 -8.919 1.00 89.75 357 ARG A N 1
ATOM 2861 C CA . ARG A 1 357 ? 8.290 13.357 -10.342 1.00 89.75 357 ARG A CA 1
ATOM 2862 C C . ARG A 1 357 ? 9.077 14.412 -11.117 1.00 89.75 357 ARG A C 1
ATOM 2864 O O . ARG A 1 357 ? 9.713 14.084 -12.107 1.00 89.75 357 ARG A O 1
ATOM 28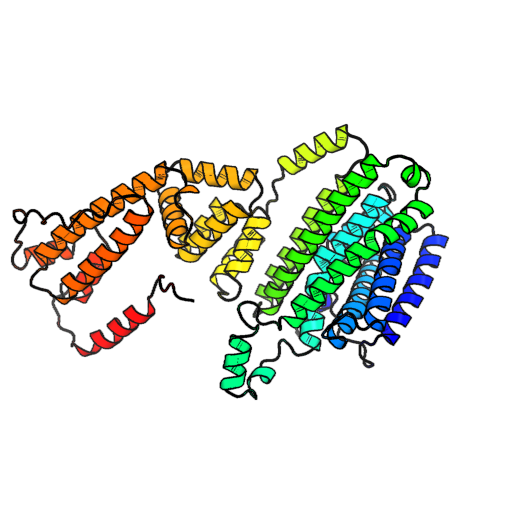71 N N . GLN A 1 358 ? 9.110 15.659 -10.640 1.00 91.31 358 GLN A N 1
ATOM 2872 C CA . GLN A 1 358 ? 9.891 16.734 -11.270 1.00 91.31 358 GLN A CA 1
ATOM 2873 C C . GLN A 1 358 ? 11.394 16.433 -11.289 1.00 91.31 358 GLN A C 1
ATOM 2875 O O . GLN A 1 358 ? 12.075 16.738 -12.263 1.00 91.31 358 GLN A O 1
ATOM 2880 N N . ARG A 1 359 ? 11.939 15.836 -10.223 1.00 92.88 359 ARG A N 1
ATOM 2881 C CA . ARG A 1 359 ? 13.341 15.400 -10.192 1.00 92.88 359 ARG A CA 1
ATOM 2882 C C . ARG A 1 359 ? 13.612 14.304 -11.223 1.00 92.88 359 ARG A C 1
ATOM 2884 O O . ARG A 1 359 ? 14.635 14.380 -11.895 1.00 92.88 359 ARG A O 1
ATOM 2891 N N . PHE A 1 360 ? 12.708 13.336 -11.358 1.00 95.12 360 PHE A N 1
ATOM 2892 C CA . PHE A 1 360 ? 12.817 12.269 -12.349 1.00 95.12 360 PHE A CA 1
ATOM 2893 C C . PHE A 1 360 ? 12.727 12.809 -13.782 1.00 95.12 360 PHE A C 1
ATOM 2895 O O . PHE A 1 360 ? 13.597 12.516 -14.594 1.00 95.12 360 PHE A O 1
ATOM 2902 N N . VAL A 1 361 ? 11.771 13.698 -14.068 1.00 95.81 361 VAL A N 1
ATOM 2903 C CA . VAL A 1 361 ? 11.655 14.371 -15.375 1.00 95.81 361 VAL A CA 1
ATOM 2904 C C . VAL A 1 361 ? 12.919 15.168 -15.703 1.00 95.81 361 VAL A C 1
ATOM 2906 O O . VAL A 1 361 ? 13.482 14.980 -16.775 1.00 95.81 361 VAL A O 1
ATOM 2909 N N . ARG A 1 362 ? 13.448 15.960 -14.759 1.00 96.25 362 ARG A N 1
ATOM 2910 C CA . ARG A 1 362 ? 14.722 16.683 -14.949 1.00 96.25 362 ARG A CA 1
ATOM 2911 C C . ARG A 1 362 ? 15.912 15.763 -15.196 1.00 96.25 362 ARG A C 1
ATOM 2913 O O . ARG A 1 362 ? 16.875 16.172 -15.832 1.00 96.25 362 ARG A O 1
ATOM 2920 N N . PHE A 1 363 ? 15.895 14.549 -14.653 1.00 96.44 363 PHE A N 1
ATOM 2921 C CA . PHE A 1 363 ? 16.908 13.547 -14.964 1.00 96.44 363 PHE A CA 1
ATOM 2922 C C . PHE A 1 363 ? 16.774 13.067 -16.415 1.00 96.44 363 PHE A C 1
ATOM 2924 O O . PHE A 1 363 ? 17.771 13.068 -17.133 1.00 96.44 363 PHE A O 1
ATOM 2931 N N . LEU A 1 364 ? 15.556 12.742 -16.859 1.00 96.50 364 LEU A N 1
ATOM 2932 C CA . LEU A 1 364 ? 15.283 12.331 -18.238 1.00 96.50 364 LEU A CA 1
ATOM 2933 C C . LEU A 1 364 ? 15.647 13.436 -19.250 1.00 96.50 364 LEU A C 1
ATOM 2935 O O . LEU A 1 364 ? 16.267 13.161 -20.274 1.00 96.50 364 LEU A O 1
ATOM 2939 N N . GLU A 1 365 ? 15.340 14.696 -18.928 1.00 95.69 365 GLU A N 1
ATOM 2940 C CA . GLU A 1 365 ? 15.653 15.878 -19.747 1.00 95.69 365 GLU A CA 1
ATOM 2941 C C . GLU A 1 365 ? 17.149 16.058 -20.022 1.00 95.69 365 GLU A C 1
ATOM 2943 O O . GLU A 1 365 ? 17.510 16.590 -21.069 1.00 95.69 365 GLU A O 1
ATOM 2948 N N . ARG A 1 366 ? 18.032 15.598 -19.122 1.00 93.44 366 ARG A N 1
ATOM 2949 C CA . ARG A 1 366 ? 19.488 15.712 -19.312 1.00 93.44 366 ARG A CA 1
ATOM 2950 C C . ARG A 1 366 ? 20.009 14.865 -20.470 1.00 93.44 366 ARG A C 1
ATOM 2952 O O . ARG A 1 366 ? 21.127 15.112 -20.907 1.00 93.44 366 ARG A O 1
ATOM 2959 N N . GLY A 1 367 ? 19.260 13.853 -20.919 1.00 89.62 367 GLY A N 1
ATOM 2960 C CA . GLY A 1 367 ? 19.662 13.007 -22.046 1.00 89.62 367 GLY A CA 1
ATOM 2961 C C . GLY A 1 367 ? 20.989 12.267 -21.833 1.00 89.62 367 GLY A C 1
ATOM 2962 O O . GLY A 1 367 ? 21.686 11.969 -22.795 1.00 89.62 367 GLY A O 1
ATOM 2963 N N . THR A 1 368 ? 21.376 11.978 -20.585 1.00 92.38 368 THR A N 1
ATOM 2964 C CA . THR A 1 368 ? 22.556 11.142 -20.311 1.00 92.38 368 THR A CA 1
ATOM 2965 C C . THR A 1 368 ? 22.347 9.718 -20.844 1.00 92.38 368 THR A C 1
ATOM 2967 O O . THR A 1 368 ? 21.198 9.300 -21.015 1.00 92.38 368 THR A O 1
ATOM 2970 N N . PRO A 1 369 ? 23.410 8.912 -21.050 1.00 91.69 369 PRO A N 1
ATOM 2971 C CA . PRO A 1 369 ? 23.264 7.522 -21.492 1.00 91.69 369 PRO A CA 1
ATOM 2972 C C . PRO A 1 369 ? 22.253 6.720 -20.661 1.00 91.69 369 PRO A C 1
ATOM 2974 O O . PRO A 1 369 ? 21.421 6.008 -21.216 1.00 91.69 369 PRO A O 1
ATOM 2977 N N . GLN A 1 370 ? 22.255 6.901 -19.338 1.00 90.12 370 GLN A N 1
ATOM 2978 C CA . GLN A 1 370 ? 21.306 6.240 -18.443 1.00 90.12 370 GLN A CA 1
ATOM 2979 C C . GLN A 1 370 ? 19.873 6.774 -18.591 1.00 90.12 370 GLN A C 1
ATOM 2981 O O . GLN A 1 370 ? 18.920 5.999 -18.509 1.00 90.12 370 GLN A O 1
ATOM 2986 N N . ALA A 1 371 ? 19.697 8.081 -18.816 1.00 93.56 371 ALA A N 1
ATOM 2987 C CA . ALA A 1 371 ? 18.386 8.674 -19.081 1.00 93.56 371 ALA A CA 1
ATOM 2988 C C . ALA A 1 371 ? 17.793 8.159 -20.398 1.00 93.56 371 ALA A C 1
ATOM 2990 O O . ALA A 1 371 ? 16.594 7.898 -20.472 1.00 93.56 371 ALA A O 1
ATOM 2991 N N . ILE A 1 372 ? 18.633 7.954 -21.414 1.00 93.81 372 ILE A N 1
ATOM 2992 C CA . ILE A 1 372 ? 18.230 7.397 -22.708 1.00 93.81 372 ILE A CA 1
ATOM 2993 C C . ILE A 1 372 ? 17.778 5.941 -22.551 1.00 93.81 372 ILE A C 1
ATOM 2995 O O . ILE A 1 372 ? 16.666 5.622 -22.956 1.00 93.81 372 ILE A O 1
ATOM 2999 N N . VAL A 1 373 ? 18.571 5.092 -21.884 1.00 93.19 373 VAL A N 1
ATOM 3000 C CA . VAL A 1 373 ? 18.197 3.688 -21.603 1.00 93.19 373 VAL A CA 1
ATOM 3001 C C . VAL A 1 373 ? 16.918 3.606 -20.762 1.00 93.19 373 VAL A C 1
ATOM 3003 O O . VAL A 1 373 ? 16.053 2.771 -21.009 1.00 93.19 373 VAL A O 1
ATOM 3006 N N . THR A 1 374 ? 16.756 4.506 -19.789 1.00 94.50 374 THR A N 1
ATOM 3007 C CA . THR A 1 374 ? 15.515 4.602 -19.004 1.00 94.50 374 THR A CA 1
ATOM 3008 C C . THR A 1 374 ? 14.324 4.977 -19.888 1.00 94.50 374 THR A C 1
ATOM 3010 O O . THR A 1 374 ? 13.261 4.374 -19.782 1.00 94.50 374 THR A O 1
ATOM 3013 N N . THR A 1 375 ? 14.497 5.958 -20.776 1.00 95.06 375 THR A N 1
ATOM 3014 C CA . THR A 1 375 ? 13.446 6.409 -21.701 1.00 95.06 375 THR A CA 1
ATOM 3015 C C . THR A 1 375 ? 13.049 5.290 -22.663 1.00 95.06 375 THR A C 1
ATOM 3017 O O . THR A 1 375 ? 11.862 5.077 -22.889 1.00 95.06 375 THR A O 1
ATOM 3020 N N . GLU A 1 376 ? 14.020 4.533 -23.172 1.00 93.19 376 GLU A N 1
ATOM 3021 C CA . GLU A 1 376 ? 13.795 3.351 -24.008 1.00 93.19 376 GLU A CA 1
ATOM 3022 C C . GLU A 1 376 ? 12.979 2.283 -23.271 1.00 93.19 376 GLU A C 1
ATOM 3024 O O . GLU A 1 376 ? 11.953 1.830 -23.777 1.00 93.19 376 GLU A O 1
ATOM 3029 N N . ALA A 1 377 ? 13.364 1.952 -22.035 1.00 89.94 377 ALA A N 1
ATOM 3030 C CA . ALA A 1 377 ? 12.610 1.030 -21.190 1.00 89.94 377 ALA A CA 1
ATOM 3031 C C . ALA A 1 377 ? 11.165 1.510 -20.950 1.00 89.94 377 ALA A C 1
ATOM 3033 O O . ALA A 1 377 ? 10.222 0.720 -20.993 1.00 89.94 377 ALA A O 1
ATOM 3034 N N . MET A 1 378 ? 10.966 2.812 -20.728 1.00 91.62 378 MET A N 1
ATOM 3035 C CA . MET A 1 378 ? 9.638 3.407 -20.546 1.00 91.62 378 MET A CA 1
ATOM 3036 C C . MET A 1 378 ? 8.781 3.331 -21.817 1.00 91.62 378 MET A C 1
ATOM 3038 O O . MET A 1 378 ? 7.593 3.023 -21.719 1.00 91.62 378 MET A O 1
ATOM 3042 N N . LEU A 1 379 ? 9.361 3.564 -22.998 1.00 87.81 379 LEU A N 1
ATOM 3043 C CA . LEU A 1 379 ? 8.666 3.385 -24.279 1.00 87.81 379 LEU A CA 1
ATOM 3044 C C . LEU A 1 379 ? 8.237 1.928 -24.478 1.00 87.81 379 LEU A C 1
ATOM 3046 O O . LEU A 1 379 ? 7.074 1.678 -24.787 1.00 87.81 379 LEU A O 1
ATOM 3050 N N . ALA A 1 380 ? 9.135 0.975 -24.207 1.00 81.12 380 ALA A N 1
ATOM 3051 C CA . ALA A 1 380 ? 8.829 -0.454 -24.268 1.00 81.12 380 ALA A CA 1
ATOM 3052 C C . ALA A 1 380 ? 7.716 -0.856 -23.279 1.00 81.12 380 ALA A C 1
ATOM 3054 O O . ALA A 1 380 ? 6.898 -1.724 -23.570 1.00 81.12 380 ALA A O 1
ATOM 3055 N N . ALA A 1 381 ? 7.622 -0.176 -22.131 1.00 78.75 381 ALA A N 1
ATOM 3056 C CA . ALA A 1 381 ? 6.525 -0.328 -21.174 1.00 78.75 381 ALA A CA 1
ATOM 3057 C C . ALA A 1 381 ? 5.239 0.441 -21.562 1.00 78.75 381 ALA A C 1
ATOM 3059 O O . ALA A 1 381 ? 4.319 0.567 -20.746 1.00 78.75 381 ALA A O 1
ATOM 3060 N N . GLY A 1 382 ? 5.152 0.980 -22.781 1.00 80.38 382 GLY A N 1
ATOM 3061 C CA . GLY A 1 382 ? 3.961 1.641 -23.316 1.00 80.38 382 GLY A CA 1
ATOM 3062 C C . GLY A 1 382 ? 3.749 3.078 -22.833 1.00 80.38 382 GLY A C 1
ATOM 3063 O O . GLY A 1 382 ? 2.632 3.592 -22.913 1.00 80.38 382 GLY A O 1
ATOM 3064 N N . VAL A 1 383 ? 4.778 3.751 -22.305 1.00 84.38 383 VAL A N 1
ATOM 3065 C CA . VAL A 1 383 ? 4.671 5.181 -21.980 1.00 84.38 383 VAL A CA 1
ATOM 3066 C C . VAL A 1 383 ? 4.532 5.982 -23.270 1.00 84.38 383 VAL A C 1
ATOM 3068 O O . VAL A 1 383 ? 5.354 5.879 -24.176 1.00 84.38 383 VAL A O 1
ATOM 3071 N N . SER A 1 384 ? 3.501 6.827 -23.336 1.00 88.75 384 SER A N 1
ATOM 3072 C CA . SER A 1 384 ? 3.304 7.717 -24.479 1.00 88.75 384 SER A CA 1
ATOM 3073 C C . SER A 1 384 ? 4.513 8.648 -24.656 1.00 88.75 384 SER A C 1
ATOM 3075 O O . SER A 1 384 ? 4.867 9.348 -23.702 1.00 88.75 384 SER A O 1
ATOM 3077 N N . PRO A 1 385 ? 5.088 8.762 -25.870 1.00 90.75 385 PRO A N 1
ATOM 3078 C CA . PRO A 1 385 ? 6.179 9.697 -26.155 1.00 90.75 385 PRO A CA 1
ATOM 3079 C C . PRO A 1 385 ? 5.852 11.149 -25.788 1.00 90.75 385 PRO A C 1
ATOM 3081 O O . PRO A 1 385 ? 6.742 11.917 -25.447 1.00 90.75 385 PRO A O 1
ATOM 3084 N N . LYS A 1 386 ? 4.566 11.529 -25.787 1.00 90.06 386 LYS A N 1
ATOM 3085 C CA . LYS A 1 386 ? 4.111 12.875 -25.397 1.00 90.06 386 LYS A CA 1
ATOM 3086 C C . LYS A 1 386 ? 4.367 13.205 -23.922 1.00 90.06 386 LYS A C 1
ATOM 3088 O O . LYS A 1 386 ? 4.358 14.374 -23.557 1.00 90.06 386 LYS A O 1
ATOM 3093 N N . LEU A 1 387 ? 4.540 12.188 -23.078 1.00 89.69 387 LEU A N 1
ATOM 3094 C CA . LEU A 1 387 ? 4.817 12.331 -21.646 1.00 89.69 387 LEU A CA 1
ATOM 3095 C C . LEU A 1 387 ? 6.321 12.317 -21.334 1.00 89.69 387 LEU A C 1
ATOM 3097 O O . LEU A 1 387 ? 6.698 12.439 -20.169 1.00 89.69 387 LEU A O 1
ATOM 3101 N N . LEU A 1 388 ? 7.170 12.140 -22.349 1.00 93.88 388 LEU A N 1
ATOM 3102 C CA . LEU A 1 388 ? 8.614 11.995 -22.210 1.00 93.88 388 LEU A CA 1
ATOM 3103 C C . LEU A 1 388 ? 9.343 13.235 -22.757 1.00 93.88 388 LEU A C 1
ATOM 3105 O O . LEU A 1 388 ? 8.873 13.854 -23.714 1.00 93.88 388 LEU A O 1
ATOM 3109 N N . PRO A 1 389 ? 10.499 13.615 -22.181 1.00 94.50 389 PRO A N 1
ATOM 3110 C CA . PRO A 1 389 ? 11.268 14.752 -22.676 1.00 94.50 389 PRO A CA 1
ATOM 3111 C C . PRO A 1 389 ? 11.779 14.558 -24.113 1.00 94.50 389 PRO A C 1
ATOM 3113 O O . PRO A 1 389 ? 12.161 13.448 -24.484 1.00 94.50 389 PRO A O 1
ATOM 3116 N N . PRO A 1 390 ? 11.878 15.630 -24.920 1.00 92.00 390 PRO A N 1
ATOM 3117 C CA . PRO A 1 390 ? 12.231 15.522 -26.337 1.00 92.00 390 PRO A CA 1
ATOM 3118 C C . PRO A 1 390 ? 13.685 15.095 -26.583 1.00 92.00 390 PRO A C 1
ATOM 3120 O O . PRO A 1 390 ? 13.950 14.401 -27.559 1.00 92.00 390 PRO A O 1
ATOM 3123 N N . ALA A 1 391 ? 14.622 15.481 -25.710 1.00 91.88 391 ALA A N 1
ATOM 3124 C CA . ALA A 1 391 ? 16.050 15.199 -25.879 1.00 91.88 391 ALA A CA 1
ATOM 3125 C C . ALA A 1 391 ? 16.382 13.690 -25.957 1.00 91.88 391 ALA A C 1
ATOM 3127 O O . ALA A 1 391 ? 16.953 13.272 -26.966 1.00 91.88 391 ALA A O 1
ATOM 3128 N N . PRO A 1 392 ? 16.001 12.837 -24.980 1.00 93.75 392 PRO A N 1
ATOM 3129 C CA . PRO A 1 392 ? 16.253 11.399 -25.083 1.00 93.75 392 PRO A CA 1
ATOM 3130 C C . PRO A 1 392 ? 15.475 10.737 -26.230 1.00 93.75 392 PRO A C 1
ATOM 3132 O O . PRO A 1 392 ? 15.980 9.796 -26.834 1.00 93.75 392 PRO A O 1
ATOM 3135 N N . LEU A 1 393 ? 14.284 11.237 -26.586 1.00 93.06 393 LEU A N 1
ATOM 3136 C CA . LEU A 1 393 ? 13.525 10.721 -27.733 1.00 93.06 393 LEU A CA 1
ATOM 3137 C C . LEU A 1 393 ? 14.222 11.007 -29.069 1.00 93.06 393 LEU A C 1
ATOM 3139 O O . LEU A 1 393 ? 14.211 10.157 -29.958 1.00 93.06 393 LEU A O 1
ATOM 3143 N N . ALA A 1 394 ? 14.824 12.189 -29.222 1.00 91.44 394 ALA A N 1
ATOM 3144 C CA . ALA A 1 394 ? 15.584 12.549 -30.416 1.00 91.44 394 ALA A CA 1
ATOM 3145 C C . ALA A 1 394 ? 16.821 11.656 -30.585 1.00 91.44 394 ALA A C 1
ATOM 3147 O O . ALA A 1 394 ? 17.094 11.186 -31.688 1.00 91.44 394 ALA A O 1
ATOM 3148 N N . GLU A 1 395 ? 17.518 11.367 -29.487 1.00 92.06 395 GLU A N 1
ATOM 3149 C CA . GLU A 1 395 ? 18.665 10.460 -29.481 1.00 92.06 395 GLU A CA 1
ATOM 3150 C C . GLU A 1 395 ? 18.259 9.011 -29.797 1.00 92.06 395 GLU A C 1
ATOM 3152 O O . GLU A 1 395 ? 18.902 8.362 -30.619 1.00 92.06 395 GLU A O 1
ATOM 3157 N N . LEU A 1 396 ? 17.164 8.503 -29.215 1.00 90.62 396 LEU A N 1
ATOM 3158 C CA . LEU A 1 396 ? 16.640 7.171 -29.553 1.00 90.62 396 LEU A CA 1
ATOM 3159 C C . LEU A 1 396 ? 16.248 7.076 -31.024 1.00 90.62 396 LEU A C 1
ATOM 3161 O O . LEU A 1 396 ? 16.608 6.111 -31.695 1.00 90.62 396 LEU A O 1
ATOM 3165 N N . ARG A 1 397 ? 15.585 8.112 -31.550 1.00 90.38 397 ARG A N 1
ATOM 3166 C CA . ARG A 1 397 ? 15.262 8.205 -32.973 1.00 90.38 397 ARG A CA 1
ATOM 3167 C C . ARG A 1 397 ? 16.525 8.110 -33.829 1.00 90.38 397 ARG A C 1
ATOM 3169 O O . ARG A 1 397 ? 16.567 7.287 -34.735 1.00 90.38 397 ARG A O 1
ATOM 3176 N N . ALA A 1 398 ? 17.558 8.897 -33.524 1.00 89.38 398 ALA A N 1
ATOM 3177 C CA . ALA A 1 398 ? 18.820 8.864 -34.261 1.00 89.38 398 ALA A CA 1
ATOM 3178 C C . ALA A 1 398 ? 19.492 7.480 -34.198 1.00 89.38 398 ALA A C 1
ATOM 3180 O O . ALA A 1 398 ? 19.915 6.949 -35.226 1.00 89.38 398 ALA A O 1
ATOM 3181 N N . ARG A 1 399 ? 19.536 6.855 -33.012 1.00 88.25 399 ARG A N 1
ATOM 3182 C CA . ARG A 1 399 ? 20.115 5.515 -32.810 1.00 88.25 399 ARG A CA 1
ATOM 3183 C C . ARG A 1 399 ? 19.397 4.440 -33.611 1.00 88.25 399 ARG A C 1
ATOM 3185 O O . ARG A 1 399 ? 20.060 3.635 -34.262 1.00 88.25 399 ARG A O 1
ATOM 3192 N N . TRP A 1 400 ? 18.070 4.424 -33.560 1.00 87.00 400 TRP A N 1
ATOM 3193 C CA . TRP A 1 400 ? 17.247 3.440 -34.256 1.00 87.00 400 TRP A CA 1
ATOM 3194 C C . TRP A 1 400 ? 17.258 3.640 -35.773 1.00 87.00 400 TRP A C 1
ATOM 3196 O O . TRP A 1 400 ? 17.354 2.655 -36.501 1.00 87.00 400 TRP A O 1
ATOM 3206 N N . THR A 1 401 ? 17.263 4.882 -36.268 1.00 86.50 401 THR A N 1
ATOM 3207 C CA . THR A 1 401 ? 17.464 5.156 -37.702 1.00 86.50 401 THR A CA 1
ATOM 3208 C C . THR A 1 401 ? 18.824 4.638 -38.172 1.00 86.50 401 THR A C 1
ATOM 3210 O O . THR A 1 401 ? 18.886 3.863 -39.122 1.00 86.50 401 THR A O 1
ATOM 3213 N N . ALA A 1 402 ? 19.904 4.962 -37.453 1.00 83.50 402 ALA A N 1
ATOM 3214 C CA . ALA A 1 402 ? 21.237 4.458 -37.783 1.00 83.50 402 ALA A CA 1
ATOM 3215 C C . ALA A 1 402 ? 21.326 2.921 -37.675 1.00 83.50 402 ALA A C 1
ATOM 3217 O O . ALA A 1 402 ? 22.098 2.285 -38.391 1.00 83.50 402 ALA A O 1
ATOM 3218 N N . GLN A 1 403 ? 20.544 2.302 -36.784 1.00 80.31 403 GLN A N 1
ATOM 3219 C CA . GLN A 1 403 ? 20.449 0.845 -36.687 1.00 80.31 403 GLN A CA 1
ATOM 3220 C C . GLN A 1 403 ? 19.778 0.234 -37.921 1.00 80.31 403 GLN A C 1
ATOM 3222 O O . GLN A 1 403 ? 20.261 -0.779 -38.417 1.00 80.31 403 GLN A O 1
ATOM 3227 N N . LEU A 1 404 ? 18.708 0.842 -38.442 1.00 80.75 404 LEU A N 1
ATOM 3228 C CA . LEU A 1 404 ? 18.065 0.379 -39.675 1.00 80.75 404 LEU A CA 1
ATOM 3229 C C . LEU A 1 404 ? 19.012 0.450 -40.877 1.00 80.75 404 LEU A C 1
ATOM 3231 O O . LEU A 1 404 ? 19.072 -0.502 -41.651 1.00 80.75 404 LEU A O 1
ATOM 3235 N N . GLU A 1 405 ? 19.792 1.526 -40.999 1.00 81.81 405 GLU A N 1
ATOM 3236 C CA . GLU A 1 405 ? 20.807 1.667 -42.053 1.00 81.81 405 GLU A CA 1
ATOM 3237 C C . GLU A 1 405 ? 21.881 0.573 -41.956 1.00 81.81 405 GLU A C 1
ATOM 3239 O O . GLU A 1 405 ? 22.222 -0.062 -42.956 1.00 81.81 405 GLU A O 1
ATOM 3244 N N . ARG A 1 406 ? 22.365 0.280 -40.739 1.00 77.31 406 ARG A N 1
ATOM 3245 C CA . ARG A 1 406 ? 23.304 -0.829 -40.501 1.00 77.31 406 ARG A CA 1
ATOM 3246 C C . ARG A 1 406 ? 22.692 -2.189 -40.828 1.00 77.31 406 ARG A C 1
ATOM 3248 O O . ARG A 1 406 ? 23.348 -3.003 -41.472 1.00 77.31 406 ARG A O 1
ATOM 3255 N N . ASN A 1 407 ? 21.449 -2.440 -40.416 1.00 73.19 407 ASN A N 1
ATOM 3256 C CA . ASN A 1 407 ? 20.754 -3.696 -40.707 1.00 73.19 407 ASN A CA 1
ATOM 3257 C C . ASN A 1 407 ? 20.575 -3.896 -42.217 1.00 73.19 407 ASN A C 1
ATOM 3259 O O . ASN A 1 407 ? 20.735 -5.013 -42.703 1.00 73.19 407 ASN A O 1
ATOM 3263 N N . ALA A 1 408 ? 20.281 -2.825 -42.958 1.00 76.88 408 ALA A N 1
ATOM 3264 C CA . ALA A 1 408 ? 20.173 -2.858 -44.412 1.00 76.88 408 ALA A CA 1
ATOM 3265 C C . ALA A 1 408 ? 21.513 -3.221 -45.073 1.00 76.88 408 ALA A C 1
ATOM 3267 O O . ALA A 1 408 ? 21.556 -4.141 -45.888 1.00 76.88 408 ALA A O 1
ATOM 3268 N N . ALA A 1 409 ? 22.612 -2.575 -44.668 1.00 75.25 409 ALA A N 1
ATOM 3269 C CA . ALA A 1 409 ? 23.952 -2.908 -45.156 1.00 75.25 409 ALA A CA 1
ATOM 3270 C C . ALA A 1 409 ? 24.352 -4.357 -44.812 1.00 75.25 409 ALA A C 1
ATOM 3272 O O . ALA A 1 409 ? 24.876 -5.081 -45.656 1.00 75.25 409 ALA A O 1
ATOM 3273 N N . CYS A 1 410 ? 24.045 -4.812 -43.593 1.00 71.19 410 CYS A N 1
ATOM 3274 C CA . CYS A 1 410 ? 24.307 -6.183 -43.159 1.00 71.19 410 CYS A CA 1
ATOM 3275 C C . CYS A 1 410 ? 23.496 -7.203 -43.974 1.00 71.19 410 CYS A C 1
ATOM 3277 O O . CYS A 1 410 ? 24.050 -8.210 -44.401 1.00 71.19 410 CYS A O 1
ATOM 3279 N N . SER A 1 411 ? 22.223 -6.912 -44.267 1.00 72.94 411 SER A N 1
ATOM 3280 C CA . SER A 1 411 ? 21.349 -7.782 -45.071 1.00 72.94 411 SER A CA 1
ATOM 3281 C C . SER A 1 411 ? 21.898 -8.015 -46.481 1.00 72.94 411 SER A C 1
ATOM 3283 O O . SER A 1 411 ? 21.789 -9.124 -46.995 1.00 72.94 411 SER A O 1
ATOM 3285 N N . VAL A 1 412 ? 22.536 -7.004 -47.086 1.00 76.69 412 VAL A N 1
ATOM 3286 C CA . VAL A 1 412 ? 23.241 -7.143 -48.375 1.00 76.69 412 VAL A CA 1
ATOM 3287 C C . VAL A 1 412 ? 24.466 -8.051 -48.235 1.00 76.69 412 VAL A C 1
ATOM 3289 O O . VAL A 1 412 ? 24.687 -8.918 -49.077 1.00 76.69 412 VAL A O 1
ATOM 3292 N N . ALA A 1 413 ? 25.240 -7.898 -47.157 1.00 71.50 413 ALA A N 1
ATOM 3293 C CA . ALA A 1 413 ? 26.435 -8.706 -46.915 1.00 71.50 413 ALA A CA 1
ATOM 3294 C C . ALA A 1 413 ? 26.125 -10.189 -46.630 1.00 71.50 413 ALA A C 1
ATOM 3296 O O . ALA A 1 413 ? 26.952 -11.047 -46.934 1.00 71.50 413 ALA A O 1
ATOM 3297 N N . VAL A 1 414 ? 24.951 -10.500 -46.065 1.00 72.06 414 VAL A N 1
ATOM 3298 C CA . VAL A 1 414 ? 24.508 -11.874 -45.749 1.00 72.06 414 VAL A CA 1
ATOM 3299 C C . VAL A 1 414 ? 23.423 -12.404 -46.685 1.00 72.06 414 VAL A C 1
ATOM 3301 O O . VAL A 1 414 ? 22.710 -13.334 -46.316 1.00 72.06 414 VAL A O 1
ATOM 3304 N N . ALA A 1 415 ? 23.292 -11.838 -47.889 1.00 74.38 415 ALA A N 1
ATOM 3305 C CA . ALA A 1 415 ? 22.218 -12.164 -48.831 1.00 74.38 415 ALA A CA 1
ATOM 3306 C C . ALA A 1 415 ? 22.089 -13.671 -49.139 1.00 74.38 415 ALA A C 1
ATOM 3308 O O . ALA A 1 415 ? 20.979 -14.166 -49.319 1.00 74.38 415 ALA A O 1
ATOM 3309 N N . ASP A 1 416 ? 23.202 -14.412 -49.121 1.00 76.44 416 ASP A N 1
ATOM 3310 C CA . ASP A 1 416 ? 23.236 -15.863 -49.359 1.00 76.44 416 ASP A CA 1
ATOM 3311 C C . ASP A 1 416 ? 22.752 -16.703 -48.152 1.00 76.44 416 ASP A C 1
ATOM 3313 O O . ASP A 1 416 ? 22.660 -17.928 -48.234 1.00 76.44 416 ASP A O 1
ATOM 3317 N N . HIS A 1 417 ? 22.435 -16.0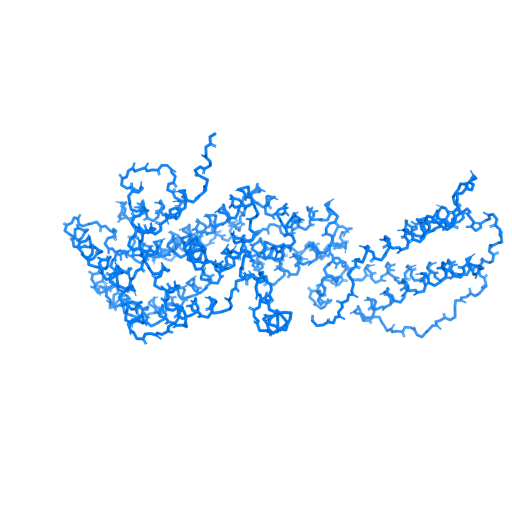71 -47.016 1.00 70.06 417 HIS A N 1
ATOM 3318 C CA . HIS A 1 417 ? 22.070 -16.721 -45.757 1.00 70.06 417 HIS A CA 1
ATOM 3319 C C . HIS A 1 417 ? 20.633 -16.364 -45.340 1.00 70.06 417 HIS A C 1
ATOM 3321 O O . HIS A 1 417 ? 20.398 -15.530 -44.462 1.00 70.06 417 HIS A O 1
ATOM 3327 N N . GLN A 1 418 ? 19.653 -17.040 -45.947 1.00 72.44 418 GLN A N 1
ATOM 3328 C CA . GLN A 1 418 ? 18.219 -16.730 -45.828 1.00 72.44 418 GLN A CA 1
ATOM 3329 C C . GLN A 1 418 ? 17.724 -16.529 -44.380 1.00 72.44 418 GLN A C 1
ATOM 3331 O O . GLN A 1 418 ? 17.041 -15.551 -44.095 1.00 72.44 418 GLN A O 1
ATOM 3336 N N . VAL A 1 419 ? 18.138 -17.387 -43.440 1.00 68.62 419 VAL A N 1
ATOM 3337 C CA . VAL A 1 419 ? 17.742 -17.295 -42.018 1.00 68.62 419 VAL A CA 1
ATOM 3338 C C . VAL A 1 419 ? 18.190 -15.980 -41.362 1.00 68.62 419 VAL A C 1
ATOM 3340 O O . VAL A 1 419 ? 17.474 -15.418 -40.536 1.00 68.62 419 VAL A O 1
ATOM 3343 N N . LEU A 1 420 ? 19.378 -15.471 -41.710 1.00 67.62 420 LEU A N 1
ATOM 3344 C CA . LEU A 1 420 ? 19.883 -14.209 -41.157 1.00 67.62 420 LEU A CA 1
ATOM 3345 C C . LEU A 1 420 ? 19.174 -13.005 -41.781 1.00 67.62 420 LEU A C 1
ATOM 3347 O O . LEU A 1 420 ? 18.895 -12.038 -41.075 1.00 67.62 420 LEU A O 1
ATOM 3351 N N . VAL A 1 421 ? 18.855 -13.077 -43.075 1.00 71.38 421 VAL A N 1
ATOM 3352 C CA . VAL A 1 421 ? 18.080 -12.047 -43.780 1.00 71.38 421 VAL A CA 1
ATOM 3353 C C . VAL A 1 421 ? 16.674 -11.926 -43.185 1.00 71.38 421 VAL A C 1
ATOM 3355 O O . VAL A 1 421 ? 16.231 -10.816 -42.890 1.00 71.38 421 VAL A O 1
ATOM 3358 N N . GLU A 1 422 ? 15.998 -13.051 -42.939 1.00 71.62 422 GLU A N 1
ATOM 3359 C CA . GLU A 1 422 ? 14.683 -13.082 -42.283 1.00 71.62 422 GLU A CA 1
ATOM 3360 C C . GLU A 1 422 ? 14.751 -12.471 -40.874 1.00 71.62 422 GLU A C 1
ATOM 3362 O O . GLU A 1 422 ? 14.001 -11.545 -40.565 1.00 71.62 422 GLU A O 1
ATOM 3367 N N . ALA A 1 423 ? 15.732 -12.872 -40.057 1.00 67.88 423 ALA A N 1
ATOM 3368 C CA . ALA A 1 423 ? 15.907 -12.328 -38.709 1.00 67.88 423 ALA A CA 1
ATOM 3369 C C . ALA A 1 423 ? 16.209 -10.812 -38.688 1.00 67.88 423 ALA A C 1
ATOM 3371 O O . ALA A 1 423 ? 15.707 -10.087 -37.826 1.00 67.88 423 ALA A O 1
ATOM 3372 N N . LEU A 1 424 ? 17.025 -10.311 -39.626 1.00 71.94 424 LEU A N 1
ATOM 3373 C CA . LEU A 1 424 ? 17.310 -8.877 -39.767 1.00 71.94 424 LEU A CA 1
ATOM 3374 C C . LEU A 1 424 ? 16.072 -8.094 -40.213 1.00 71.94 424 LEU A C 1
ATOM 3376 O O . LEU A 1 424 ? 15.856 -6.975 -39.741 1.00 71.94 424 LEU A O 1
ATOM 3380 N N . SER A 1 425 ? 15.255 -8.680 -41.091 1.00 74.69 425 SER A N 1
ATOM 3381 C CA . SER A 1 425 ? 13.997 -8.097 -41.561 1.00 74.69 425 SER A CA 1
ATOM 3382 C C . SER A 1 425 ? 12.969 -7.978 -40.433 1.00 74.69 425 SER A C 1
ATOM 3384 O O . SER A 1 425 ? 12.403 -6.901 -40.226 1.00 74.69 425 SER A O 1
ATOM 3386 N N . ASP A 1 426 ? 12.788 -9.035 -39.638 1.00 70.75 426 ASP A N 1
ATOM 3387 C CA . ASP A 1 426 ? 11.885 -9.037 -38.481 1.00 70.75 426 ASP A CA 1
ATOM 3388 C C . ASP A 1 426 ? 12.312 -8.005 -37.431 1.00 70.75 426 ASP A C 1
ATOM 3390 O O . ASP A 1 426 ? 11.500 -7.217 -36.925 1.00 70.75 426 ASP A O 1
ATOM 3394 N N . TYR A 1 427 ? 13.616 -7.932 -37.153 1.00 72.62 427 TYR A N 1
ATOM 3395 C CA . TYR A 1 427 ? 14.159 -6.915 -36.261 1.00 72.62 427 TYR A CA 1
ATOM 3396 C C . TYR A 1 427 ? 13.964 -5.495 -36.820 1.00 72.62 427 TYR A C 1
ATOM 3398 O O . TYR A 1 427 ? 13.511 -4.601 -36.100 1.00 72.62 427 TYR A O 1
ATOM 3406 N N . ALA A 1 428 ? 14.217 -5.272 -38.115 1.00 75.75 428 ALA A N 1
ATOM 3407 C CA . ALA A 1 428 ? 13.980 -3.983 -38.764 1.00 75.75 428 ALA A CA 1
ATOM 3408 C C . ALA A 1 428 ? 12.501 -3.566 -38.705 1.00 75.75 428 ALA A C 1
ATOM 3410 O O . ALA A 1 428 ? 12.200 -2.397 -38.457 1.00 75.75 428 ALA A O 1
ATOM 3411 N N . ASN A 1 429 ? 11.566 -4.504 -38.869 1.00 77.56 429 ASN A N 1
ATOM 3412 C CA . ASN A 1 429 ? 10.135 -4.242 -38.712 1.00 77.56 429 ASN A CA 1
ATOM 3413 C C . ASN A 1 429 ? 9.786 -3.785 -37.292 1.00 77.56 429 ASN A C 1
ATOM 3415 O O . ASN A 1 429 ? 9.049 -2.811 -37.134 1.00 77.56 429 ASN A O 1
ATOM 3419 N N . THR A 1 430 ? 10.378 -4.408 -36.273 1.00 74.88 430 THR A N 1
ATOM 3420 C CA . THR A 1 430 ? 10.202 -4.008 -34.868 1.00 74.88 430 THR A CA 1
ATOM 3421 C C . THR A 1 430 ? 10.691 -2.574 -34.637 1.00 74.88 430 THR A C 1
ATOM 3423 O O . THR A 1 430 ? 9.960 -1.736 -34.108 1.00 74.88 430 THR A O 1
ATOM 3426 N N . VAL A 1 431 ? 11.891 -2.240 -35.123 1.00 77.44 431 VAL A N 1
ATOM 3427 C CA . VAL A 1 431 ? 12.463 -0.888 -34.998 1.00 77.44 431 VAL A CA 1
ATOM 3428 C C . VAL A 1 431 ? 11.619 0.160 -35.741 1.00 77.44 431 VAL A C 1
ATOM 3430 O O . VAL A 1 431 ? 11.417 1.266 -35.236 1.00 77.44 431 VAL A O 1
ATOM 3433 N N . ARG A 1 432 ? 11.061 -0.176 -36.913 1.00 81.25 432 ARG A N 1
ATOM 3434 C CA . ARG A 1 432 ? 10.141 0.707 -37.655 1.00 81.25 432 ARG A CA 1
ATOM 3435 C C . ARG A 1 432 ? 8.855 0.999 -36.876 1.00 81.25 432 ARG A C 1
ATOM 3437 O O . ARG A 1 432 ? 8.377 2.131 -36.930 1.00 81.25 432 ARG A O 1
ATOM 3444 N N . VAL A 1 433 ? 8.297 0.017 -36.161 1.00 80.19 433 VAL A N 1
ATOM 3445 C CA . VAL A 1 433 ? 7.109 0.219 -35.307 1.00 80.19 433 VAL A CA 1
ATOM 3446 C C . VAL A 1 433 ? 7.410 1.224 -34.193 1.00 80.19 433 VAL A C 1
ATOM 3448 O O . VAL A 1 433 ? 6.626 2.152 -33.980 1.00 80.19 433 VAL A O 1
ATOM 3451 N N . GLU A 1 434 ? 8.562 1.110 -33.533 1.00 78.81 434 GLU A N 1
ATOM 3452 C CA . GLU A 1 434 ? 8.961 2.056 -32.483 1.00 78.81 434 GLU A CA 1
ATOM 3453 C C . GLU A 1 434 ? 9.252 3.461 -33.036 1.00 78.81 434 GLU A C 1
ATOM 3455 O O . GLU A 1 434 ? 8.795 4.464 -32.483 1.00 78.81 434 GLU A O 1
ATOM 3460 N N . LEU A 1 435 ? 9.923 3.567 -34.187 1.00 83.50 435 LEU A N 1
ATOM 3461 C CA . LEU A 1 435 ? 10.134 4.851 -34.868 1.00 83.50 435 LEU A CA 1
ATOM 3462 C C . LEU A 1 435 ? 8.811 5.521 -35.273 1.00 83.50 435 LEU A C 1
ATOM 3464 O O . LEU A 1 435 ? 8.670 6.740 -35.126 1.00 83.50 435 LEU A O 1
ATOM 3468 N N . ALA A 1 436 ? 7.820 4.739 -35.711 1.00 82.94 436 ALA A N 1
ATOM 3469 C CA . ALA A 1 436 ? 6.485 5.244 -36.021 1.00 82.94 436 ALA A CA 1
ATOM 3470 C C . ALA A 1 436 ? 5.786 5.817 -34.778 1.00 82.94 436 ALA A C 1
ATOM 3472 O O . ALA A 1 436 ? 5.174 6.885 -34.858 1.00 82.94 436 ALA A O 1
ATOM 3473 N N . ARG A 1 437 ? 5.935 5.179 -33.605 1.00 80.00 437 ARG A N 1
ATOM 3474 C CA . ARG A 1 437 ? 5.445 5.730 -32.325 1.00 80.00 437 ARG A CA 1
ATOM 3475 C C . ARG A 1 437 ? 6.093 7.076 -31.999 1.00 80.00 437 ARG A C 1
ATOM 3477 O O . ARG A 1 437 ? 5.428 7.954 -31.452 1.00 80.00 437 ARG A O 1
ATOM 3484 N N . LEU A 1 438 ? 7.353 7.276 -32.387 1.00 83.81 438 LEU A N 1
ATOM 3485 C CA . LEU A 1 438 ? 8.066 8.551 -32.252 1.00 83.81 438 LEU A CA 1
ATOM 3486 C C . LEU A 1 438 ? 7.724 9.582 -33.342 1.00 83.81 438 LEU A C 1
ATOM 3488 O O . LEU A 1 438 ? 8.374 10.628 -33.404 1.00 83.81 438 LEU A O 1
ATOM 3492 N N . GLY A 1 439 ? 6.726 9.328 -34.192 1.00 76.75 439 GLY A N 1
ATOM 3493 C CA . GLY A 1 439 ? 6.286 10.256 -35.235 1.00 76.75 439 GLY A CA 1
ATOM 3494 C C . GLY A 1 439 ? 7.209 10.318 -36.453 1.00 76.75 439 GLY A C 1
ATOM 3495 O O . GLY A 1 439 ? 7.116 11.265 -37.232 1.00 76.75 439 GLY A O 1
ATOM 3496 N N . VAL A 1 440 ? 8.101 9.339 -36.632 1.00 73.81 440 VAL A N 1
ATOM 3497 C CA . VAL A 1 440 ? 8.832 9.174 -37.893 1.00 73.81 440 VAL A CA 1
ATOM 3498 C C . VAL A 1 440 ? 7.876 8.531 -38.889 1.00 73.81 440 VAL A C 1
ATOM 3500 O O . VAL A 1 440 ? 7.335 7.456 -38.632 1.00 73.81 440 VAL A O 1
ATOM 3503 N N . ALA A 1 441 ? 7.618 9.210 -40.007 1.00 61.44 441 ALA A N 1
ATOM 3504 C CA . ALA A 1 441 ? 6.786 8.653 -41.065 1.00 61.44 441 ALA A CA 1
ATOM 3505 C C . ALA A 1 441 ? 7.358 7.301 -41.515 1.00 61.44 441 ALA A C 1
ATOM 3507 O O . ALA A 1 441 ? 8.576 7.129 -41.550 1.00 61.44 441 ALA A O 1
ATOM 3508 N N . LYS A 1 442 ? 6.483 6.355 -41.887 1.00 56.19 442 LYS A N 1
ATOM 3509 C CA . LYS A 1 442 ? 6.889 5.148 -42.617 1.00 56.19 442 LYS A CA 1
ATOM 3510 C C . LYS A 1 442 ? 7.607 5.627 -43.881 1.00 56.19 442 LYS A C 1
ATOM 3512 O O . LYS A 1 442 ? 6.947 6.018 -44.845 1.00 56.19 442 LYS A O 1
ATOM 3517 N N . GLU A 1 443 ? 8.936 5.672 -43.877 1.00 50.75 443 GLU A N 1
ATOM 3518 C CA . GLU A 1 443 ? 9.664 5.794 -45.132 1.00 50.75 443 GLU A CA 1
ATOM 3519 C C . GLU A 1 443 ? 9.243 4.574 -45.957 1.00 50.75 443 GLU A C 1
ATOM 3521 O O . GLU A 1 443 ? 9.390 3.433 -45.516 1.00 50.75 443 GLU A O 1
ATOM 3526 N N . ARG A 1 444 ? 8.612 4.816 -47.116 1.00 44.94 444 ARG A N 1
ATOM 3527 C CA . ARG A 1 444 ? 8.486 3.785 -48.154 1.00 44.94 444 ARG A CA 1
ATOM 3528 C C . ARG A 1 444 ? 9.890 3.256 -48.377 1.00 44.94 444 ARG A C 1
ATOM 3530 O O . ARG A 1 444 ? 10.764 4.106 -48.533 1.00 44.94 444 ARG A O 1
ATOM 3537 N N . ASP A 1 445 ? 10.063 1.932 -48.365 1.00 43.19 445 ASP A N 1
ATOM 3538 C CA . ASP A 1 445 ? 11.336 1.243 -48.598 1.00 43.19 445 ASP A CA 1
ATOM 3539 C C . ASP A 1 445 ? 12.188 2.046 -49.579 1.00 43.19 445 ASP A C 1
ATOM 3541 O O . ASP A 1 445 ? 11.963 2.021 -50.792 1.00 43.19 445 ASP A O 1
ATOM 3545 N N . ARG A 1 446 ? 13.113 2.855 -49.048 1.00 39.75 446 ARG A N 1
ATOM 3546 C CA . ARG A 1 446 ? 14.114 3.475 -49.897 1.00 39.75 446 ARG A CA 1
ATOM 3547 C C . ARG A 1 446 ? 14.953 2.297 -50.365 1.00 39.75 446 ARG A C 1
ATOM 3549 O O . ARG A 1 446 ? 15.431 1.556 -49.502 1.00 39.75 446 ARG A O 1
ATOM 3556 N N . PRO A 1 447 ? 15.094 2.075 -51.682 1.00 35.53 447 PRO A N 1
ATOM 3557 C CA . PRO A 1 447 ? 15.987 1.041 -52.160 1.00 35.53 447 PRO A CA 1
ATOM 3558 C C . PRO A 1 447 ? 17.349 1.298 -51.520 1.00 35.53 447 PRO A C 1
ATOM 3560 O O . PRO A 1 447 ? 17.879 2.410 -51.595 1.00 35.53 447 PRO A O 1
ATOM 3563 N N . VAL A 1 448 ? 17.851 0.289 -50.807 1.00 39.56 448 VAL A N 1
ATOM 3564 C CA . VAL A 1 448 ? 19.206 0.299 -50.260 1.00 39.56 448 VAL A CA 1
ATOM 3565 C C . VAL A 1 448 ? 20.129 0.631 -51.432 1.00 39.56 448 VAL A C 1
ATOM 3567 O O . VAL A 1 448 ? 19.987 -0.012 -52.474 1.00 39.56 448 VAL A O 1
ATOM 3570 N N . PRO A 1 449 ? 21.023 1.631 -51.331 1.00 35.03 449 PRO A N 1
ATOM 3571 C CA . PRO A 1 449 ? 22.013 1.858 -52.369 1.00 35.03 449 PRO A CA 1
ATOM 3572 C C . PRO A 1 449 ? 22.798 0.556 -52.551 1.00 35.03 449 PRO A C 1
ATOM 3574 O O . PRO A 1 449 ? 23.557 0.155 -51.675 1.00 35.03 449 PRO A O 1
ATOM 3577 N N . THR A 1 450 ? 22.578 -0.135 -53.667 1.00 39.03 450 THR A N 1
ATOM 3578 C CA . THR A 1 450 ? 23.212 -1.421 -54.002 1.00 39.03 450 THR A CA 1
ATOM 3579 C C . THR A 1 450 ? 24.711 -1.302 -54.293 1.00 39.03 450 THR A C 1
ATOM 3581 O O . THR A 1 450 ? 25.353 -2.302 -54.602 1.00 39.03 450 THR A O 1
ATOM 3584 N N . ASP A 1 451 ? 25.285 -0.105 -54.163 1.00 39.12 451 ASP A N 1
ATOM 3585 C CA . ASP A 1 451 ? 26.640 0.202 -5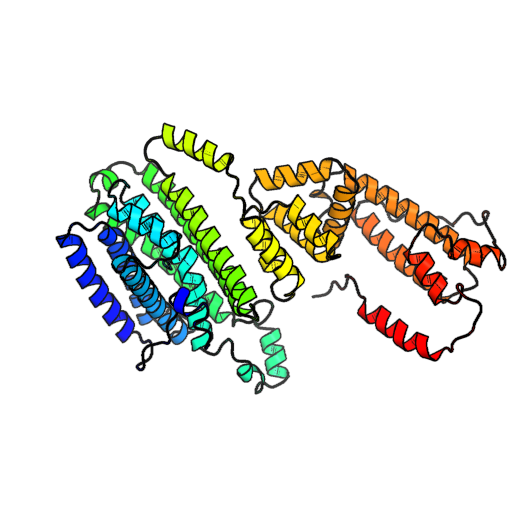4.622 1.00 39.12 451 ASP A CA 1
ATOM 3586 C C . ASP A 1 451 ? 27.718 0.138 -53.532 1.00 39.12 451 ASP A C 1
ATOM 3588 O O . ASP A 1 451 ? 28.868 0.498 -53.780 1.00 39.12 451 ASP A O 1
ATOM 3592 N N . SER A 1 452 ? 27.420 -0.363 -52.333 1.00 43.66 452 SER A N 1
ATOM 3593 C CA . SER A 1 452 ? 28.449 -0.518 -51.303 1.00 43.66 452 SER A CA 1
ATOM 3594 C C . SER A 1 452 ? 28.391 -1.872 -50.600 1.00 43.66 452 SER A C 1
ATOM 3596 O O . SER A 1 452 ? 27.521 -2.143 -49.782 1.00 43.66 452 SER A O 1
ATOM 3598 N N . LEU A 1 453 ? 29.427 -2.673 -50.889 1.00 41.00 453 LEU A N 1
ATOM 3599 C CA . LEU A 1 453 ? 29.859 -3.903 -50.210 1.00 41.00 453 LEU A CA 1
ATOM 3600 C C . LEU A 1 453 ? 29.111 -5.196 -50.579 1.00 41.00 453 LEU A C 1
ATOM 3602 O O . LEU A 1 453 ? 28.552 -5.878 -49.726 1.00 41.00 453 LEU A O 1
ATOM 3606 N N . THR A 1 454 ? 29.282 -5.666 -51.818 1.00 39.69 454 THR A N 1
ATOM 3607 C CA . THR A 1 454 ? 29.392 -7.120 -52.039 1.00 39.69 454 THR A CA 1
ATOM 3608 C C . THR A 1 454 ? 30.703 -7.615 -51.422 1.00 39.69 454 THR A C 1
ATOM 3610 O O . THR A 1 454 ? 31.723 -7.717 -52.106 1.00 39.69 454 THR A O 1
ATOM 3613 N N . MET A 1 455 ? 30.710 -7.880 -50.116 1.00 43.41 455 MET A N 1
ATOM 3614 C CA . MET A 1 455 ? 31.779 -8.657 -49.490 1.00 43.41 455 MET A CA 1
ATOM 3615 C C . MET A 1 455 ? 31.536 -10.129 -49.843 1.00 43.41 455 MET A C 1
ATOM 3617 O O . MET A 1 455 ? 30.462 -10.662 -49.584 1.00 43.41 455 MET A O 1
ATOM 3621 N N . ARG A 1 456 ? 32.500 -10.773 -50.509 1.00 44.66 456 ARG A N 1
ATOM 3622 C CA . ARG A 1 456 ? 32.435 -12.202 -50.849 1.00 44.66 456 ARG A CA 1
ATOM 3623 C C . ARG A 1 456 ? 33.315 -12.995 -49.882 1.00 44.66 456 ARG A C 1
ATOM 3625 O O . ARG A 1 456 ? 34.466 -12.621 -49.666 1.00 44.66 456 ARG A O 1
ATOM 3632 N N . GLY A 1 457 ? 32.801 -14.109 -49.360 1.00 54.72 457 GLY A N 1
ATOM 3633 C CA . GLY A 1 457 ? 33.584 -15.094 -48.602 1.00 54.72 457 GLY A CA 1
ATOM 3634 C C . GLY A 1 457 ? 34.097 -14.601 -47.241 1.00 54.72 457 GLY A C 1
ATOM 3635 O O . GLY A 1 457 ? 33.356 -13.982 -46.480 1.00 54.72 457 GLY A O 1
ATOM 3636 N N . ASP A 1 458 ? 35.367 -14.884 -46.931 1.00 48.06 458 ASP A N 1
ATOM 3637 C CA . ASP A 1 458 ? 36.001 -14.690 -45.610 1.00 48.06 458 ASP A CA 1
ATOM 3638 C C . ASP A 1 458 ? 35.872 -13.265 -45.034 1.00 48.06 458 ASP A C 1
ATOM 3640 O O . ASP A 1 458 ? 35.836 -13.081 -43.814 1.00 48.06 458 ASP A O 1
ATOM 3644 N N . ALA A 1 459 ? 35.731 -12.251 -45.894 1.00 50.84 459 ALA A N 1
ATOM 3645 C CA . ALA A 1 459 ? 35.528 -10.860 -45.488 1.00 50.84 459 ALA A CA 1
ATOM 3646 C C . ALA A 1 459 ? 34.166 -10.621 -44.805 1.00 50.84 459 ALA A C 1
ATOM 3648 O O . ALA A 1 459 ? 34.077 -9.817 -43.878 1.00 50.84 459 ALA A O 1
ATOM 3649 N N . THR A 1 460 ? 33.123 -11.360 -45.196 1.00 53.00 460 THR A N 1
ATOM 3650 C CA . THR A 1 460 ? 31.799 -11.315 -44.554 1.00 53.00 460 THR A CA 1
ATOM 3651 C C . THR A 1 460 ? 31.845 -11.961 -43.172 1.00 53.00 460 THR A C 1
ATOM 3653 O O . THR A 1 460 ? 31.297 -11.417 -42.216 1.00 53.00 460 THR A O 1
ATOM 3656 N N . ALA A 1 461 ? 32.565 -13.079 -43.025 1.00 55.53 461 ALA A N 1
ATOM 3657 C CA . ALA A 1 461 ? 32.749 -13.740 -41.734 1.00 55.53 461 ALA A CA 1
ATOM 3658 C C . ALA A 1 461 ? 33.542 -12.864 -40.745 1.00 55.53 461 ALA A C 1
ATOM 3660 O O . ALA A 1 461 ? 33.190 -12.796 -39.569 1.00 55.53 461 ALA A O 1
ATOM 3661 N N . ALA A 1 462 ? 34.580 -12.161 -41.214 1.00 57.16 462 ALA A N 1
ATOM 3662 C CA . ALA A 1 462 ? 35.320 -11.189 -40.408 1.00 57.16 462 ALA A CA 1
ATOM 3663 C C . ALA A 1 462 ? 34.443 -9.987 -40.008 1.00 57.16 462 ALA A C 1
ATOM 3665 O O . ALA A 1 462 ? 34.358 -9.655 -38.828 1.00 57.16 462 ALA A O 1
ATOM 3666 N N . TYR A 1 463 ? 33.708 -9.401 -40.960 1.00 59.00 463 TYR A N 1
ATOM 3667 C CA . TYR A 1 463 ? 32.798 -8.281 -40.699 1.00 59.00 463 TYR A CA 1
ATOM 3668 C C . TYR A 1 463 ? 31.694 -8.629 -39.691 1.00 59.00 463 TYR A C 1
ATOM 3670 O O . TYR A 1 463 ? 31.402 -7.832 -38.805 1.00 59.00 463 TYR A O 1
ATOM 3678 N N . LEU A 1 464 ? 31.091 -9.818 -39.790 1.00 59.00 464 LEU A N 1
ATOM 3679 C CA . LEU A 1 464 ? 30.050 -10.274 -38.865 1.00 59.00 464 LEU A CA 1
ATOM 3680 C C . LEU A 1 464 ? 30.586 -10.584 -37.460 1.00 59.00 464 LEU A C 1
ATOM 3682 O O . LEU A 1 464 ? 29.885 -10.350 -36.473 1.00 59.00 464 LEU A O 1
ATOM 3686 N N . ARG A 1 465 ? 31.822 -11.091 -37.362 1.00 63.25 465 ARG A N 1
ATOM 3687 C CA . ARG A 1 465 ? 32.508 -11.364 -36.089 1.00 63.25 465 ARG A CA 1
ATOM 3688 C C . ARG A 1 465 ? 32.854 -10.072 -35.351 1.00 63.25 465 ARG A C 1
ATOM 3690 O O . ARG A 1 465 ? 32.599 -9.973 -34.153 1.00 63.25 465 ARG A O 1
ATOM 3697 N N . ASP A 1 466 ? 33.339 -9.073 -36.085 1.00 58.50 466 ASP A N 1
ATOM 3698 C CA . ASP A 1 466 ? 33.747 -7.769 -35.550 1.00 58.50 466 ASP A CA 1
ATOM 3699 C C . ASP A 1 466 ? 32.634 -6.707 -35.642 1.00 58.50 466 ASP A C 1
ATOM 3701 O O . ASP A 1 466 ? 32.855 -5.527 -35.356 1.00 58.50 466 ASP A O 1
ATOM 3705 N N . HIS A 1 467 ? 31.412 -7.112 -36.015 1.00 57.91 467 HIS A N 1
ATOM 3706 C CA . HIS A 1 467 ? 30.289 -6.204 -36.232 1.00 57.91 467 HIS A CA 1
ATOM 3707 C C . HIS A 1 467 ? 30.018 -5.378 -34.966 1.00 57.91 467 HIS A C 1
ATOM 3709 O O . HIS A 1 467 ? 29.939 -5.969 -33.893 1.00 57.91 467 HIS A O 1
ATOM 3715 N N . PRO A 1 468 ? 29.808 -4.049 -35.020 1.00 48.56 468 PRO A N 1
ATOM 3716 C CA . PRO A 1 468 ? 29.655 -3.212 -33.820 1.00 48.56 468 PRO A CA 1
ATOM 3717 C C . PRO A 1 468 ? 28.445 -3.588 -32.939 1.00 48.56 468 PRO A C 1
ATOM 3719 O O . PRO A 1 468 ? 28.483 -3.395 -31.722 1.00 48.56 468 PRO A O 1
ATOM 3722 N N . ASP A 1 469 ? 27.409 -4.199 -33.518 1.00 46.12 469 ASP A N 1
ATOM 3723 C CA . ASP A 1 469 ? 26.209 -4.671 -32.811 1.00 46.12 469 ASP A CA 1
ATOM 3724 C C . ASP A 1 469 ? 26.395 -6.059 -32.138 1.00 46.12 469 ASP A C 1
ATOM 3726 O O . ASP A 1 469 ? 26.586 -7.059 -32.840 1.00 46.12 469 ASP A O 1
ATOM 3730 N N . PRO A 1 470 ? 26.280 -6.172 -30.795 1.00 49.00 470 PRO A N 1
ATOM 3731 C CA . PRO A 1 470 ? 26.391 -7.442 -30.072 1.00 49.00 470 PRO A CA 1
ATOM 3732 C C . PRO A 1 470 ? 25.338 -8.500 -30.431 1.00 49.00 470 PRO A C 1
ATOM 3734 O O . PRO A 1 470 ? 25.585 -9.691 -30.237 1.00 49.00 470 PRO A O 1
ATOM 3737 N N . TRP A 1 471 ? 24.146 -8.106 -30.886 1.00 51.72 471 TRP A N 1
ATOM 3738 C CA . TRP A 1 471 ? 23.110 -9.040 -31.331 1.00 51.72 471 TRP A CA 1
ATOM 3739 C C . TRP A 1 471 ? 23.515 -9.712 -32.644 1.00 51.72 471 TRP A C 1
ATOM 3741 O O . TRP A 1 471 ? 23.514 -10.940 -32.711 1.00 51.72 471 TRP A O 1
ATOM 3751 N N . ILE A 1 472 ? 23.990 -8.932 -33.620 1.00 53.03 472 ILE A N 1
ATOM 3752 C CA . ILE A 1 472 ? 24.472 -9.449 -34.912 1.00 53.03 472 ILE A CA 1
ATOM 3753 C C . ILE A 1 472 ? 25.663 -10.391 -34.705 1.00 53.03 472 ILE A C 1
ATOM 3755 O O . ILE A 1 472 ? 25.653 -11.496 -35.243 1.00 53.03 472 ILE A O 1
ATOM 3759 N N . ARG A 1 473 ? 26.623 -10.034 -33.835 1.00 58.22 473 ARG A N 1
ATOM 3760 C CA . ARG A 1 473 ? 27.744 -10.929 -33.480 1.00 58.22 473 ARG A CA 1
ATOM 3761 C C . ARG A 1 473 ? 27.268 -12.266 -32.899 1.00 58.22 473 ARG A C 1
ATOM 3763 O O . ARG A 1 473 ? 27.794 -13.319 -33.246 1.00 58.22 473 ARG A O 1
ATOM 3770 N N . ARG A 1 474 ? 26.245 -12.250 -32.032 1.00 53.06 474 ARG A N 1
ATOM 3771 C CA . ARG A 1 474 ? 25.661 -13.475 -31.450 1.00 53.06 474 ARG A CA 1
ATOM 3772 C C . ARG A 1 474 ? 24.917 -14.321 -32.481 1.00 53.06 474 ARG A C 1
ATOM 3774 O O . ARG A 1 474 ? 25.014 -15.545 -32.417 1.00 53.06 474 ARG A O 1
ATOM 3781 N N . CYS A 1 475 ? 24.190 -13.700 -33.407 1.00 52.62 475 CYS A N 1
ATOM 3782 C CA . CYS A 1 475 ? 23.533 -14.412 -34.503 1.00 52.62 475 CYS A CA 1
ATOM 3783 C C . CYS A 1 475 ? 24.565 -15.029 -35.456 1.00 52.62 475 CYS A C 1
ATOM 3785 O O . CYS A 1 475 ? 24.445 -16.206 -35.786 1.00 52.62 475 CYS A O 1
ATOM 3787 N N . ALA A 1 476 ? 25.624 -14.296 -35.8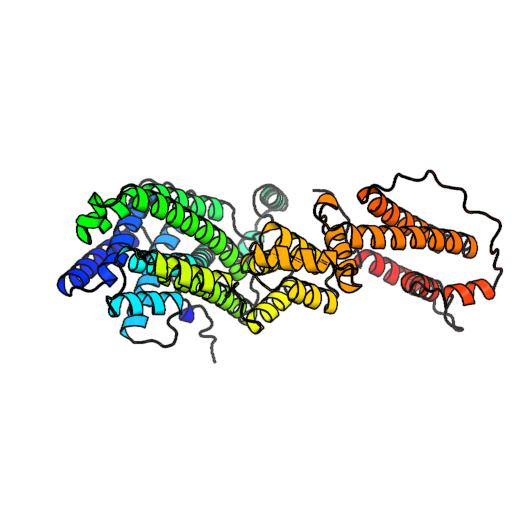06 1.00 55.22 476 ALA A N 1
ATOM 3788 C CA . ALA A 1 476 ? 26.720 -14.788 -36.639 1.00 55.22 476 ALA A CA 1
ATOM 3789 C C . ALA A 1 476 ? 27.460 -15.974 -35.996 1.00 55.22 476 ALA A C 1
ATOM 3791 O O . ALA A 1 476 ? 27.623 -17.017 -36.627 1.00 55.22 476 ALA A O 1
ATOM 3792 N N . ALA A 1 477 ? 27.823 -15.874 -34.713 1.00 56.41 477 ALA A N 1
ATOM 3793 C CA . ALA A 1 477 ? 28.462 -16.974 -33.987 1.00 56.41 477 ALA A CA 1
ATOM 3794 C C . ALA A 1 477 ? 27.588 -18.243 -33.942 1.00 56.41 477 ALA A C 1
ATOM 3796 O O . ALA A 1 477 ? 28.094 -19.357 -34.038 1.00 56.41 477 ALA A O 1
ATOM 3797 N N . ARG A 1 478 ? 26.260 -18.094 -33.835 1.00 49.69 478 ARG A N 1
ATOM 3798 C CA . ARG A 1 478 ? 25.310 -19.223 -33.823 1.00 49.69 478 ARG A CA 1
ATOM 3799 C C . ARG A 1 478 ? 24.999 -19.788 -35.210 1.00 49.69 478 ARG A C 1
ATOM 3801 O O . ARG A 1 478 ? 24.653 -20.960 -35.296 1.00 49.69 478 ARG A O 1
ATOM 3808 N N . ALA A 1 479 ? 25.133 -18.984 -36.262 1.00 51.84 479 ALA A N 1
ATOM 3809 C CA . ALA A 1 479 ? 24.976 -19.403 -37.653 1.00 51.84 479 ALA A CA 1
ATOM 3810 C C . ALA A 1 479 ? 26.236 -20.085 -38.231 1.00 51.84 479 ALA A C 1
ATOM 3812 O O . ALA A 1 479 ? 26.247 -20.432 -39.406 1.00 51.84 479 ALA A O 1
ATOM 3813 N N . GLY A 1 480 ? 27.277 -20.309 -37.415 1.00 54.12 480 GLY A N 1
ATOM 3814 C CA . GLY A 1 480 ? 28.487 -21.039 -37.813 1.00 54.12 480 GLY A CA 1
ATOM 3815 C C . GLY A 1 480 ? 29.627 -20.163 -38.341 1.00 54.12 480 GLY A C 1
ATOM 3816 O O . GLY A 1 480 ? 30.593 -20.693 -38.879 1.00 54.12 480 GLY A O 1
ATOM 3817 N N . PHE A 1 481 ? 29.554 -18.838 -38.174 1.00 53.72 481 PHE A N 1
ATOM 3818 C CA . PHE A 1 481 ? 30.630 -17.919 -38.582 1.00 53.72 481 PHE A CA 1
ATOM 3819 C C . PHE A 1 481 ? 31.759 -17.796 -37.548 1.00 53.72 481 PHE A C 1
ATOM 3821 O O . PHE A 1 481 ? 32.767 -17.131 -37.801 1.00 53.72 481 PHE A O 1
ATOM 3828 N N . ASP A 1 482 ? 31.613 -18.454 -36.395 1.00 44.09 482 ASP A N 1
ATOM 3829 C CA . ASP A 1 482 ? 32.642 -18.547 -35.370 1.00 44.09 482 ASP A CA 1
ATOM 3830 C C . ASP A 1 482 ? 33.016 -20.021 -35.143 1.00 44.09 482 ASP A C 1
ATOM 3832 O O . ASP A 1 482 ? 32.166 -20.845 -34.812 1.00 44.09 482 ASP A O 1
ATOM 3836 N N . VAL A 1 483 ? 34.315 -20.302 -35.279 1.00 35.97 483 VAL A N 1
ATOM 3837 C CA . VAL A 1 483 ? 35.040 -21.537 -34.929 1.00 35.97 483 VAL A CA 1
ATOM 3838 C C . VAL A 1 483 ? 35.188 -22.621 -36.015 1.00 35.97 483 VAL A C 1
ATOM 3840 O O . VAL A 1 483 ? 34.256 -23.282 -36.463 1.00 35.97 483 VAL A O 1
ATOM 3843 N N . ALA A 1 484 ? 36.459 -22.866 -36.352 1.00 37.84 484 ALA A N 1
ATOM 3844 C CA . ALA A 1 484 ? 36.958 -24.110 -36.916 1.00 37.84 484 ALA A CA 1
ATOM 3845 C C . ALA A 1 484 ? 36.601 -25.295 -35.999 1.00 37.84 484 ALA A C 1
ATOM 3847 O O . ALA A 1 484 ? 37.184 -25.448 -34.929 1.00 37.84 484 ALA A O 1
ATOM 3848 N N . GLY A 1 485 ? 35.653 -26.136 -36.411 1.00 39.75 485 GLY A N 1
ATOM 3849 C CA . GLY A 1 485 ? 35.297 -27.365 -35.695 1.00 39.75 485 GLY A CA 1
ATOM 3850 C C . GLY A 1 485 ? 33.792 -27.600 -35.670 1.00 39.75 485 GLY A C 1
ATOM 3851 O O . GLY A 1 485 ? 33.066 -26.957 -34.919 1.00 39.75 485 GLY A O 1
ATOM 3852 N N . GLY A 1 486 ? 33.329 -28.525 -36.512 1.00 42.38 486 GLY A N 1
ATOM 3853 C CA . GLY A 1 486 ? 31.913 -28.834 -36.689 1.00 42.38 486 GLY A CA 1
ATOM 3854 C C . GLY A 1 486 ? 31.239 -29.425 -35.448 1.00 42.38 486 GLY A C 1
ATOM 3855 O O . GLY A 1 486 ? 31.797 -30.286 -34.771 1.00 42.38 486 GLY A O 1
ATOM 3856 N N . VAL A 1 487 ? 29.992 -29.011 -35.213 1.00 31.64 487 VAL A N 1
ATOM 3857 C CA . VAL A 1 487 ? 29.027 -29.702 -34.346 1.00 31.64 487 VAL A CA 1
ATOM 3858 C C . VAL A 1 487 ? 27.653 -29.700 -35.030 1.00 31.64 487 VAL A C 1
ATOM 3860 O O . VAL A 1 487 ? 27.271 -28.738 -35.690 1.00 31.64 487 VAL A O 1
ATOM 3863 N N . ALA A 1 488 ? 26.949 -30.828 -34.910 1.00 37.44 488 ALA A N 1
ATOM 3864 C CA . ALA A 1 488 ? 25.802 -31.239 -35.712 1.00 37.44 488 ALA A CA 1
ATOM 3865 C C . ALA A 1 488 ? 24.482 -30.466 -35.477 1.00 37.44 488 ALA A C 1
ATOM 3867 O O . ALA A 1 488 ? 24.187 -29.957 -34.392 1.00 37.44 488 ALA A O 1
ATOM 3868 N N . MET A 1 489 ? 23.654 -30.498 -36.529 1.00 34.09 489 MET A N 1
ATOM 3869 C CA . MET A 1 489 ? 22.362 -29.825 -36.753 1.00 34.09 489 MET A CA 1
ATOM 3870 C C . MET A 1 489 ? 21.278 -30.053 -35.673 1.00 34.09 489 MET A C 1
ATOM 3872 O O . MET A 1 489 ? 20.315 -29.295 -35.597 1.00 34.09 489 MET A O 1
ATOM 3876 N N . SER A 1 490 ? 21.413 -31.059 -34.803 1.00 32.06 490 SER A N 1
ATOM 3877 C CA . SER A 1 490 ? 20.404 -31.401 -33.786 1.00 32.06 490 SER A CA 1
ATOM 3878 C C . SER A 1 490 ? 20.344 -30.425 -32.602 1.00 32.06 490 SER A C 1
ATOM 3880 O O . SER A 1 490 ? 19.295 -30.297 -31.979 1.00 32.06 490 SER A O 1
ATOM 3882 N N . SER A 1 491 ? 21.411 -29.662 -32.337 1.00 33.66 491 SER A N 1
ATOM 3883 C CA . SER A 1 491 ? 21.423 -28.644 -31.266 1.00 33.66 491 SER A CA 1
ATOM 3884 C C . SER A 1 491 ? 20.755 -27.312 -31.655 1.00 33.66 491 SER A C 1
ATOM 3886 O O . SER A 1 491 ? 20.568 -26.432 -30.810 1.00 33.66 491 SER A O 1
ATOM 3888 N N . VAL A 1 492 ? 20.377 -27.151 -32.930 1.00 37.59 492 VAL A N 1
ATOM 3889 C CA . VAL A 1 492 ? 19.742 -25.934 -33.465 1.00 37.59 492 VAL A CA 1
ATOM 3890 C C . VAL A 1 492 ? 18.255 -25.896 -33.117 1.00 37.59 492 VAL A C 1
ATOM 3892 O O . VAL A 1 492 ? 17.755 -24.842 -32.741 1.00 37.59 492 VAL A O 1
ATOM 3895 N N . ILE A 1 493 ? 17.562 -27.037 -33.138 1.00 36.66 493 ILE A N 1
ATOM 3896 C CA . ILE A 1 493 ? 16.132 -27.118 -32.794 1.00 36.66 493 ILE A CA 1
ATOM 3897 C C . ILE A 1 493 ? 15.913 -26.816 -31.304 1.00 36.66 493 ILE A C 1
ATOM 3899 O O . ILE A 1 493 ? 15.036 -26.024 -30.969 1.00 36.66 493 ILE A O 1
ATOM 3903 N N . GLU A 1 494 ? 16.768 -27.324 -30.411 1.00 33.62 494 GLU A N 1
ATOM 3904 C CA . GLU A 1 494 ? 16.701 -26.990 -28.978 1.00 33.62 494 GLU A CA 1
ATOM 3905 C C . GLU A 1 494 ? 17.035 -25.511 -28.692 1.00 33.62 494 GLU A C 1
ATOM 3907 O O . GLU A 1 494 ? 16.491 -24.921 -27.759 1.00 33.62 494 GLU A O 1
ATOM 3912 N N . ARG A 1 495 ? 17.858 -24.853 -29.524 1.00 35.19 495 ARG A N 1
ATOM 3913 C CA . ARG A 1 495 ? 18.166 -23.413 -29.390 1.00 35.19 495 ARG A CA 1
ATOM 3914 C C . ARG A 1 495 ? 17.142 -22.492 -30.051 1.00 35.19 495 ARG A C 1
ATOM 3916 O O . ARG A 1 495 ? 16.961 -21.375 -29.573 1.00 35.19 495 ARG A O 1
ATOM 3923 N N . VAL A 1 496 ? 16.466 -22.938 -31.108 1.00 36.59 496 VAL A N 1
ATOM 3924 C CA . VAL A 1 496 ? 15.309 -22.248 -31.702 1.00 36.59 496 VAL A CA 1
ATOM 3925 C C . VAL A 1 496 ? 14.116 -22.308 -30.743 1.00 36.59 496 VAL A C 1
ATOM 3927 O O . VAL A 1 496 ? 13.418 -21.311 -30.581 1.00 36.59 496 VAL A O 1
ATOM 3930 N N . LEU A 1 497 ? 13.947 -23.414 -30.011 1.00 33.16 497 LEU A N 1
ATOM 3931 C CA . LEU A 1 497 ? 12.984 -23.499 -28.909 1.00 33.16 497 LEU A CA 1
ATOM 3932 C C . LEU A 1 497 ? 13.373 -22.584 -27.731 1.00 33.16 497 LEU A C 1
ATOM 3934 O O . LEU A 1 497 ? 12.513 -21.893 -27.198 1.00 33.16 497 LEU A O 1
ATOM 3938 N N . PHE A 1 498 ? 14.664 -22.442 -27.412 1.00 34.75 498 PHE A N 1
ATOM 3939 C CA . PHE A 1 498 ? 15.129 -21.453 -26.423 1.00 34.75 498 PHE A CA 1
ATOM 3940 C C . PHE A 1 498 ? 14.959 -19.983 -26.878 1.00 34.75 498 PHE A C 1
ATOM 3942 O O . PHE A 1 498 ? 14.741 -19.093 -26.055 1.00 34.75 498 PHE A O 1
ATOM 3949 N N . LEU A 1 499 ? 15.034 -19.700 -28.186 1.00 33.34 499 LEU A N 1
ATOM 3950 C CA . LEU A 1 499 ? 14.716 -18.381 -28.760 1.00 33.34 499 LEU A CA 1
ATOM 3951 C C . LEU A 1 499 ? 13.211 -18.080 -28.736 1.00 33.34 499 LEU A C 1
ATOM 3953 O O . LEU A 1 499 ? 12.830 -16.916 -28.647 1.00 33.34 499 LEU A O 1
ATOM 3957 N N . LYS A 1 500 ? 12.366 -19.115 -28.744 1.00 30.20 500 LYS A N 1
ATOM 3958 C CA . LYS A 1 500 ? 10.925 -18.981 -28.518 1.00 30.20 500 LYS A CA 1
ATOM 3959 C C . LYS A 1 500 ? 10.603 -18.645 -27.052 1.00 30.20 500 LYS A C 1
ATOM 3961 O O . LYS A 1 500 ? 9.710 -17.845 -26.809 1.00 30.20 500 LYS A O 1
ATOM 3966 N N . ASP A 1 501 ? 11.397 -19.143 -26.101 1.00 25.08 501 ASP A N 1
ATOM 3967 C CA . ASP A 1 501 ? 11.238 -18.865 -24.660 1.00 25.08 501 ASP A CA 1
ATOM 3968 C C . ASP A 1 501 ? 11.909 -17.561 -24.177 1.00 25.08 501 ASP A C 1
ATOM 3970 O O . ASP A 1 501 ? 11.723 -17.148 -23.034 1.00 25.08 501 ASP A O 1
ATOM 3974 N N . THR A 1 502 ? 12.662 -16.859 -25.033 1.00 27.80 502 THR A N 1
ATOM 3975 C CA . THR A 1 502 ? 13.241 -15.533 -24.722 1.00 27.80 502 THR A CA 1
ATOM 3976 C C . THR A 1 502 ? 12.452 -14.368 -25.332 1.00 27.80 502 THR A C 1
ATOM 3978 O O . THR A 1 502 ? 13.010 -13.296 -25.572 1.00 27.80 502 THR A O 1
ATOM 3981 N N . GLN A 1 503 ? 11.136 -14.553 -25.512 1.00 29.80 503 GLN A N 1
ATOM 3982 C CA . GLN A 1 503 ? 10.158 -13.497 -25.799 1.00 29.80 503 GLN A CA 1
ATOM 3983 C C . GLN A 1 503 ? 10.220 -12.368 -24.750 1.00 29.80 503 GLN A C 1
ATOM 3985 O O . GLN A 1 503 ? 9.482 -12.328 -23.767 1.00 29.80 503 GLN A O 1
ATOM 3990 N N . ILE A 1 504 ? 11.087 -11.389 -24.997 1.00 26.66 504 ILE A N 1
ATOM 3991 C CA . ILE A 1 504 ? 10.967 -10.043 -24.449 1.00 26.66 504 ILE A CA 1
ATOM 3992 C C . ILE A 1 504 ? 9.983 -9.297 -25.356 1.00 26.66 504 ILE A C 1
ATOM 3994 O O . ILE A 1 504 ? 10.348 -8.727 -26.376 1.00 26.66 504 ILE A O 1
ATOM 3998 N N . PHE A 1 505 ? 8.722 -9.373 -24.928 1.00 27.47 505 PHE A N 1
ATOM 3999 C CA . PHE A 1 505 ? 7.672 -8.354 -24.994 1.00 27.47 505 PHE A CA 1
ATOM 4000 C C . PHE A 1 505 ? 7.354 -7.717 -26.350 1.00 27.47 505 PHE A C 1
ATOM 4002 O O . PHE A 1 505 ? 7.837 -6.635 -26.651 1.00 27.47 505 PHE A O 1
ATOM 4009 N N . MET A 1 506 ? 6.400 -8.316 -27.067 1.00 26.17 506 MET A N 1
ATOM 4010 C CA . MET A 1 506 ? 5.134 -7.676 -27.461 1.00 26.17 506 MET A CA 1
ATOM 4011 C C . MET A 1 506 ? 4.196 -8.753 -28.025 1.00 26.17 506 MET A C 1
ATOM 4013 O O . MET A 1 506 ? 4.165 -8.985 -29.227 1.00 26.17 506 MET A O 1
ATOM 4017 N N . GLU A 1 507 ? 3.396 -9.373 -27.162 1.00 22.75 507 GLU A N 1
ATOM 4018 C CA . GLU A 1 507 ? 2.050 -9.784 -27.559 1.00 22.75 507 GLU A CA 1
ATOM 4019 C C . GLU A 1 507 ? 1.089 -8.867 -26.810 1.00 22.75 507 GLU A C 1
ATOM 4021 O O . GLU A 1 507 ? 0.842 -8.981 -25.611 1.00 22.75 507 GLU A O 1
ATOM 4026 N N . VAL A 1 508 ? 0.678 -7.837 -27.544 1.00 27.52 508 VAL A N 1
ATOM 4027 C CA . VAL A 1 508 ? -0.616 -7.196 -27.381 1.00 27.52 508 VAL A CA 1
ATOM 4028 C C . VAL A 1 508 ? -1.599 -8.158 -28.034 1.00 27.52 508 VAL A C 1
ATOM 4030 O O . VAL A 1 508 ? -1.546 -8.307 -29.248 1.00 27.52 508 VAL A O 1
ATOM 4033 N N . ASP A 1 509 ? -2.410 -8.846 -27.237 1.00 24.45 509 ASP A N 1
ATOM 4034 C CA . ASP A 1 509 ? -3.852 -8.950 -27.463 1.00 24.45 509 ASP A CA 1
ATOM 4035 C C . ASP A 1 509 ? -4.537 -9.627 -26.259 1.00 24.45 509 ASP A C 1
ATOM 4037 O O . ASP A 1 509 ? -4.220 -10.759 -25.898 1.00 24.45 509 ASP A O 1
ATOM 4041 N N . MET A 1 510 ? -5.512 -8.880 -25.719 1.00 24.66 510 MET A N 1
ATOM 4042 C CA . MET A 1 510 ? -6.451 -9.135 -24.607 1.00 24.66 510 MET A CA 1
ATOM 4043 C C . MET A 1 510 ? -5.975 -8.857 -23.177 1.00 24.66 510 MET A C 1
ATOM 4045 O O . MET A 1 510 ? -5.125 -9.593 -22.633 1.00 24.66 510 MET A O 1
#

Radius of gyration: 29.58 Å; chains: 1; bounding box: 66×61×89 Å

Sequence (510 aa):
MRSTGIWERVGQHAPPASGYSIACFEGYLEEMAKRLETFRSNRDHRAVFELTYLVFSQQVLEALKAKRFEDMAWATDMACRFVDVYHQQLERWDRRDPYLCRAWRVAFEAMEDGRLHVLQAMLLAINAHIHYDLAFVTLGASRHCGDLSASRHAGMSSVALSLSALTTLERTGVPTVRYRDFLVINQLEWEAIAKIQDVVLQENSPLLYWGNRLTLRATRYFGQRLLMDARDSSWYQTMLLIHARNDRERDIVTRLIDAYASSMADLIQMMSVMPHQVVEHAVSWFRRGERIDPELQAGLTDLACSNATIADLVLRELAFGGADAISVTFALLEKKESRLAGVFGRMALAHAPRQRRQRFVRFLERGTPQAIVTTEAMLAAGVSPKLLPPAPLAELRARWTAQLERNAACSVAVADHQVLVEALSDYANTVRVELARLGVAKERDRPVPTDSLTMRGDATAAYLRDHPDPWIRRCAARAGFDVAGGVAMSSVIERVLFLKDTQIFMEVDM